Protein AF-A0A6M0A107-F1 (afdb_monomer)

pLDDT: mean 83.87, std 18.24, range [25.64, 98.31]

Radius of gyration: 31.52 Å; Cα contacts (8 Å, |Δi|>4): 508; chains: 1; bounding box: 64×59×106 Å

Solvent-accessible surface area (backbone atoms only — not comparable to full-atom values): 27075 Å² total; per-residue (Å²): 130,86,59,62,69,56,45,54,51,28,52,53,29,44,27,69,74,58,58,40,43,72,37,52,53,46,48,35,58,44,61,68,33,84,89,54,41,70,69,50,54,49,53,60,46,37,74,76,38,48,62,55,34,65,77,67,68,50,79,48,66,50,48,39,31,42,46,45,50,45,21,39,78,36,21,81,42,30,49,54,50,39,44,60,42,62,74,40,97,56,30,70,62,48,47,50,48,34,42,55,48,32,46,42,50,47,62,34,56,40,98,51,66,77,86,36,60,57,52,48,49,27,43,53,44,16,52,40,44,39,60,48,44,29,50,82,43,63,84,34,49,69,54,50,39,52,47,49,57,51,85,26,60,60,7,48,47,36,74,75,46,50,53,60,49,50,54,51,51,46,34,49,51,23,54,31,56,77,70,71,45,76,60,60,64,58,35,72,74,41,60,76,47,38,68,49,49,68,71,52,54,64,71,76,45,84,78,88,68,52,41,60,58,36,40,48,52,17,59,38,26,52,73,58,62,43,62,69,60,15,43,55,28,22,25,45,15,66,56,30,17,55,45,86,64,38,46,77,80,46,78,90,57,60,60,49,76,55,49,80,32,82,37,34,44,39,82,51,72,65,56,54,50,50,51,49,48,50,52,50,47,52,56,37,65,34,74,41,73,60,96,88,47,80,41,37,38,45,58,55,49,52,51,50,49,49,53,53,55,54,64,66,55,78,69,83,76,91,81,84,88,86,90,82,86,90,79,91,81,85,88,80,91,77,90,80,89,79,90,81,83,90,74,89,78,74,79,53,45,45,73,70,55,48,52,44,46,50,37,26,52,54,21,48,52,53,44,29,65,71,44,41,68,59,52,53,49,34,57,76,69,63,43,44,64,81,58,67,49,65,60,84,36,56,73,87,52,75,35,57,60,58,48,46,52,52,34,51,23,58,76,44,74,42,78,89,65,63,71,94,50,32,71,55,22,54,70,47,36,44,59,55,22,52,32,41,22,52,44,31,48,74,74,66,46,93,76,58,79,26,60,36,45,62,92,35,69,59,38,52,52,48,46,52,44,34,48,64,70,43,73,44,80,83,76,81,78,78,77,80,131

Structure (mmCIF, N/CA/C/O backbone):
data_AF-A0A6M0A107-F1
#
_entry.id   AF-A0A6M0A107-F1
#
loop_
_atom_site.group_PDB
_atom_site.id
_atom_site.type_symbol
_atom_site.label_atom_id
_atom_site.label_alt_id
_atom_site.label_comp_id
_atom_site.label_asym_id
_atom_site.label_entity_id
_atom_site.label_seq_id
_atom_site.pdbx_PDB_ins_code
_atom_site.Cartn_x
_atom_site.Cartn_y
_atom_site.Cartn_z
_atom_site.occupancy
_atom_site.B_iso_or_equiv
_atom_site.auth_seq_id
_atom_site.auth_comp_id
_atom_site.auth_asym_id
_atom_site.auth_atom_id
_atom_site.pdbx_PDB_model_num
ATOM 1 N N . MET A 1 1 ? -9.693 17.472 35.971 1.00 43.03 1 MET A N 1
ATOM 2 C CA . MET A 1 1 ? -10.917 16.686 35.686 1.00 43.03 1 MET A CA 1
ATOM 3 C C . MET A 1 1 ? -10.485 15.304 35.232 1.00 43.03 1 MET A C 1
ATOM 5 O O . MET A 1 1 ? -9.554 15.225 34.445 1.00 43.03 1 MET A O 1
ATOM 9 N N . ASN A 1 2 ? -11.081 14.235 35.758 1.00 57.88 2 ASN A N 1
ATOM 10 C CA . ASN A 1 2 ? -10.723 12.871 35.366 1.00 57.88 2 ASN A CA 1
ATOM 11 C C . ASN A 1 2 ? -11.265 12.615 33.945 1.00 57.88 2 ASN A C 1
ATOM 13 O O . ASN A 1 2 ? -12.473 12.486 33.776 1.00 57.88 2 ASN A O 1
ATOM 17 N N . VAL A 1 3 ? -10.401 12.664 32.924 1.00 76.25 3 VAL A N 1
ATOM 18 C CA . VAL A 1 3 ? -10.789 12.635 31.493 1.00 76.25 3 VAL A CA 1
ATOM 19 C C . VAL A 1 3 ? -11.130 11.207 31.021 1.00 76.25 3 VAL A C 1
ATOM 21 O O . VAL A 1 3 ? -11.874 11.013 30.061 1.00 76.25 3 VAL A O 1
ATOM 24 N N . GLU A 1 4 ? -10.655 10.189 31.746 1.00 78.81 4 GLU A N 1
ATOM 25 C CA . GLU A 1 4 ? -10.754 8.766 31.387 1.00 78.81 4 GLU A CA 1
ATOM 26 C C . GLU A 1 4 ? -12.196 8.239 31.173 1.00 78.81 4 GLU A C 1
ATOM 28 O O . GLU A 1 4 ? -12.416 7.529 30.186 1.00 78.81 4 GLU A O 1
ATOM 33 N N . PRO A 1 5 ? -13.216 8.589 31.993 1.00 86.50 5 PRO A N 1
ATOM 34 C CA . PRO A 1 5 ? -14.593 8.140 31.761 1.00 86.50 5 PRO A CA 1
ATOM 35 C C . PRO A 1 5 ? -15.183 8.646 30.436 1.00 86.50 5 PRO A C 1
ATOM 37 O O . PRO A 1 5 ? -15.930 7.918 29.773 1.00 86.50 5 PRO A O 1
ATOM 40 N N . GLY A 1 6 ? -14.826 9.869 30.027 1.00 92.81 6 GLY A N 1
ATOM 41 C CA . GLY A 1 6 ? -15.251 10.457 28.755 1.00 92.81 6 GLY A CA 1
ATOM 42 C C . GLY A 1 6 ? -14.630 9.730 27.564 1.00 92.81 6 GLY A C 1
ATOM 43 O O . GLY A 1 6 ? -15.348 9.308 26.658 1.00 92.81 6 GLY A O 1
ATOM 44 N N . ILE A 1 7 ? -13.317 9.479 27.619 1.00 95.12 7 ILE A N 1
ATOM 45 C CA . ILE A 1 7 ? -12.577 8.757 26.570 1.00 95.12 7 ILE A CA 1
ATOM 46 C C . ILE A 1 7 ? -13.147 7.349 26.381 1.00 95.12 7 ILE A C 1
ATOM 48 O O . ILE A 1 7 ? -13.457 6.946 25.260 1.00 95.12 7 ILE A O 1
ATOM 52 N N . LYS A 1 8 ? -13.365 6.610 27.475 1.00 95.75 8 LYS A N 1
ATOM 53 C CA . LYS A 1 8 ? -13.949 5.262 27.413 1.00 95.75 8 LYS A CA 1
ATOM 54 C C . LYS A 1 8 ? -15.346 5.267 26.789 1.00 95.75 8 LYS A C 1
ATOM 56 O O . LYS A 1 8 ? -15.690 4.368 26.021 1.00 95.75 8 LYS A O 1
ATOM 61 N N . THR A 1 9 ? -16.151 6.278 27.108 1.00 96.25 9 THR A N 1
ATOM 62 C CA . THR A 1 9 ? -17.493 6.443 26.537 1.00 96.25 9 THR A CA 1
ATOM 63 C C . THR A 1 9 ? -17.422 6.707 25.034 1.00 96.25 9 THR A C 1
ATOM 65 O O . THR A 1 9 ? -18.129 6.044 24.273 1.00 96.25 9 THR A O 1
ATOM 68 N N . ALA A 1 10 ? -16.521 7.590 24.595 1.00 96.81 10 ALA A N 1
ATOM 69 C CA . ALA A 1 10 ? -16.294 7.870 23.180 1.00 96.81 10 ALA A CA 1
ATOM 70 C C . ALA A 1 10 ? -15.826 6.617 22.417 1.00 96.81 10 ALA A C 1
ATOM 72 O O . ALA A 1 10 ? -16.429 6.267 21.403 1.00 96.81 10 ALA A O 1
ATOM 73 N N . ILE A 1 11 ? -14.840 5.877 22.943 1.00 97.56 11 ILE A N 1
ATOM 74 C CA . ILE A 1 11 ? -14.362 4.612 22.352 1.00 97.56 11 ILE A CA 1
ATOM 75 C C . ILE A 1 11 ? -15.529 3.635 22.165 1.00 97.56 11 ILE A C 1
ATOM 77 O O . ILE A 1 11 ? -15.758 3.138 21.062 1.00 97.56 11 ILE A O 1
ATOM 81 N N . LYS A 1 12 ? -16.329 3.400 23.212 1.00 97.00 12 LYS A N 1
ATOM 82 C CA . LYS A 1 12 ? -17.480 2.488 23.136 1.00 97.00 12 LYS A CA 1
ATOM 83 C C . LYS A 1 12 ? -18.545 2.955 22.150 1.00 97.00 12 LYS A C 1
ATOM 85 O O . LYS A 1 12 ? -19.165 2.116 21.495 1.00 97.00 12 LYS A O 1
ATOM 90 N N . ALA A 1 13 ? -18.784 4.259 22.039 1.00 96.81 13 ALA A N 1
ATOM 91 C CA . ALA A 1 13 ? -19.716 4.798 21.058 1.00 96.81 13 ALA A CA 1
ATOM 92 C C . ALA A 1 13 ? -19.228 4.524 19.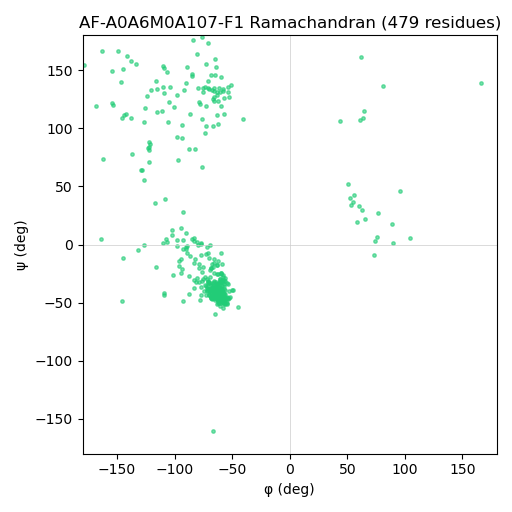626 1.00 96.81 13 ALA A C 1
ATOM 94 O O . ALA A 1 13 ? -19.992 3.999 18.813 1.00 96.81 13 ALA A O 1
ATOM 95 N N . VAL A 1 14 ? -17.945 4.773 19.347 1.00 95.94 14 VAL A N 1
ATOM 96 C CA . VAL A 1 14 ? -17.309 4.512 18.043 1.00 95.94 14 VAL A CA 1
ATOM 97 C C . VAL A 1 14 ? -17.337 3.016 17.698 1.00 95.94 14 VAL A C 1
ATOM 99 O O . VAL A 1 14 ? -17.796 2.639 16.619 1.00 95.94 14 VAL A O 1
ATOM 102 N N . MET A 1 15 ? -16.968 2.139 18.638 1.00 94.81 15 MET A N 1
ATOM 103 C CA . MET A 1 15 ? -17.028 0.676 18.464 1.00 94.81 15 MET A CA 1
ATOM 104 C C . MET A 1 15 ? -18.432 0.164 18.111 1.00 94.81 15 MET A C 1
ATOM 106 O O . MET A 1 15 ? -18.581 -0.816 17.378 1.00 94.81 15 MET A O 1
ATOM 110 N N . ASN A 1 16 ? -19.468 0.818 18.639 1.00 94.56 16 ASN A N 1
ATOM 111 C CA . ASN A 1 16 ? -20.868 0.453 18.431 1.00 94.56 16 ASN A CA 1
ATOM 112 C C . ASN A 1 16 ? -21.531 1.225 17.279 1.00 94.56 16 ASN A C 1
ATOM 114 O O . ASN A 1 16 ? -22.755 1.193 17.164 1.00 94.56 16 ASN A O 1
ATOM 118 N N . ASN A 1 17 ? -20.748 1.902 16.430 1.00 93.38 17 ASN A N 1
ATOM 119 C CA . ASN A 1 17 ? -21.236 2.671 15.283 1.00 93.38 17 ASN A CA 1
ATOM 120 C C . ASN A 1 17 ? -22.199 3.817 15.652 1.00 93.38 17 ASN A C 1
ATOM 122 O O . ASN A 1 17 ? -23.129 4.122 14.912 1.00 93.38 17 ASN A O 1
ATOM 126 N N . ARG A 1 18 ? -22.001 4.439 16.817 1.00 95.25 18 ARG A N 1
ATOM 127 C CA . ARG A 1 18 ? -22.789 5.582 17.312 1.00 95.25 18 ARG A CA 1
ATOM 128 C C . ARG A 1 18 ? -21.965 6.867 17.270 1.00 95.25 18 ARG A C 1
ATOM 130 O O . ARG A 1 18 ? -21.994 7.646 18.214 1.00 95.25 18 ARG A O 1
ATOM 137 N N . VAL A 1 19 ? -21.164 7.035 16.219 1.00 94.62 19 VAL A N 1
ATOM 138 C CA . VAL A 1 19 ? -20.224 8.154 16.093 1.00 94.62 19 VAL A CA 1
ATOM 139 C C . VAL A 1 19 ? -20.994 9.475 16.042 1.00 94.62 19 VAL A C 1
ATOM 141 O O . VAL A 1 19 ? -21.928 9.631 15.261 1.00 94.62 19 VAL A O 1
ATOM 144 N N . LYS A 1 20 ? -20.594 10.422 16.890 1.00 94.06 20 LYS A N 1
ATOM 145 C CA . LYS A 1 20 ? -21.127 11.785 16.973 1.00 94.06 20 LYS A CA 1
ATOM 146 C C . LYS A 1 20 ? -19.973 12.755 17.154 1.00 94.06 20 LYS A C 1
ATOM 148 O O . LYS A 1 20 ? -18.923 12.359 17.662 1.00 94.06 20 LYS A O 1
ATOM 153 N N . ARG A 1 21 ? -20.196 14.024 16.807 1.00 92.00 21 ARG A N 1
ATOM 154 C CA . ARG A 1 21 ? -19.184 15.082 16.920 1.00 92.00 21 ARG A CA 1
ATOM 155 C C . ARG A 1 21 ? -18.577 15.163 18.325 1.00 92.00 21 ARG A C 1
ATOM 157 O O . ARG A 1 21 ? -17.363 15.102 18.450 1.00 92.00 21 ARG A O 1
ATOM 164 N N . GLU A 1 22 ? -19.411 15.136 19.365 1.00 93.00 22 GLU A N 1
ATOM 165 C CA . GLU A 1 22 ? -18.984 15.159 20.777 1.00 93.00 22 GLU A CA 1
ATOM 166 C C . GLU A 1 22 ? -18.004 14.021 21.144 1.00 93.00 22 GLU A C 1
ATOM 168 O O . GLU A 1 22 ? -17.121 14.184 21.987 1.00 93.00 22 GLU A O 1
ATOM 173 N N . HIS A 1 23 ? -18.125 12.853 20.499 1.00 94.56 23 HIS A N 1
ATOM 174 C CA . HIS A 1 23 ? -17.212 11.729 20.711 1.00 94.56 23 HIS A CA 1
ATOM 175 C C . HIS A 1 23 ? -15.863 11.982 20.038 1.00 94.56 23 HIS A C 1
ATOM 177 O O . HIS A 1 23 ? -14.831 11.673 20.627 1.00 94.56 23 HIS A O 1
ATOM 183 N N . ILE A 1 24 ? -15.867 12.565 18.837 1.00 93.56 24 ILE A N 1
ATOM 184 C CA . ILE A 1 24 ? -14.639 12.921 18.117 1.00 93.56 24 ILE A CA 1
ATOM 185 C C . ILE A 1 24 ? -13.909 14.056 18.840 1.00 93.56 24 ILE A C 1
ATOM 187 O O . ILE A 1 24 ? -12.719 13.929 19.092 1.00 93.56 24 ILE A O 1
ATOM 191 N N . GLU A 1 25 ? -14.622 15.090 19.291 1.00 92.88 25 GLU A N 1
ATOM 192 C CA . GLU A 1 25 ? -14.066 16.185 20.102 1.00 92.88 25 GLU A CA 1
ATOM 193 C C . GLU A 1 25 ? -13.452 15.674 21.412 1.00 92.88 25 GLU A C 1
ATOM 195 O O . GLU A 1 25 ? -12.387 16.124 21.829 1.00 92.88 25 GLU A O 1
ATOM 200 N N . THR A 1 26 ? -14.084 14.691 22.059 1.00 94.69 26 THR A N 1
ATOM 201 C CA . THR A 1 26 ? -13.521 14.063 23.264 1.00 94.69 26 THR A CA 1
ATOM 202 C C . THR A 1 26 ? -12.195 13.357 22.968 1.00 94.69 26 THR A C 1
ATOM 204 O O . THR A 1 26 ? -11.252 13.477 23.751 1.00 94.69 26 THR A O 1
ATOM 207 N N . LEU A 1 27 ? -12.111 12.620 21.856 1.00 95.00 27 LEU A N 1
ATOM 208 C CA . LEU A 1 27 ? -10.884 11.929 21.449 1.00 95.00 27 LEU A CA 1
ATOM 209 C C . LEU A 1 27 ? -9.795 12.917 21.015 1.00 95.00 27 LEU A C 1
ATOM 211 O O . LEU A 1 27 ? -8.646 12.745 21.404 1.00 95.00 27 LEU A O 1
ATOM 215 N N . GLU A 1 28 ? -10.156 13.971 20.289 1.00 93.62 28 GLU A N 1
ATOM 216 C CA . GLU A 1 28 ? -9.249 15.044 19.873 1.00 93.62 28 GLU A CA 1
ATOM 217 C C . GLU A 1 28 ? -8.619 15.755 21.073 1.00 93.62 28 GLU A C 1
ATOM 219 O O . GLU A 1 28 ? -7.397 15.850 21.182 1.00 93.62 28 GLU A O 1
ATOM 224 N N . ASN A 1 29 ? -9.441 16.175 22.036 1.00 92.56 29 ASN A N 1
ATOM 225 C CA . ASN A 1 29 ? -8.961 16.811 23.262 1.00 92.56 29 ASN A CA 1
ATOM 226 C C . ASN A 1 29 ? -8.051 15.881 24.079 1.00 92.56 29 ASN A C 1
ATOM 228 O O . ASN A 1 29 ? -7.130 16.338 24.756 1.00 92.56 29 ASN A O 1
ATOM 232 N N . ALA A 1 30 ? -8.302 14.571 24.030 1.00 94.31 30 ALA A N 1
ATOM 233 C CA . ALA A 1 30 ? -7.439 13.587 24.666 1.00 94.31 30 ALA A CA 1
ATOM 234 C C . ALA A 1 30 ? -6.105 13.417 23.920 1.00 94.31 30 ALA A C 1
ATOM 236 O O . ALA A 1 30 ? -5.072 13.305 24.575 1.00 94.31 30 ALA A O 1
ATOM 237 N N . LEU A 1 31 ? -6.102 13.440 22.583 1.00 94.00 31 LEU A N 1
ATOM 238 C CA . LEU A 1 31 ? -4.877 13.411 21.772 1.00 94.00 31 LEU A CA 1
ATOM 239 C C . LEU A 1 31 ? -4.010 14.660 21.987 1.00 94.00 31 LEU A C 1
ATOM 241 O O . LEU A 1 31 ? -2.785 14.557 21.975 1.00 94.00 31 LEU A O 1
ATOM 245 N N . ALA A 1 32 ? -4.631 15.812 22.249 1.00 92.38 32 ALA A N 1
ATOM 246 C CA . ALA A 1 32 ? -3.938 17.054 22.585 1.00 92.38 32 ALA A CA 1
ATOM 247 C C . ALA A 1 32 ? -3.218 17.012 23.948 1.00 92.38 32 ALA A C 1
ATOM 249 O O . ALA A 1 32 ? -2.376 17.867 24.233 1.00 92.38 32 ALA A O 1
ATOM 250 N N . ASN A 1 33 ? -3.549 16.052 24.819 1.00 91.88 33 ASN A N 1
ATOM 251 C CA . ASN A 1 33 ? -2.981 15.962 26.159 1.00 91.88 33 ASN A CA 1
ATOM 252 C C . ASN A 1 33 ? -1.655 15.172 26.152 1.00 91.88 33 ASN A C 1
ATOM 254 O O . ASN A 1 33 ? -1.679 13.947 26.020 1.00 91.88 33 ASN A O 1
ATOM 258 N N . PRO A 1 34 ? -0.500 15.814 26.415 1.00 86.62 34 PRO A N 1
ATOM 259 C CA . PRO A 1 34 ? 0.807 15.154 26.361 1.00 86.62 34 PRO A CA 1
ATOM 260 C C . PRO A 1 34 ? 1.006 14.064 27.428 1.00 86.62 34 PRO A C 1
ATOM 262 O O . PRO A 1 34 ? 1.921 13.251 27.308 1.00 86.62 34 PRO A O 1
ATOM 265 N N . GLN A 1 35 ? 0.172 14.018 28.474 1.00 88.62 35 GLN A N 1
ATOM 266 C CA . GLN A 1 35 ? 0.216 12.945 29.475 1.00 88.62 35 GLN A CA 1
ATOM 267 C C . GLN A 1 35 ? -0.393 11.630 28.960 1.00 88.62 35 GLN A C 1
ATOM 269 O O . GLN A 1 35 ? -0.109 10.567 29.514 1.00 88.62 35 GLN A O 1
ATOM 274 N N . LEU A 1 36 ? -1.217 11.683 27.908 1.00 91.44 36 LEU A N 1
ATOM 275 C CA . LEU A 1 36 ? -1.896 10.530 27.313 1.00 91.44 36 LEU A CA 1
ATOM 276 C C . LEU A 1 36 ? -1.109 10.028 26.094 1.00 91.44 36 LEU A C 1
ATOM 278 O O . LEU A 1 36 ? -1.493 10.227 24.943 1.00 91.44 36 LEU A O 1
ATOM 282 N N . ASN A 1 37 ? 0.032 9.395 26.363 1.00 88.94 37 ASN A N 1
ATOM 283 C CA . ASN A 1 37 ? 0.927 8.863 25.333 1.00 88.94 37 ASN A CA 1
ATOM 284 C C . ASN A 1 37 ? 0.412 7.554 24.694 1.00 88.94 37 ASN A C 1
ATOM 286 O O . ASN A 1 37 ? -0.621 7.005 25.080 1.00 88.94 37 ASN A O 1
ATOM 290 N N . ASP A 1 38 ? 1.160 7.017 23.728 1.00 88.06 38 ASP A N 1
ATOM 291 C CA . ASP A 1 38 ? 0.777 5.796 23.005 1.00 88.06 38 ASP A CA 1
ATOM 292 C C . ASP A 1 38 ? 0.589 4.579 23.944 1.00 88.06 38 ASP A C 1
ATOM 294 O O . ASP A 1 38 ? -0.294 3.756 23.706 1.00 88.06 38 ASP A O 1
ATOM 298 N N . ASN A 1 39 ? 1.314 4.501 25.073 1.00 92.12 39 ASN A N 1
ATOM 299 C CA . ASN A 1 39 ? 1.113 3.444 26.078 1.00 92.12 39 ASN A CA 1
ATOM 300 C C . ASN A 1 39 ? -0.250 3.560 26.775 1.00 92.12 39 ASN A C 1
ATOM 302 O O . ASN A 1 39 ? -0.892 2.544 27.049 1.00 92.12 39 ASN A O 1
ATOM 306 N N . TYR A 1 40 ? -0.709 4.783 27.056 1.00 94.88 40 TYR A N 1
ATOM 307 C CA . TYR A 1 40 ? -2.052 5.009 27.589 1.00 94.88 40 TYR A CA 1
ATOM 308 C C . TYR A 1 40 ? -3.121 4.547 26.593 1.00 94.88 40 TYR A C 1
ATOM 310 O O . TYR A 1 40 ? -4.024 3.793 26.967 1.00 94.88 40 TYR A O 1
ATOM 318 N N . TRP A 1 41 ? -2.995 4.950 25.324 1.00 95.50 41 TRP A N 1
ATOM 319 C CA . TRP A 1 41 ? -3.931 4.556 24.267 1.00 95.50 41 TRP A CA 1
ATOM 320 C C . TRP A 1 41 ? -3.967 3.044 24.065 1.00 95.50 41 TRP A C 1
ATOM 322 O O . TRP A 1 41 ? -5.048 2.459 23.983 1.00 95.50 41 TRP A O 1
ATOM 332 N N . GLN A 1 42 ? -2.802 2.398 24.064 1.00 95.50 42 GLN A N 1
ATOM 333 C CA . GLN A 1 42 ? -2.701 0.946 23.996 1.00 95.50 42 GLN A CA 1
ATOM 334 C C . GLN A 1 42 ? -3.468 0.303 25.157 1.00 95.50 42 GLN A C 1
ATOM 336 O O . GLN A 1 42 ? -4.333 -0.542 24.936 1.00 95.50 42 GLN A O 1
ATOM 341 N N . LEU A 1 43 ? -3.215 0.748 26.390 1.00 95.75 43 LEU A N 1
ATOM 342 C CA . LEU A 1 43 ? -3.822 0.182 27.592 1.00 95.75 43 LEU A CA 1
ATOM 343 C C . LEU A 1 43 ? -5.349 0.343 27.610 1.00 95.75 43 LEU A C 1
ATOM 345 O O . LEU A 1 43 ? -6.060 -0.605 27.952 1.00 95.75 43 LEU A O 1
ATOM 349 N N . ILE A 1 44 ? -5.881 1.517 27.253 1.00 96.50 44 ILE A N 1
ATOM 350 C CA . ILE A 1 44 ? -7.334 1.751 27.281 1.00 96.50 44 ILE A CA 1
ATOM 351 C C . ILE A 1 44 ? -8.074 0.989 26.174 1.00 96.50 44 ILE A C 1
ATOM 353 O O . ILE A 1 44 ? -9.169 0.483 26.419 1.00 96.50 44 ILE A O 1
ATOM 357 N N . LEU A 1 45 ? -7.480 0.849 24.987 1.00 96.94 45 LEU A N 1
ATOM 358 C CA . LEU A 1 45 ? -8.062 0.076 23.884 1.00 96.94 45 LEU A CA 1
ATOM 359 C C . LEU A 1 45 ? -7.966 -1.433 24.142 1.00 96.94 45 LEU A C 1
ATOM 361 O O . LEU A 1 45 ? -8.889 -2.182 23.816 1.00 96.94 45 LEU A O 1
ATOM 365 N N . ASP A 1 46 ? -6.894 -1.884 24.790 1.00 96.31 46 ASP A N 1
ATOM 366 C CA . ASP A 1 46 ? -6.716 -3.284 25.171 1.00 96.31 46 ASP A CA 1
ATOM 367 C C . ASP A 1 46 ? -7.697 -3.705 26.274 1.00 96.31 46 ASP A C 1
ATOM 369 O O . ASP A 1 46 ? -8.219 -4.819 26.222 1.00 96.31 46 ASP A O 1
ATOM 373 N N . LYS A 1 47 ? -8.062 -2.798 27.193 1.00 95.75 47 LYS A N 1
ATOM 374 C CA . LYS A 1 47 ? -9.177 -3.006 28.143 1.00 95.75 47 LYS A CA 1
ATOM 375 C C . LYS A 1 47 ? -10.530 -3.230 27.450 1.00 95.75 47 LYS A C 1
ATOM 377 O O . LYS A 1 47 ? -11.416 -3.836 28.048 1.00 95.75 47 LYS A O 1
ATOM 382 N N . GLU A 1 48 ? -10.708 -2.748 26.219 1.00 95.81 48 GLU A N 1
ATOM 383 C CA . GLU A 1 48 ? -11.903 -3.000 25.394 1.00 95.81 48 GLU A CA 1
ATOM 384 C C . GLU A 1 48 ? -11.740 -4.222 24.462 1.00 95.81 48 GLU A C 1
ATOM 386 O O . GLU A 1 48 ? -12.650 -4.541 23.691 1.00 95.81 48 GLU A O 1
ATOM 391 N N . GLY A 1 49 ? -10.613 -4.937 24.563 1.00 95.12 49 GLY A N 1
ATOM 392 C CA . GLY A 1 49 ? -10.359 -6.221 23.906 1.00 95.12 49 GLY A CA 1
ATOM 393 C C . GLY A 1 49 ? -9.432 -6.172 22.691 1.00 95.12 49 GLY A C 1
ATOM 394 O O . GLY A 1 49 ? -9.259 -7.204 22.051 1.00 95.12 49 GLY A O 1
ATOM 395 N N . ALA A 1 50 ? -8.819 -5.030 22.351 1.00 96.56 50 ALA A N 1
ATOM 396 C CA . ALA A 1 50 ? -8.060 -4.885 21.100 1.00 96.56 50 ALA A CA 1
ATOM 397 C C . ALA A 1 50 ? -6.935 -5.928 20.934 1.00 96.56 50 ALA A C 1
ATOM 399 O O . ALA A 1 50 ? -6.895 -6.624 19.922 1.00 96.56 50 ALA A O 1
ATOM 400 N N . SER A 1 51 ? -6.060 -6.098 21.930 1.00 95.25 51 SER A N 1
ATOM 401 C CA . SER A 1 51 ? -4.993 -7.114 21.880 1.00 95.25 51 SER A CA 1
ATOM 402 C C . SER A 1 51 ? -5.510 -8.557 21.814 1.00 95.25 51 SER A C 1
ATOM 404 O O . SER A 1 51 ? -4.913 -9.393 21.139 1.00 95.25 51 SER A O 1
ATOM 406 N N . GLN A 1 52 ? -6.633 -8.861 22.473 1.00 95.00 52 GLN A N 1
ATOM 407 C CA . GLN A 1 52 ? -7.240 -10.193 22.402 1.00 95.00 52 GLN A CA 1
ATOM 408 C C . GLN A 1 52 ? -7.749 -10.492 20.987 1.00 95.00 52 GLN A C 1
ATOM 410 O O . GLN A 1 52 ? -7.473 -11.558 20.449 1.00 95.00 52 GLN A O 1
ATOM 415 N N . VAL A 1 53 ? -8.440 -9.529 20.374 1.00 95.50 53 VAL A N 1
ATOM 416 C CA . VAL A 1 53 ? -9.000 -9.640 19.019 1.00 95.50 53 VAL A CA 1
ATOM 417 C C . VAL A 1 53 ? -7.922 -9.927 17.982 1.00 95.50 53 VAL A C 1
ATOM 419 O O . VAL A 1 53 ? -8.141 -10.763 17.107 1.00 95.50 53 VAL A O 1
ATOM 422 N N . VAL A 1 54 ? -6.780 -9.239 18.075 1.00 95.31 54 VAL A N 1
ATOM 423 C CA . VAL A 1 54 ? -5.648 -9.458 17.165 1.00 95.31 54 VAL A CA 1
ATOM 424 C C . VAL A 1 54 ? -5.083 -10.864 17.356 1.00 95.31 54 VAL A C 1
ATOM 426 O O . VAL A 1 54 ? -4.916 -11.586 16.384 1.00 95.31 54 VAL A O 1
ATOM 429 N N . ARG A 1 55 ? -4.848 -11.287 18.604 1.00 94.75 55 ARG A N 1
ATOM 430 C CA . ARG A 1 55 ? -4.282 -12.611 18.916 1.00 94.75 55 ARG A CA 1
ATOM 431 C C . ARG A 1 55 ? -5.190 -13.769 18.493 1.00 94.75 55 ARG A C 1
ATOM 433 O O . ARG A 1 55 ? -4.696 -14.817 18.098 1.00 94.75 55 ARG A O 1
ATOM 440 N N . GLU A 1 56 ? -6.500 -13.600 18.633 1.00 93.88 56 GLU A N 1
ATOM 441 C CA . GLU A 1 56 ? -7.501 -14.645 18.382 1.00 93.88 56 GLU A CA 1
ATOM 442 C C . GLU A 1 56 ? -8.148 -14.532 16.990 1.00 93.88 56 GLU A C 1
ATOM 444 O O . GLU A 1 56 ? -9.049 -15.307 16.683 1.00 93.88 56 GLU A O 1
ATOM 449 N N . ASN A 1 57 ? -7.702 -13.589 16.145 1.00 93.06 57 ASN A N 1
ATOM 450 C CA . ASN A 1 57 ? -8.222 -13.355 14.792 1.00 93.06 57 ASN A CA 1
ATOM 451 C C . ASN A 1 57 ? -9.759 -13.229 14.737 1.00 93.06 57 ASN A C 1
ATOM 453 O O . ASN A 1 57 ? -10.450 -13.903 13.972 1.00 93.06 57 ASN A O 1
ATOM 457 N N . ILE A 1 58 ? -10.314 -12.346 15.575 1.00 93.25 58 ILE A N 1
ATOM 458 C CA . ILE A 1 58 ? -11.770 -12.172 15.717 1.00 93.25 58 ILE A CA 1
ATOM 459 C C . ILE A 1 58 ? -12.288 -11.047 14.809 1.00 93.25 58 ILE A C 1
ATOM 461 O O . ILE A 1 58 ? -12.220 -9.867 15.149 1.00 93.25 58 ILE A O 1
ATOM 465 N N . TYR A 1 59 ? -12.921 -11.395 13.690 1.00 93.25 59 TYR A N 1
ATOM 466 C CA . TYR A 1 59 ? -13.338 -10.423 12.665 1.00 93.25 59 TYR A CA 1
ATOM 467 C C . TYR A 1 59 ? -14.773 -9.869 12.798 1.00 93.25 59 TYR A C 1
ATOM 469 O O . TYR A 1 59 ? -15.406 -9.461 11.823 1.00 93.25 59 TYR A O 1
ATOM 477 N N . ILE A 1 60 ? -15.321 -9.810 14.013 1.00 93.56 60 ILE A N 1
ATOM 478 C CA . ILE A 1 60 ? -16.676 -9.278 14.239 1.00 93.56 60 ILE A CA 1
ATOM 479 C C . ILE A 1 60 ? -16.684 -7.754 14.042 1.00 93.56 60 ILE A C 1
ATOM 481 O O . ILE A 1 60 ? -15.787 -7.052 14.508 1.00 93.56 60 ILE A O 1
ATOM 485 N N . ALA A 1 61 ? -17.745 -7.212 13.430 1.00 95.31 61 ALA A N 1
ATOM 486 C CA . ALA A 1 61 ? -17.843 -5.797 13.051 1.00 95.31 61 ALA A CA 1
ATOM 487 C C . ALA A 1 61 ? -17.504 -4.799 14.179 1.00 95.31 61 ALA A C 1
ATOM 489 O O . ALA A 1 61 ? -16.841 -3.791 13.945 1.00 95.31 61 ALA A O 1
ATOM 490 N N . ARG A 1 62 ? -17.922 -5.078 15.422 1.00 96.69 62 ARG A N 1
ATOM 491 C CA . ARG A 1 62 ? -17.580 -4.256 16.601 1.00 96.69 62 ARG A CA 1
ATOM 492 C C . ARG A 1 62 ? -16.066 -4.155 16.821 1.00 96.69 62 ARG A C 1
ATOM 494 O O . ARG A 1 62 ? -15.565 -3.083 17.149 1.00 96.69 62 ARG A O 1
ATOM 501 N N . TYR A 1 63 ? -15.349 -5.258 16.640 1.00 97.12 63 TYR A N 1
ATOM 502 C CA . TYR A 1 63 ? -13.909 -5.329 16.849 1.00 97.12 63 TYR A CA 1
ATOM 503 C C . TYR A 1 63 ? -13.114 -4.809 15.657 1.00 97.12 63 TYR A C 1
ATOM 505 O O . TYR A 1 63 ? -12.110 -4.135 15.859 1.00 97.12 63 TYR A O 1
ATOM 513 N N . VAL A 1 64 ? -13.621 -4.973 14.434 1.00 97.31 64 VAL A N 1
ATOM 514 C CA . VAL A 1 64 ? -13.063 -4.274 13.267 1.00 97.31 64 VAL A CA 1
ATOM 515 C C . VAL A 1 64 ? -13.105 -2.756 13.477 1.00 97.31 64 VAL A C 1
ATOM 517 O O . VAL A 1 64 ? -12.118 -2.069 13.215 1.00 97.31 64 VAL A O 1
ATOM 520 N N . ARG A 1 65 ? -14.208 -2.219 14.022 1.00 97.94 65 ARG A N 1
ATOM 521 C CA . ARG A 1 65 ? -14.307 -0.793 14.382 1.00 97.94 65 ARG A CA 1
ATOM 522 C C . ARG A 1 65 ? -13.333 -0.398 15.492 1.00 97.94 65 ARG A C 1
ATOM 524 O O . ARG A 1 65 ? -12.710 0.654 15.388 1.00 97.94 65 ARG A O 1
ATOM 531 N N . LEU A 1 66 ? -13.168 -1.236 16.521 1.00 98.25 66 LEU A N 1
ATOM 532 C CA . LEU A 1 66 ? -12.179 -1.011 17.584 1.00 98.25 66 LEU A CA 1
ATOM 533 C C . LEU A 1 66 ? -10.756 -0.928 17.023 1.00 98.25 66 LEU A C 1
ATOM 535 O O . LEU A 1 66 ? -10.035 0.013 17.339 1.00 98.25 66 LEU A O 1
ATOM 539 N N . LEU A 1 67 ? -10.359 -1.886 16.185 1.00 98.31 67 LEU A N 1
ATOM 540 C CA . LEU A 1 67 ? -9.016 -1.914 15.609 1.00 98.31 67 LEU A CA 1
ATOM 541 C C . LEU A 1 67 ? -8.804 -0.804 14.577 1.00 98.31 67 LEU A C 1
ATOM 543 O O . LEU A 1 67 ? -7.720 -0.235 14.524 1.00 98.31 67 LEU A O 1
ATOM 547 N N . THR A 1 68 ? -9.849 -0.419 13.839 1.00 97.88 68 THR A N 1
ATOM 548 C CA . THR A 1 68 ? -9.809 0.775 12.981 1.00 97.88 68 THR A CA 1
ATOM 549 C C . THR A 1 68 ? -9.550 2.028 13.817 1.00 97.88 68 THR A C 1
ATOM 551 O O . THR A 1 68 ? -8.671 2.813 13.480 1.00 97.88 68 THR A O 1
ATOM 554 N N . LEU A 1 69 ? -10.258 2.203 14.940 1.00 97.88 69 LEU A N 1
ATOM 555 C CA . LEU A 1 69 ? -10.015 3.324 15.851 1.00 97.88 69 LEU A CA 1
ATOM 556 C C . LEU A 1 69 ? -8.603 3.268 16.451 1.00 97.88 69 LEU A C 1
ATOM 558 O O . LEU A 1 69 ? -7.932 4.294 16.515 1.00 97.88 69 LEU A O 1
ATOM 562 N N . LYS A 1 70 ? -8.126 2.080 16.842 1.00 97.81 70 LYS A N 1
ATOM 563 C CA . LYS A 1 70 ? -6.755 1.883 17.332 1.00 97.81 70 LYS A CA 1
ATOM 564 C C . LYS A 1 70 ? -5.719 2.313 16.299 1.00 97.81 70 LYS A C 1
ATOM 566 O O . LYS A 1 70 ? -4.800 3.034 16.657 1.00 97.81 70 LYS A O 1
ATOM 571 N N . ALA A 1 71 ? -5.904 1.944 15.035 1.00 97.75 71 ALA A N 1
ATOM 572 C CA . ALA A 1 71 ? -5.018 2.332 13.940 1.00 97.75 71 ALA A CA 1
ATOM 573 C C . ALA A 1 71 ? -5.025 3.845 13.658 1.00 97.75 71 ALA A C 1
ATOM 575 O O . ALA A 1 71 ? -4.048 4.374 13.134 1.00 97.75 71 ALA A O 1
ATOM 576 N N . ILE A 1 72 ? -6.105 4.550 14.011 1.00 96.12 72 ILE A N 1
ATOM 577 C CA . ILE A 1 72 ? -6.142 6.013 13.951 1.00 96.12 72 ILE A CA 1
ATOM 578 C C . ILE A 1 72 ? -5.409 6.627 15.148 1.00 96.12 72 ILE A C 1
ATOM 580 O O . ILE A 1 72 ? -4.591 7.516 14.961 1.00 96.12 72 ILE A O 1
ATOM 584 N N . LEU A 1 73 ? -5.680 6.169 16.373 1.00 96.19 73 LEU A N 1
ATOM 585 C CA . LEU A 1 73 ? -5.125 6.771 17.596 1.00 96.19 73 LEU A CA 1
ATOM 586 C C . LEU A 1 73 ? -3.643 6.420 17.822 1.00 96.19 73 LEU A C 1
ATOM 588 O O . LEU A 1 73 ? -2.897 7.219 18.391 1.00 96.19 73 LEU A O 1
ATOM 592 N N . ILE A 1 74 ? -3.219 5.243 17.356 1.00 96.94 74 ILE A N 1
ATOM 593 C CA . ILE A 1 74 ? -1.859 4.700 17.454 1.00 96.94 74 ILE A CA 1
ATOM 594 C C . ILE A 1 74 ? -1.369 4.410 16.026 1.00 96.94 74 ILE A C 1
ATOM 596 O O . ILE A 1 74 ? -1.569 3.306 15.513 1.00 96.94 74 ILE A O 1
ATOM 600 N N . PRO A 1 75 ? -0.749 5.388 15.345 1.00 95.88 75 PRO A N 1
ATOM 601 C CA . PRO A 1 75 ? -0.462 5.304 13.914 1.00 95.88 75 PRO A CA 1
ATOM 602 C C . PRO A 1 75 ? 0.448 4.135 13.529 1.00 95.88 75 PRO A C 1
ATOM 604 O O . PRO A 1 75 ? 0.302 3.568 12.447 1.00 95.88 75 PRO A O 1
ATOM 607 N N . GLN A 1 76 ? 1.355 3.739 14.428 1.00 95.38 76 GLN A N 1
ATOM 608 C CA . GLN A 1 76 ? 2.272 2.618 14.215 1.00 95.38 76 GLN A CA 1
ATOM 609 C C . GLN A 1 76 ? 1.544 1.268 14.151 1.00 95.38 76 GLN A C 1
ATOM 611 O O . GLN A 1 76 ? 2.093 0.321 13.605 1.00 95.38 76 GLN A O 1
ATOM 616 N N . PHE A 1 77 ? 0.310 1.181 14.658 1.00 97.12 77 PHE A N 1
ATOM 617 C CA . PHE A 1 77 ? -0.519 -0.022 14.575 1.00 97.12 77 PHE A CA 1
ATOM 618 C C . PHE A 1 77 ? -1.251 -0.152 13.228 1.00 97.12 77 PHE A C 1
ATOM 620 O O . PHE A 1 77 ? -1.801 -1.209 12.928 1.00 97.12 77 PHE A O 1
ATOM 627 N N . LEU A 1 78 ? -1.296 0.891 12.388 1.00 97.62 78 LEU A N 1
ATOM 628 C CA . LEU A 1 78 ? -2.013 0.814 11.112 1.00 97.62 78 LEU A CA 1
ATOM 629 C C . LEU A 1 78 ? -1.475 -0.294 10.180 1.00 97.62 78 LEU A C 1
ATOM 631 O O . LEU A 1 78 ? -2.299 -1.053 9.671 1.00 97.62 78 LEU A O 1
ATOM 635 N N . PRO A 1 79 ? -0.153 -0.461 9.973 1.00 96.75 79 PRO A N 1
ATOM 636 C CA . PRO A 1 79 ? 0.377 -1.597 9.216 1.00 96.75 79 PRO A CA 1
ATOM 637 C C . PRO A 1 79 ? -0.047 -2.957 9.790 1.00 96.75 79 PRO A C 1
ATOM 639 O O . PRO A 1 79 ? -0.471 -3.824 9.027 1.00 96.75 79 PRO A O 1
ATOM 642 N N . ASP A 1 80 ? -0.025 -3.118 11.117 1.00 96.12 80 ASP A N 1
ATOM 643 C CA . ASP A 1 80 ? -0.449 -4.352 11.793 1.00 96.12 80 ASP A CA 1
ATOM 644 C C . ASP A 1 80 ? -1.942 -4.623 11.603 1.00 96.12 80 ASP A C 1
ATOM 646 O O . ASP A 1 80 ? -2.344 -5.759 11.375 1.00 96.12 80 ASP A O 1
ATOM 650 N N . PHE A 1 81 ? -2.778 -3.584 11.638 1.00 97.19 81 PHE A N 1
ATOM 651 C CA . PHE A 1 81 ? -4.198 -3.699 11.318 1.00 97.19 81 PHE A CA 1
ATOM 652 C C . PHE A 1 81 ? -4.420 -4.160 9.872 1.00 97.19 81 PHE A C 1
ATOM 654 O O . PHE A 1 81 ? -5.271 -5.018 9.626 1.00 97.19 81 PHE A O 1
ATOM 661 N N . LEU A 1 82 ? -3.659 -3.617 8.913 1.00 96.50 82 LEU A N 1
ATOM 662 C CA . LEU A 1 82 ? -3.737 -4.050 7.517 1.00 96.50 82 LEU A CA 1
ATOM 663 C C . LEU A 1 82 ? -3.248 -5.493 7.352 1.00 96.50 82 LEU A C 1
ATOM 665 O O . LEU A 1 82 ? -3.855 -6.245 6.596 1.00 96.50 82 LEU A O 1
ATOM 669 N N . ALA A 1 83 ? -2.203 -5.909 8.066 1.00 94.75 83 ALA A N 1
ATOM 670 C CA . ALA A 1 83 ? -1.761 -7.302 8.079 1.00 94.75 83 ALA A CA 1
ATOM 671 C C . ALA A 1 83 ? -2.841 -8.216 8.674 1.00 94.75 83 ALA A C 1
ATOM 673 O O . ALA A 1 83 ? -3.284 -9.150 8.017 1.00 94.75 83 ALA A O 1
ATOM 674 N N . TRP A 1 84 ? -3.360 -7.872 9.851 1.00 95.62 84 TRP A N 1
ATOM 675 C CA . TRP A 1 84 ? -4.408 -8.627 10.535 1.00 95.62 84 TRP A CA 1
ATOM 676 C C . TRP A 1 84 ? -5.668 -8.801 9.683 1.00 95.62 84 TRP A C 1
ATOM 678 O O . TRP A 1 84 ? -6.238 -9.891 9.636 1.00 95.62 84 TRP A O 1
ATOM 688 N N . ILE A 1 85 ? -6.113 -7.749 8.982 1.00 93.56 85 ILE A N 1
ATOM 689 C CA . ILE A 1 85 ? -7.291 -7.860 8.116 1.00 93.56 85 ILE A CA 1
ATOM 690 C C . ILE A 1 85 ? -6.996 -8.688 6.863 1.00 93.56 85 ILE A C 1
ATOM 692 O O . ILE A 1 85 ? -7.908 -9.341 6.371 1.00 93.56 85 ILE A O 1
ATOM 696 N N . THR A 1 86 ? -5.748 -8.698 6.375 1.00 90.56 86 THR A N 1
ATOM 697 C CA . THR A 1 86 ? -5.313 -9.525 5.232 1.00 90.56 86 THR A CA 1
ATOM 698 C C . THR A 1 86 ? -5.494 -11.013 5.509 1.00 90.56 86 THR A C 1
ATOM 700 O O . THR A 1 86 ? -5.855 -11.749 4.595 1.00 90.56 86 THR A O 1
ATOM 703 N N . ASP A 1 87 ? -5.314 -11.435 6.761 1.00 89.81 87 ASP A N 1
ATOM 704 C CA . ASP A 1 87 ? -5.434 -12.838 7.169 1.00 89.81 87 ASP A CA 1
ATOM 705 C C . ASP A 1 87 ? -6.892 -13.343 7.199 1.00 89.81 87 ASP A C 1
ATOM 707 O O . ASP A 1 87 ? -7.135 -14.545 7.330 1.00 89.81 87 ASP A O 1
ATOM 711 N N . SER A 1 88 ? -7.889 -12.462 7.036 1.00 89.38 88 SER A N 1
ATOM 712 C CA . SER A 1 88 ? -9.281 -12.899 6.898 1.00 89.38 88 SER A CA 1
ATOM 713 C C . SER A 1 88 ? -9.598 -13.396 5.487 1.00 89.38 88 SER A C 1
ATOM 715 O O . SER A 1 88 ? -9.371 -12.707 4.491 1.00 89.38 88 SER A O 1
ATOM 717 N N . LYS A 1 89 ? -10.285 -14.544 5.409 1.00 84.88 89 LYS A N 1
ATOM 718 C CA . LYS A 1 89 ? -10.870 -15.068 4.161 1.00 84.88 89 LYS A CA 1
ATOM 719 C C . LYS A 1 89 ? -11.901 -14.119 3.532 1.00 84.88 89 LYS A C 1
ATOM 721 O O . LYS A 1 89 ? -12.103 -14.161 2.325 1.00 84.88 89 LYS A O 1
ATOM 726 N N . GLU A 1 90 ? -12.516 -13.246 4.331 1.00 89.69 90 GLU A N 1
ATOM 727 C CA . GLU A 1 90 ? -13.511 -12.251 3.907 1.00 89.69 90 GLU A CA 1
ATOM 728 C C . GLU A 1 90 ? -13.010 -10.817 4.147 1.00 89.69 90 GLU A C 1
ATOM 730 O O . GLU A 1 90 ? -13.773 -9.916 4.518 1.00 89.69 90 GLU A O 1
ATOM 735 N N . TRP A 1 91 ? -11.704 -10.584 3.966 1.00 89.50 91 TRP A N 1
ATOM 736 C CA . TRP A 1 91 ? -11.087 -9.293 4.270 1.00 89.50 91 TRP A CA 1
ATOM 737 C C . TRP A 1 91 ? -11.788 -8.115 3.578 1.00 89.50 91 TRP A C 1
ATOM 739 O O . TRP A 1 91 ? -11.880 -7.057 4.194 1.00 89.50 91 TRP A O 1
ATOM 749 N N . GLU A 1 92 ? -12.328 -8.270 2.358 1.00 88.56 92 GLU A N 1
ATOM 750 C CA . GLU A 1 92 ? -13.089 -7.204 1.691 1.00 88.56 92 GLU A CA 1
ATOM 751 C C . GLU A 1 92 ? -14.301 -6.755 2.533 1.00 88.56 92 GLU A C 1
ATOM 753 O O . GLU A 1 92 ? -14.530 -5.555 2.694 1.00 88.56 92 GLU A O 1
ATOM 758 N N . ILE A 1 93 ? -15.050 -7.694 3.121 1.00 87.81 93 ILE A N 1
ATOM 759 C CA . ILE A 1 93 ? -16.250 -7.415 3.930 1.00 87.81 93 ILE A CA 1
ATOM 760 C C . ILE A 1 93 ? -15.862 -6.713 5.234 1.00 87.81 93 ILE A C 1
ATOM 762 O O . ILE A 1 93 ? -16.471 -5.714 5.639 1.00 87.81 93 ILE A O 1
ATOM 766 N N . HIS A 1 94 ? -14.815 -7.195 5.901 1.00 90.62 94 HIS A N 1
ATOM 767 C CA . HIS A 1 94 ? -14.324 -6.541 7.113 1.00 90.62 94 HIS A CA 1
ATOM 768 C C . HIS A 1 94 ? -13.738 -5.165 6.796 1.00 90.62 94 HIS A C 1
ATOM 770 O O . HIS A 1 94 ? -13.964 -4.205 7.533 1.00 90.62 94 HIS A O 1
ATOM 776 N N . TYR A 1 95 ? -13.053 -5.023 5.665 1.00 91.62 95 TYR A N 1
ATOM 777 C CA . TYR A 1 95 ? -12.511 -3.746 5.231 1.00 91.62 95 TYR A CA 1
ATOM 778 C C . TYR A 1 95 ? -13.626 -2.728 4.971 1.00 91.62 95 TYR A C 1
ATOM 780 O O . TYR A 1 95 ? -13.516 -1.583 5.410 1.00 91.62 95 TYR A O 1
ATOM 788 N N . VAL A 1 96 ? -14.751 -3.146 4.377 1.00 91.56 96 VAL A N 1
ATOM 789 C CA . VAL A 1 96 ? -15.952 -2.302 4.251 1.00 91.56 96 VAL A CA 1
ATOM 790 C C . VAL A 1 96 ? -16.436 -1.814 5.619 1.00 91.56 96 VAL A C 1
ATOM 792 O O . VAL A 1 96 ? -16.789 -0.645 5.753 1.00 91.56 96 VAL A O 1
ATOM 795 N N . THR A 1 97 ? -16.382 -2.638 6.669 1.00 93.56 97 THR A N 1
ATOM 796 C CA . THR A 1 97 ? -16.739 -2.192 8.031 1.00 93.56 97 THR A CA 1
ATOM 797 C C . THR A 1 97 ? -15.802 -1.095 8.549 1.00 93.56 97 THR A C 1
ATOM 799 O O . THR A 1 97 ? -16.269 -0.122 9.146 1.00 93.56 97 THR A O 1
ATOM 802 N N . SER A 1 98 ? -14.492 -1.226 8.314 1.00 95.25 98 SER A N 1
ATOM 803 C CA . SER A 1 98 ? -13.510 -0.181 8.639 1.00 95.25 98 SER A CA 1
ATOM 804 C C . SER A 1 98 ? -13.795 1.108 7.870 1.00 95.25 98 SER A C 1
ATOM 806 O O . SER A 1 98 ? -13.843 2.194 8.446 1.00 95.25 98 SER A O 1
ATOM 808 N N . PHE A 1 99 ? -14.055 0.984 6.573 1.00 93.69 99 PHE A N 1
ATOM 809 C CA . PHE A 1 99 ? -14.388 2.096 5.695 1.00 93.69 99 PHE A CA 1
ATOM 810 C C . PHE A 1 99 ? -15.673 2.826 6.128 1.00 93.69 99 PHE A C 1
ATOM 812 O O . PHE A 1 99 ? -15.663 4.049 6.253 1.00 93.69 99 PHE A O 1
ATOM 819 N N . MET A 1 100 ? -16.749 2.105 6.461 1.00 94.00 100 MET A N 1
ATOM 820 C CA . MET A 1 100 ? -17.993 2.710 6.965 1.00 94.00 100 MET A CA 1
ATOM 821 C C . MET A 1 100 ? -17.779 3.493 8.267 1.00 94.00 100 MET A C 1
ATOM 823 O O . MET A 1 100 ? -18.439 4.511 8.497 1.00 94.00 100 MET A O 1
ATOM 827 N N . LEU A 1 101 ? -16.852 3.044 9.121 1.00 95.62 101 LEU A N 1
ATOM 828 C CA . LEU A 1 101 ? -16.488 3.800 10.314 1.00 95.62 101 LEU A CA 1
ATOM 829 C C . LEU A 1 101 ? -15.778 5.106 9.949 1.00 95.62 101 LEU A C 1
ATOM 831 O O . LEU A 1 101 ? -16.102 6.144 10.520 1.00 95.62 101 LEU A O 1
ATOM 835 N N . GLN A 1 102 ? -14.840 5.062 9.000 1.00 93.81 102 GLN A N 1
ATOM 836 C CA . GLN A 1 102 ? -14.138 6.257 8.526 1.00 93.81 102 GLN A CA 1
ATOM 837 C C . GLN A 1 102 ? -15.124 7.293 7.964 1.00 93.81 102 GLN A C 1
ATOM 839 O O . GLN A 1 102 ? -15.036 8.465 8.323 1.00 93.81 102 GLN A O 1
ATOM 844 N N . GLU A 1 103 ? -16.103 6.864 7.164 1.00 91.50 103 GLU A N 1
ATOM 845 C CA . GLU A 1 103 ? -17.190 7.724 6.665 1.00 91.50 103 GLU A CA 1
ATOM 846 C C . GLU A 1 103 ? -18.038 8.307 7.807 1.00 91.50 103 GLU A C 1
ATOM 848 O O . GLU A 1 103 ? -18.350 9.496 7.807 1.00 91.50 103 GLU A O 1
ATOM 853 N N . SER A 1 104 ? -18.359 7.508 8.829 1.00 93.31 104 SER A N 1
ATOM 854 C CA . SER A 1 104 ? -19.107 7.996 10.000 1.00 93.31 104 SER A CA 1
ATOM 855 C C . SER A 1 104 ? -18.326 9.057 10.786 1.00 93.31 104 SER A C 1
ATOM 857 O O . SER A 1 104 ? -18.913 10.023 11.271 1.00 93.31 104 SER A O 1
ATOM 859 N N . ILE A 1 105 ? -17.002 8.904 10.899 1.00 92.44 105 ILE A N 1
ATOM 860 C CA . ILE A 1 105 ? -16.127 9.900 11.534 1.00 92.44 105 ILE A CA 1
ATOM 861 C C . ILE A 1 105 ? -16.074 11.177 10.689 1.00 92.44 105 ILE A C 1
ATOM 863 O O . ILE A 1 105 ? -16.249 12.259 11.243 1.00 92.44 105 ILE A O 1
ATOM 867 N N . LEU A 1 106 ? -15.911 11.065 9.366 1.00 88.88 106 LEU A N 1
ATOM 868 C CA . LEU A 1 106 ? -15.944 12.206 8.440 1.00 88.88 106 LEU A CA 1
ATOM 869 C C . LEU A 1 106 ? -17.253 12.996 8.544 1.00 88.88 106 LEU A C 1
ATOM 871 O O . LEU A 1 106 ? -17.242 14.221 8.631 1.00 88.88 106 LEU A O 1
ATOM 875 N N . GLN A 1 107 ? -18.390 12.301 8.568 1.00 89.31 107 GLN A N 1
ATOM 876 C CA . GLN A 1 107 ? -19.700 12.936 8.710 1.00 89.31 107 GLN A CA 1
ATOM 877 C C . GLN A 1 107 ? -19.839 13.654 10.058 1.00 89.31 107 GLN A C 1
ATOM 879 O O . GLN A 1 107 ? -20.328 14.783 10.108 1.00 89.31 107 GLN A O 1
ATOM 884 N N . ALA A 1 108 ? -19.378 13.027 11.144 1.00 88.88 108 ALA A N 1
ATOM 885 C CA . ALA A 1 108 ? -19.426 13.606 12.484 1.00 88.88 108 ALA A CA 1
ATOM 886 C C . ALA A 1 108 ? -18.488 14.811 12.658 1.00 88.88 108 ALA A C 1
ATOM 888 O O . ALA A 1 108 ? -18.839 15.761 13.358 1.00 88.88 108 ALA A O 1
ATOM 889 N N . ALA A 1 109 ? -17.324 14.797 12.009 1.00 80.25 109 ALA A N 1
ATOM 890 C CA . ALA A 1 109 ? -16.346 15.878 12.047 1.00 80.25 109 ALA A CA 1
ATOM 891 C C . ALA A 1 109 ? -16.801 17.141 11.288 1.00 80.25 109 ALA A C 1
ATOM 893 O O . ALA A 1 109 ? -16.171 18.184 11.415 1.00 80.25 109 ALA A O 1
ATOM 894 N N . SER A 1 110 ? -17.926 17.095 10.559 1.00 65.56 110 SER A N 1
ATOM 895 C CA . SER A 1 110 ? -18.298 18.058 9.511 1.00 65.56 110 SER A CA 1
ATOM 896 C C . SER A 1 110 ? -17.284 18.067 8.353 1.00 65.56 110 SER A C 1
ATOM 898 O O . SER A 1 110 ? -16.178 17.555 8.473 1.00 65.56 110 SER A O 1
ATOM 900 N N . LYS A 1 111 ? -17.663 18.584 7.176 1.00 57.72 111 LYS A N 1
ATOM 901 C CA . LYS A 1 111 ? -16.878 18.433 5.928 1.00 57.72 111 LYS A CA 1
ATOM 902 C C . LYS A 1 111 ? -15.446 19.001 5.971 1.00 57.72 111 LYS A C 1
ATOM 904 O O . LYS A 1 111 ? -14.714 18.792 5.008 1.00 57.72 111 LYS A O 1
ATOM 909 N N . SER A 1 112 ? -15.056 19.711 7.028 1.00 55.91 112 SER A N 1
ATOM 910 C CA . SER A 1 112 ? -13.672 20.110 7.256 1.00 55.91 112 SER A CA 1
ATOM 911 C C . SER A 1 112 ? -13.102 19.343 8.452 1.00 55.91 112 SER A C 1
ATOM 913 O O . SER A 1 112 ? -13.515 19.520 9.593 1.00 55.91 112 SER A O 1
ATOM 915 N N . THR A 1 113 ? -12.114 18.497 8.174 1.00 59.38 113 THR A N 1
ATOM 916 C CA . THR A 1 113 ? -11.241 17.872 9.178 1.00 59.38 113 THR A CA 1
ATOM 917 C C . THR A 1 113 ? -10.287 18.871 9.842 1.00 59.38 113 THR A C 1
ATOM 919 O O . THR A 1 113 ? -9.509 18.465 10.702 1.00 59.38 113 THR A O 1
ATOM 922 N N . ASP A 1 114 ? -10.319 20.153 9.459 1.00 66.06 114 ASP A N 1
ATOM 923 C CA . ASP A 1 114 ? -9.418 21.185 9.992 1.00 66.06 114 ASP A CA 1
ATOM 924 C C . ASP A 1 114 ? -9.712 21.500 11.468 1.00 66.06 114 ASP A C 1
ATOM 926 O O . ASP A 1 114 ? -8.828 21.966 12.184 1.00 66.06 114 ASP A O 1
ATOM 930 N N . ASP A 1 115 ? -10.913 21.160 11.947 1.00 77.31 115 ASP A N 1
ATOM 931 C CA . ASP A 1 115 ? -11.307 21.260 13.358 1.00 77.31 115 ASP A CA 1
ATOM 932 C C . ASP A 1 115 ? -10.595 20.229 14.265 1.00 77.31 115 ASP A C 1
ATOM 934 O O . ASP A 1 115 ? -10.669 20.340 15.489 1.00 77.31 115 ASP A O 1
ATOM 938 N N . PHE A 1 116 ? -9.911 19.227 13.689 1.00 87.94 116 PHE A N 1
ATOM 939 C CA . PHE A 1 116 ? -9.295 18.104 14.416 1.00 87.94 116 PHE A CA 1
ATOM 940 C C . PHE A 1 116 ? -7.810 17.906 14.041 1.00 87.94 116 PHE A C 1
ATOM 942 O O . PHE A 1 116 ? -7.446 16.886 13.437 1.00 87.94 116 PHE A O 1
ATOM 949 N N . PRO A 1 117 ? -6.930 18.883 14.338 1.00 90.62 117 PRO A N 1
ATOM 950 C CA . PRO A 1 117 ? -5.521 18.848 13.945 1.00 90.62 117 PRO A CA 1
ATOM 951 C C . PRO A 1 117 ? -4.731 17.655 14.505 1.00 90.62 117 PRO A C 1
ATOM 953 O O . PRO A 1 117 ? -3.899 17.101 13.782 1.00 90.62 117 PRO A O 1
ATOM 956 N N . TYR A 1 118 ? -4.979 17.223 15.745 1.00 92.38 118 TYR A N 1
ATOM 957 C CA . TYR A 1 118 ? -4.257 16.098 16.351 1.00 92.38 118 TYR A CA 1
ATOM 958 C C . TYR A 1 118 ? -4.686 14.770 15.724 1.00 92.38 118 TYR A C 1
ATOM 960 O O . TYR A 1 118 ? -3.849 13.917 15.414 1.00 92.38 118 TYR A O 1
ATOM 968 N N . PHE A 1 119 ? -5.981 14.605 15.456 1.00 90.31 119 PHE A N 1
ATOM 969 C CA . PHE A 1 119 ? -6.498 13.475 14.691 1.00 90.31 119 PHE A CA 1
ATOM 970 C C . PHE A 1 119 ? -5.889 13.424 13.283 1.00 90.31 119 PHE A C 1
ATOM 972 O O . PHE A 1 119 ? -5.445 12.366 12.830 1.00 90.31 119 PHE A O 1
ATOM 979 N N . LEU A 1 120 ? -5.816 14.572 12.601 1.00 90.69 120 LEU A N 1
ATOM 980 C CA . LEU A 1 120 ? -5.221 14.698 11.271 1.00 90.69 120 LEU A CA 1
ATOM 981 C C . LEU A 1 120 ? -3.742 14.299 11.272 1.00 90.69 120 LEU A C 1
ATOM 983 O O . LEU A 1 120 ? -3.302 13.562 10.388 1.00 90.69 120 LEU A O 1
ATOM 987 N N . GLU A 1 121 ? -2.978 14.758 12.262 1.00 93.06 121 GLU A N 1
ATOM 988 C CA . GLU A 1 121 ? -1.571 14.396 12.434 1.00 93.06 121 GLU A CA 1
ATOM 989 C C . GLU A 1 121 ? -1.404 12.881 12.586 1.00 93.06 121 GLU A C 1
ATOM 991 O O . GLU A 1 121 ? -0.604 12.268 11.874 1.00 93.06 121 GLU A O 1
ATOM 996 N N . LYS A 1 122 ? -2.213 12.247 13.439 1.00 95.12 122 LYS A N 1
ATOM 997 C CA . LYS A 1 122 ? -2.175 10.796 13.642 1.00 95.12 122 LYS A CA 1
ATOM 998 C C . LYS A 1 122 ? -2.511 10.020 12.361 1.00 95.12 122 LYS A C 1
ATOM 1000 O O . LYS A 1 122 ? -1.805 9.072 12.011 1.00 95.12 122 LYS A O 1
ATOM 1005 N N . LEU A 1 123 ? -3.508 10.464 11.594 1.00 94.75 123 LEU A N 1
ATOM 1006 C CA . LEU A 1 123 ? -3.823 9.882 10.284 1.00 94.75 123 LEU A CA 1
ATOM 1007 C C . LEU A 1 123 ? -2.654 10.020 9.291 1.00 94.75 123 LEU A C 1
ATOM 1009 O O . LEU A 1 123 ? -2.339 9.051 8.593 1.00 94.75 123 LEU A O 1
ATOM 1013 N N . LYS A 1 124 ? -1.993 11.190 9.236 1.00 95.56 124 LYS A N 1
ATOM 1014 C CA . LYS A 1 124 ? -0.813 11.418 8.377 1.00 95.56 124 LYS A CA 1
ATOM 1015 C C . LYS A 1 124 ? 0.315 10.459 8.736 1.00 95.56 124 LYS A C 1
ATOM 1017 O O . LYS A 1 124 ? 0.860 9.803 7.848 1.00 95.56 124 LYS A O 1
ATOM 1022 N N . LEU A 1 125 ? 0.630 10.350 10.027 1.00 96.38 125 LEU A N 1
ATOM 1023 C CA . LEU A 1 125 ? 1.653 9.437 10.535 1.00 96.38 125 LEU A CA 1
ATOM 1024 C C . LEU A 1 125 ? 1.345 7.988 10.149 1.00 96.38 125 LEU A C 1
ATOM 1026 O O . LEU A 1 125 ? 2.245 7.279 9.708 1.00 96.38 125 LEU A O 1
ATOM 1030 N N . GLY A 1 126 ? 0.077 7.572 10.216 1.00 97.50 126 GLY A N 1
ATOM 1031 C CA . GLY A 1 126 ? -0.326 6.212 9.860 1.00 97.50 126 GLY A CA 1
ATOM 1032 C C . GLY A 1 126 ? -0.026 5.897 8.396 1.00 97.50 126 GLY A C 1
ATOM 1033 O O . GLY A 1 126 ? 0.551 4.855 8.090 1.00 97.50 126 GLY A O 1
ATOM 1034 N N . ILE A 1 127 ? -0.341 6.821 7.481 1.00 97.81 127 ILE A N 1
ATOM 1035 C CA . ILE A 1 127 ? -0.028 6.651 6.052 1.00 97.81 127 ILE A CA 1
ATOM 1036 C C . ILE A 1 127 ? 1.489 6.586 5.829 1.00 97.81 127 ILE A C 1
ATOM 1038 O O . ILE A 1 127 ? 1.949 5.769 5.031 1.00 97.81 127 ILE A O 1
ATOM 1042 N N . CYS A 1 128 ? 2.268 7.405 6.543 1.00 97.62 128 CYS A N 1
ATOM 1043 C CA . CYS A 1 128 ? 3.732 7.363 6.473 1.00 97.62 128 CYS A CA 1
ATOM 1044 C C . CYS A 1 128 ? 4.271 5.995 6.921 1.00 97.62 128 CYS A C 1
ATOM 1046 O O . CYS A 1 128 ? 5.111 5.424 6.228 1.00 97.62 128 CYS A O 1
ATOM 1048 N N . CYS A 1 129 ? 3.742 5.436 8.017 1.00 96.50 129 CYS A N 1
ATOM 1049 C CA . CYS A 1 129 ? 4.080 4.089 8.483 1.00 96.50 129 CYS A CA 1
ATOM 1050 C C . CYS A 1 129 ? 3.732 3.021 7.440 1.00 96.50 129 CYS A C 1
ATOM 1052 O O . CYS A 1 129 ? 4.563 2.171 7.150 1.00 96.50 129 CYS A O 1
ATOM 1054 N N . VAL A 1 130 ? 2.545 3.079 6.826 1.00 97.12 130 VAL A N 1
ATOM 1055 C CA . VAL A 1 130 ? 2.140 2.118 5.782 1.00 97.12 130 VAL A CA 1
ATOM 1056 C C . VAL A 1 130 ? 3.074 2.173 4.573 1.00 97.12 130 VAL A C 1
ATOM 1058 O O . VAL A 1 130 ? 3.511 1.130 4.090 1.00 97.12 130 VAL A O 1
ATOM 1061 N N . ILE A 1 131 ? 3.411 3.374 4.094 1.00 96.81 131 ILE A N 1
ATOM 1062 C CA . ILE A 1 131 ? 4.350 3.542 2.977 1.00 96.81 131 ILE A CA 1
ATOM 1063 C C . ILE A 1 131 ? 5.730 2.991 3.355 1.00 96.81 131 ILE A C 1
ATOM 1065 O O . ILE A 1 131 ? 6.329 2.270 2.566 1.00 96.81 131 ILE A O 1
ATOM 1069 N N . ASP A 1 132 ? 6.236 3.278 4.552 1.00 94.50 132 ASP A N 1
ATOM 1070 C CA . ASP A 1 132 ? 7.539 2.761 4.971 1.00 94.50 132 ASP A CA 1
ATOM 1071 C C . ASP A 1 132 ? 7.552 1.229 5.121 1.00 94.50 132 ASP A C 1
ATOM 1073 O O . ASP A 1 132 ? 8.487 0.575 4.654 1.00 94.50 132 ASP A O 1
ATOM 1077 N N . CYS A 1 133 ? 6.499 0.652 5.710 1.00 94.19 133 CYS A N 1
ATOM 1078 C CA . CYS A 1 133 ? 6.361 -0.790 5.912 1.00 94.19 133 CYS A CA 1
ATOM 1079 C C . CYS A 1 133 ? 6.244 -1.566 4.600 1.00 94.19 133 CYS A C 1
ATOM 1081 O O . CYS A 1 133 ? 6.724 -2.688 4.531 1.00 94.19 133 CYS A O 1
ATOM 1083 N N . LEU A 1 134 ? 5.663 -0.997 3.539 1.00 94.25 134 LEU A N 1
ATOM 1084 C CA . LEU A 1 134 ? 5.513 -1.690 2.250 1.00 94.25 134 LEU A CA 1
ATOM 1085 C C . LEU A 1 134 ? 6.838 -2.048 1.564 1.00 94.25 134 LEU A C 1
ATOM 1087 O O . LEU A 1 134 ? 6.840 -2.885 0.657 1.00 94.25 134 LEU A O 1
ATOM 1091 N N . ILE A 1 135 ? 7.947 -1.418 1.960 1.00 91.00 135 ILE A N 1
ATOM 1092 C CA . ILE A 1 135 ? 9.285 -1.796 1.488 1.00 91.00 135 ILE A CA 1
ATOM 1093 C C . ILE A 1 135 ? 9.665 -3.181 2.032 1.00 91.00 135 ILE A C 1
ATOM 1095 O O . ILE A 1 135 ? 10.225 -3.990 1.297 1.00 91.00 135 ILE A O 1
ATOM 1099 N N . ASP A 1 136 ? 9.314 -3.458 3.287 1.00 85.94 136 ASP A N 1
ATOM 1100 C CA . ASP A 1 136 ? 9.742 -4.653 4.019 1.00 85.94 136 ASP A CA 1
ATOM 1101 C C . ASP A 1 136 ? 8.638 -5.736 4.083 1.00 85.94 136 ASP A C 1
ATOM 1103 O O . ASP A 1 136 ? 8.929 -6.926 4.142 1.00 85.94 136 ASP A O 1
ATOM 1107 N N . GLU A 1 137 ? 7.362 -5.342 4.006 1.00 82.50 137 GLU A N 1
ATOM 1108 C CA . GLU A 1 137 ? 6.179 -6.194 4.187 1.00 82.50 137 GLU A CA 1
ATOM 1109 C C . GLU A 1 137 ? 5.255 -6.150 2.950 1.00 82.50 137 GLU A C 1
ATOM 1111 O O . GLU A 1 137 ? 4.258 -5.421 2.922 1.00 82.50 137 GLU A O 1
ATOM 1116 N N . PRO A 1 138 ? 5.529 -6.945 1.896 1.00 84.44 138 PRO A N 1
ATOM 1117 C CA . PRO A 1 138 ? 4.743 -6.935 0.655 1.00 84.44 138 PRO A CA 1
ATOM 1118 C C . PRO A 1 138 ? 3.279 -7.355 0.840 1.00 84.44 138 PRO A C 1
ATOM 1120 O O . PRO A 1 138 ? 2.417 -6.974 0.044 1.00 84.44 138 PRO A O 1
ATOM 1123 N N . LYS A 1 139 ? 2.984 -8.146 1.880 1.00 89.69 139 LYS A N 1
ATOM 1124 C CA . LYS A 1 139 ? 1.671 -8.773 2.097 1.00 89.69 139 LYS A CA 1
ATOM 1125 C C . LYS A 1 139 ? 0.528 -7.766 2.259 1.00 89.69 139 LYS A C 1
ATOM 1127 O O . LYS A 1 139 ? -0.582 -8.050 1.830 1.00 89.69 139 LYS A O 1
ATOM 1132 N N . ILE A 1 140 ? 0.803 -6.568 2.785 1.00 94.06 140 ILE A N 1
ATOM 1133 C CA . ILE A 1 140 ? -0.222 -5.538 3.021 1.00 94.06 140 ILE A CA 1
ATOM 1134 C C . ILE A 1 140 ? -0.516 -4.661 1.790 1.00 94.06 140 ILE A C 1
ATOM 1136 O O . ILE A 1 140 ? -1.275 -3.694 1.897 1.00 94.06 140 ILE A O 1
ATOM 1140 N N . LEU A 1 141 ? 0.071 -4.939 0.616 1.00 94.50 141 LEU A N 1
ATOM 1141 C CA . LEU A 1 141 ? -0.067 -4.097 -0.581 1.00 94.50 141 LEU A CA 1
ATOM 1142 C C . LEU A 1 141 ? -1.525 -3.908 -1.015 1.00 94.50 141 LEU A C 1
ATOM 1144 O O . LEU A 1 141 ? -1.940 -2.774 -1.258 1.00 94.50 141 LEU A O 1
ATOM 1148 N N . LYS A 1 142 ? -2.314 -4.986 -1.100 1.00 93.06 142 LYS A N 1
ATOM 1149 C CA . LYS A 1 142 ? -3.706 -4.923 -1.588 1.00 93.06 142 LYS A CA 1
ATOM 1150 C C . LYS A 1 142 ? -4.572 -4.060 -0.660 1.00 93.06 142 LYS A C 1
ATOM 1152 O O . LYS A 1 142 ? -5.316 -3.198 -1.120 1.00 93.06 142 LYS A O 1
ATOM 1157 N N . GLN A 1 143 ? -4.415 -4.236 0.647 1.00 94.06 143 GLN A N 1
ATOM 1158 C CA . GLN A 1 143 ? -5.125 -3.501 1.692 1.00 94.06 143 GLN A CA 1
ATOM 1159 C C . GLN A 1 143 ? -4.667 -2.039 1.741 1.00 94.06 143 GLN A C 1
ATOM 1161 O O . GLN A 1 143 ? -5.499 -1.142 1.866 1.00 94.06 143 GLN A O 1
ATOM 1166 N N . SER A 1 144 ? -3.372 -1.779 1.555 1.00 96.12 144 SER A N 1
ATOM 1167 C CA . SER A 1 144 ? -2.830 -0.417 1.441 1.00 96.12 144 SER A CA 1
ATOM 1168 C C . SER A 1 144 ? -3.350 0.305 0.196 1.00 96.12 144 SER A C 1
ATOM 1170 O O . SER A 1 144 ? -3.668 1.493 0.249 1.00 96.12 144 SER A O 1
ATOM 1172 N N . GLN A 1 145 ? -3.509 -0.403 -0.926 1.00 95.50 145 GLN A N 1
ATOM 1173 C CA . GLN A 1 145 ? -4.154 0.151 -2.116 1.00 95.50 145 GLN A CA 1
ATOM 1174 C C . GLN A 1 145 ? -5.616 0.513 -1.830 1.00 95.50 145 GLN A C 1
ATOM 1176 O O . GLN A 1 145 ? -6.024 1.627 -2.157 1.00 95.50 145 GLN A O 1
ATOM 1181 N N . SER A 1 146 ? -6.393 -0.359 -1.181 1.00 93.25 146 SER A N 1
ATOM 1182 C CA . SER A 1 146 ? -7.769 -0.038 -0.761 1.00 93.25 146 SER A CA 1
ATOM 1183 C C . SER A 1 146 ? -7.824 1.177 0.173 1.00 93.25 146 SER A C 1
ATOM 1185 O O . SER A 1 146 ? -8.642 2.074 -0.039 1.00 93.25 146 SER A O 1
ATOM 1187 N N . LEU A 1 147 ? -6.891 1.257 1.131 1.00 95.44 147 LEU A N 1
ATOM 1188 C CA . LEU A 1 147 ? -6.730 2.375 2.069 1.00 95.44 147 LEU A CA 1
ATOM 1189 C C . LEU A 1 147 ? -6.594 3.720 1.374 1.00 95.44 147 LEU A C 1
ATOM 1191 O O . LEU A 1 147 ? -7.245 4.685 1.772 1.00 95.44 147 LEU A O 1
ATOM 1195 N N . LEU A 1 148 ? -5.761 3.785 0.340 1.00 95.69 148 LEU A N 1
ATOM 1196 C CA . LEU A 1 148 ? -5.423 5.049 -0.303 1.00 95.69 148 LEU A CA 1
ATOM 1197 C C . LEU A 1 148 ? -6.262 5.345 -1.553 1.00 95.69 148 LEU A C 1
ATOM 1199 O O . LEU A 1 148 ? -6.297 6.497 -1.988 1.00 95.69 148 LEU A O 1
ATOM 1203 N N . THR A 1 149 ? -6.988 4.370 -2.109 1.00 91.06 149 THR A N 1
ATOM 1204 C CA . THR A 1 149 ? -7.849 4.581 -3.292 1.00 91.06 149 THR A CA 1
ATOM 1205 C C . THR A 1 149 ? -9.310 4.895 -2.984 1.00 91.06 149 THR A C 1
ATOM 1207 O O . THR A 1 149 ? -9.935 5.552 -3.819 1.00 91.06 149 THR A O 1
ATOM 1210 N N . GLY A 1 150 ? -9.841 4.495 -1.822 1.00 82.56 150 GLY A N 1
ATOM 1211 C CA . GLY A 1 150 ? -11.249 4.699 -1.445 1.00 82.56 150 GLY A CA 1
ATOM 1212 C C . GLY A 1 150 ? -11.677 6.164 -1.229 1.00 82.56 150 GLY A C 1
ATOM 1213 O O . GLY A 1 150 ? -11.029 7.103 -1.691 1.00 82.56 150 GLY A O 1
ATOM 1214 N N . SER A 1 151 ? -12.788 6.379 -0.517 1.00 84.56 151 SER A N 1
ATOM 1215 C CA . SER A 1 151 ? -13.236 7.718 -0.070 1.00 84.56 151 SER A CA 1
ATOM 1216 C C . SER A 1 151 ? -13.055 7.966 1.430 1.00 84.56 151 SER A C 1
ATOM 1218 O O . SER A 1 151 ? -13.440 9.022 1.917 1.00 84.56 151 SER A O 1
ATOM 1220 N N . GLY A 1 152 ? -12.439 7.025 2.155 1.00 88.12 152 GLY A N 1
ATOM 1221 C CA . GLY A 1 152 ? -12.265 7.115 3.603 1.00 88.12 152 GLY A CA 1
ATOM 1222 C C . GLY A 1 152 ? -11.243 8.175 4.026 1.00 88.12 152 GLY A C 1
ATOM 1223 O O . GLY A 1 152 ? -10.530 8.745 3.194 1.00 88.12 152 GLY A O 1
ATOM 1224 N N . LEU A 1 153 ? -11.145 8.395 5.341 1.00 91.56 153 LEU A N 1
ATOM 1225 C CA . LEU A 1 153 ? -10.284 9.395 5.990 1.00 91.56 153 LEU A CA 1
ATOM 1226 C C . LEU A 1 153 ? -8.860 9.418 5.419 1.00 91.56 153 LEU A C 1
ATOM 1228 O O . LEU A 1 153 ? -8.378 10.459 4.973 1.00 91.56 153 LEU A O 1
ATOM 1232 N N . TRP A 1 154 ? -8.196 8.260 5.395 1.00 95.25 154 TRP A N 1
ATOM 1233 C CA . TRP A 1 154 ? -6.814 8.161 4.927 1.00 95.25 154 TRP A CA 1
ATOM 1234 C C . TRP A 1 154 ? -6.671 8.445 3.429 1.00 95.25 154 TRP A C 1
ATOM 1236 O O . TRP A 1 154 ? -5.712 9.101 3.022 1.00 95.25 154 TRP A O 1
ATOM 1246 N N . SER A 1 155 ? -7.626 8.005 2.603 1.00 94.12 155 SER A N 1
ATOM 1247 C CA . SER A 1 155 ? -7.578 8.270 1.163 1.00 94.12 155 SER A CA 1
ATOM 1248 C C . SER A 1 155 ? -7.757 9.754 0.854 1.00 94.12 155 SER A C 1
ATOM 1250 O O . SER A 1 155 ? -6.979 10.306 0.073 1.00 94.12 155 SER A O 1
ATOM 1252 N N . GLN A 1 156 ? -8.735 10.416 1.485 1.00 91.56 156 GLN A N 1
ATOM 1253 C CA . GLN A 1 156 ? -8.946 11.856 1.303 1.00 91.56 156 GLN A CA 1
ATOM 1254 C C . GLN A 1 156 ? -7.710 12.644 1.736 1.00 91.56 156 GLN A C 1
ATOM 1256 O O . GLN A 1 156 ? -7.214 13.480 0.984 1.00 91.56 156 GLN A O 1
ATOM 1261 N N . LEU A 1 157 ? -7.152 12.320 2.903 1.00 92.69 157 LEU A N 1
ATOM 1262 C CA . LEU A 1 157 ? -5.947 12.961 3.419 1.00 92.69 157 LEU A CA 1
ATOM 1263 C C . LEU A 1 157 ? -4.742 12.801 2.482 1.00 92.69 157 LEU A C 1
ATOM 1265 O O . LEU A 1 157 ? -4.026 13.772 2.208 1.00 92.69 157 LEU A O 1
ATOM 1269 N N . TYR A 1 158 ? -4.537 11.588 1.961 1.00 96.12 158 TYR A N 1
ATOM 1270 C CA . TYR A 1 158 ? -3.461 11.300 1.021 1.00 96.12 158 TYR A CA 1
ATOM 1271 C C . TYR A 1 158 ? -3.598 12.100 -0.278 1.00 96.12 158 TYR A C 1
ATOM 1273 O O . TYR A 1 158 ? -2.643 12.757 -0.710 1.00 96.12 158 TYR A O 1
ATOM 1281 N N . LYS A 1 159 ? -4.790 12.070 -0.884 1.00 93.69 159 LYS A N 1
ATOM 1282 C CA . LYS A 1 159 ? -5.086 12.747 -2.154 1.00 93.69 159 LYS A CA 1
ATOM 1283 C C . LYS A 1 159 ? -5.014 14.269 -2.020 1.00 93.69 159 LYS A C 1
ATOM 1285 O O . LYS A 1 159 ? -4.454 14.920 -2.894 1.00 93.69 159 LYS A O 1
ATOM 1290 N N . ASN A 1 160 ? -5.530 14.822 -0.923 1.00 90.44 160 ASN A N 1
ATOM 1291 C CA . ASN A 1 160 ? -5.662 16.269 -0.755 1.00 90.44 160 ASN A CA 1
ATOM 1292 C C . ASN A 1 160 ? -4.364 16.957 -0.320 1.00 90.44 160 ASN A C 1
ATOM 1294 O O . ASN A 1 160 ? -4.187 18.132 -0.621 1.00 90.44 160 ASN A O 1
ATOM 1298 N N . SER A 1 161 ? -3.471 16.272 0.408 1.00 91.25 161 SER A N 1
ATOM 1299 C CA . SER A 1 161 ? -2.276 16.935 0.958 1.00 91.25 161 SER A CA 1
ATOM 1300 C C . SER A 1 161 ? -1.020 16.068 1.018 1.00 91.25 161 SER A C 1
ATOM 1302 O O . SER A 1 161 ? 0.042 16.501 0.572 1.00 91.25 161 SER A O 1
ATOM 1304 N N . LEU A 1 162 ? -1.104 14.842 1.544 1.00 95.69 162 LEU 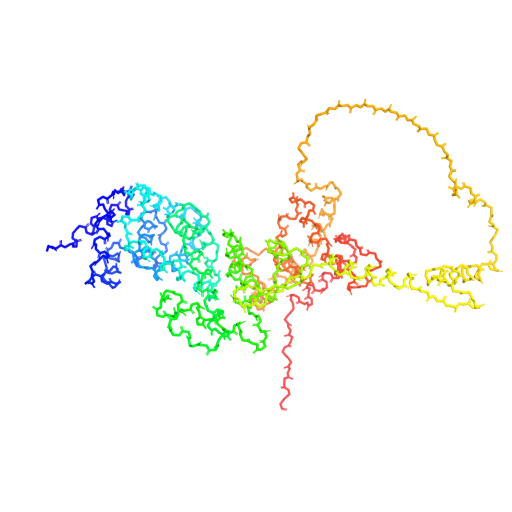A N 1
ATOM 1305 C CA . LEU A 1 162 ? 0.106 14.101 1.920 1.00 95.69 162 LEU A CA 1
ATOM 1306 C C . LEU A 1 162 ? 0.921 13.619 0.709 1.00 95.69 162 LEU A C 1
ATOM 1308 O O . LEU A 1 162 ? 2.145 13.559 0.775 1.00 95.69 162 LEU A O 1
ATOM 1312 N N . SER A 1 163 ? 0.268 13.318 -0.416 1.00 96.81 163 SER A N 1
ATOM 1313 C CA . SER A 1 163 ? 0.961 12.977 -1.667 1.00 96.81 163 SER A CA 1
ATOM 1314 C C . SER A 1 163 ? 1.835 14.128 -2.178 1.00 96.81 163 SER A C 1
ATOM 1316 O O . SER A 1 163 ? 2.995 13.913 -2.522 1.00 96.81 163 SER A O 1
ATOM 1318 N N . GLN A 1 164 ? 1.310 15.355 -2.163 1.00 96.94 164 GLN A N 1
ATOM 1319 C CA . GLN A 1 164 ? 2.042 16.562 -2.556 1.00 96.94 164 GLN A CA 1
ATOM 1320 C C . GLN A 1 164 ? 3.172 16.884 -1.574 1.00 96.94 164 GLN A C 1
ATOM 1322 O O . GLN A 1 164 ? 4.251 17.310 -1.988 1.00 96.94 164 GLN A O 1
ATOM 1327 N N . GLU A 1 165 ? 2.950 16.652 -0.277 1.00 97.38 165 GLU A N 1
ATOM 1328 C CA . GLU A 1 165 ? 3.999 16.764 0.736 1.00 97.38 165 GLU A CA 1
ATOM 1329 C C . GLU A 1 165 ? 5.152 15.798 0.441 1.00 97.38 165 GLU A C 1
ATOM 1331 O O . GLU A 1 165 ? 6.303 16.230 0.411 1.00 97.38 165 GLU A O 1
ATOM 1336 N N . LEU A 1 166 ? 4.860 14.527 0.143 1.00 98.00 166 LEU A N 1
ATOM 1337 C CA . LEU A 1 166 ? 5.887 13.548 -0.212 1.00 98.00 166 LEU A CA 1
ATOM 1338 C C . LEU A 1 166 ? 6.643 13.955 -1.486 1.00 98.00 166 LEU A C 1
ATOM 1340 O O . LEU A 1 166 ? 7.871 13.906 -1.496 1.00 98.00 166 LEU A O 1
ATOM 1344 N N . GLU A 1 167 ? 5.955 14.422 -2.534 1.00 98.06 167 GLU A N 1
ATOM 1345 C CA . GLU A 1 167 ? 6.620 14.955 -3.737 1.00 98.06 167 GLU A CA 1
ATOM 1346 C C . GLU A 1 167 ? 7.584 16.101 -3.395 1.00 98.06 167 GLU A C 1
ATOM 1348 O O . GLU A 1 167 ? 8.728 16.112 -3.854 1.00 98.06 167 GLU A O 1
ATOM 1353 N N . LYS A 1 168 ? 7.148 17.048 -2.557 1.00 97.81 168 LYS A N 1
ATOM 1354 C CA . LYS A 1 168 ? 7.979 18.169 -2.101 1.00 97.81 168 LYS A CA 1
ATOM 1355 C C . LYS A 1 168 ? 9.192 17.683 -1.309 1.00 97.81 168 LYS A C 1
ATOM 1357 O O . LYS A 1 168 ? 10.295 18.181 -1.517 1.00 97.81 168 LYS A O 1
ATOM 1362 N N . VAL A 1 169 ? 9.006 16.722 -0.408 1.00 97.50 169 VAL A N 1
ATOM 1363 C CA . VAL A 1 169 ? 10.087 16.153 0.406 1.00 97.50 169 VAL A CA 1
ATOM 1364 C C . VAL A 1 169 ? 11.124 15.449 -0.474 1.00 97.50 169 VAL A C 1
ATOM 1366 O O . VAL A 1 169 ? 12.323 15.633 -0.255 1.00 97.50 169 VAL A O 1
ATOM 1369 N N . LEU A 1 170 ? 10.695 14.699 -1.494 1.00 97.44 170 LEU A N 1
ATOM 1370 C CA . LEU A 1 170 ? 11.603 14.061 -2.453 1.00 97.44 170 LEU A CA 1
ATOM 1371 C C . LEU A 1 170 ? 12.354 15.087 -3.310 1.00 97.44 170 LEU A C 1
ATOM 1373 O O . LEU A 1 170 ? 13.555 14.924 -3.529 1.00 97.44 170 LEU A O 1
ATOM 1377 N N . ASP A 1 171 ? 11.690 16.159 -3.748 1.00 96.88 171 ASP A N 1
ATOM 1378 C CA . ASP A 1 171 ? 12.355 17.247 -4.475 1.00 96.88 171 ASP A CA 1
ATOM 1379 C C . ASP A 1 171 ? 13.426 17.928 -3.614 1.00 96.88 171 ASP A C 1
ATOM 1381 O O . ASP A 1 171 ? 14.572 18.094 -4.040 1.00 96.88 171 ASP A O 1
ATOM 1385 N N . LEU A 1 172 ? 13.087 18.257 -2.362 1.00 96.75 172 LEU A N 1
ATOM 1386 C CA . LEU A 1 172 ? 14.038 18.809 -1.403 1.00 96.75 172 LEU A CA 1
ATOM 1387 C C . LEU A 1 172 ? 15.208 17.851 -1.180 1.00 96.75 172 LEU A C 1
ATOM 1389 O O . LEU A 1 172 ? 16.352 18.285 -1.286 1.00 96.75 172 LEU A O 1
ATOM 1393 N N . MET A 1 173 ? 14.958 16.561 -0.939 1.00 95.81 173 MET A N 1
ATOM 1394 C CA . MET A 1 173 ? 16.020 15.559 -0.788 1.00 95.81 173 MET A CA 1
ATOM 1395 C C . MET A 1 173 ? 16.975 15.579 -1.986 1.00 95.81 173 MET A C 1
ATOM 1397 O O . MET A 1 173 ? 18.189 15.651 -1.792 1.00 95.81 173 MET A O 1
ATOM 1401 N N . GLY A 1 174 ? 16.435 15.592 -3.206 1.00 94.38 174 GLY A N 1
ATOM 1402 C CA . GLY A 1 174 ? 17.224 15.723 -4.426 1.00 94.38 174 GLY A CA 1
ATOM 1403 C C . GLY A 1 174 ? 18.101 16.978 -4.436 1.00 94.38 174 GLY A C 1
ATOM 1404 O O . GLY A 1 174 ? 19.299 16.886 -4.697 1.00 94.38 174 GLY A O 1
ATOM 1405 N N . ASN A 1 175 ? 17.536 18.136 -4.076 1.00 94.44 175 ASN A N 1
ATOM 1406 C CA . ASN A 1 175 ? 18.264 19.408 -3.986 1.00 94.44 175 ASN A CA 1
ATOM 1407 C C . ASN A 1 175 ? 19.396 19.375 -2.942 1.00 94.44 175 ASN A C 1
ATOM 1409 O O . ASN A 1 175 ? 20.491 19.879 -3.201 1.00 94.44 175 ASN A O 1
ATOM 1413 N N . TYR A 1 176 ? 19.147 18.802 -1.760 1.00 93.38 176 TYR A N 1
ATOM 1414 C CA . TYR A 1 176 ? 20.162 18.662 -0.711 1.00 93.38 176 TYR A CA 1
ATOM 1415 C C . TYR A 1 176 ? 21.313 17.763 -1.181 1.00 93.38 176 TYR A C 1
ATOM 1417 O O . TYR A 1 176 ? 22.478 18.121 -0.999 1.00 93.38 176 TYR A O 1
ATOM 1425 N N . ILE A 1 177 ? 21.005 16.631 -1.823 1.00 91.06 177 ILE A N 1
ATOM 1426 C CA . ILE A 1 177 ? 22.014 15.683 -2.316 1.00 91.06 177 ILE A CA 1
ATOM 1427 C C . ILE A 1 177 ? 22.849 16.298 -3.445 1.00 91.06 177 ILE A C 1
ATOM 1429 O O . ILE A 1 177 ? 24.078 16.232 -3.391 1.00 91.06 177 ILE A O 1
ATOM 1433 N N . GLU A 1 178 ? 22.213 16.958 -4.417 1.00 90.12 178 GLU A N 1
ATOM 1434 C CA . GLU A 1 178 ? 22.888 17.661 -5.519 1.00 90.12 178 GLU A CA 1
ATOM 1435 C C . GLU A 1 178 ? 23.883 18.712 -4.994 1.00 90.12 178 GLU A C 1
ATOM 1437 O O . GLU A 1 178 ? 25.025 18.787 -5.451 1.00 90.12 178 GLU A O 1
ATOM 1442 N N . LYS A 1 179 ? 23.488 19.467 -3.959 1.00 91.88 179 LYS A N 1
ATOM 1443 C CA . LYS A 1 179 ? 24.331 20.480 -3.299 1.00 91.88 179 LYS A CA 1
ATOM 1444 C C . LYS A 1 179 ? 25.320 19.906 -2.279 1.00 91.88 179 LYS A C 1
ATOM 1446 O O . LYS A 1 179 ? 26.027 20.680 -1.635 1.00 91.88 179 LYS A O 1
ATOM 1451 N N . ARG A 1 180 ? 25.371 18.579 -2.101 1.00 87.75 180 ARG A N 1
ATOM 1452 C CA . ARG A 1 180 ? 26.179 17.883 -1.078 1.00 87.75 180 ARG A CA 1
ATOM 1453 C C . ARG A 1 180 ? 25.934 18.400 0.345 1.00 87.75 180 ARG A C 1
ATOM 1455 O O . ARG A 1 180 ? 26.842 18.448 1.172 1.00 87.75 180 ARG A O 1
ATOM 1462 N N . GLN A 1 181 ? 24.703 18.807 0.624 1.00 90.25 181 GLN A N 1
ATOM 1463 C CA . GLN A 1 181 ? 24.281 19.294 1.928 1.00 90.25 181 GLN A CA 1
ATOM 1464 C C . GLN A 1 181 ? 23.788 18.142 2.805 1.00 90.25 181 GLN A C 1
ATOM 1466 O O . GLN A 1 181 ? 23.287 17.123 2.332 1.00 90.25 181 GLN A O 1
ATOM 1471 N N . SER A 1 182 ? 23.908 18.327 4.117 1.00 89.25 182 SER A N 1
ATOM 1472 C CA . SER A 1 182 ? 23.392 17.375 5.094 1.00 89.25 182 SER A CA 1
ATOM 1473 C C . SER A 1 182 ? 21.864 17.301 5.041 1.00 89.25 182 SER A C 1
ATOM 1475 O O . SER A 1 182 ? 21.186 18.324 5.122 1.00 89.25 182 SER A O 1
ATOM 1477 N N . LEU A 1 183 ? 21.315 16.083 4.998 1.00 91.81 183 LEU A N 1
ATOM 1478 C CA . LEU A 1 183 ? 19.868 15.845 5.068 1.00 91.81 183 LEU A CA 1
ATOM 1479 C C . LEU A 1 183 ? 19.273 16.100 6.464 1.00 91.81 183 LEU A C 1
ATOM 1481 O O . LEU A 1 183 ? 18.068 15.950 6.635 1.00 91.81 183 LEU A O 1
ATOM 1485 N N . GLN A 1 184 ? 20.077 16.463 7.471 1.00 92.31 184 GLN A N 1
ATOM 1486 C CA . GLN A 1 184 ? 19.593 16.639 8.847 1.00 92.31 184 GLN A CA 1
ATOM 1487 C C . GLN A 1 184 ? 18.498 17.706 8.951 1.00 92.31 184 GLN A C 1
ATOM 1489 O O . GLN A 1 184 ? 17.467 17.444 9.558 1.00 92.31 184 GLN A O 1
ATOM 1494 N N . SER A 1 185 ? 18.649 18.857 8.286 1.00 92.00 185 SER A N 1
ATOM 1495 C CA . SER A 1 185 ? 17.615 19.903 8.291 1.00 92.00 185 SER A CA 1
ATOM 1496 C C . SER A 1 185 ? 16.294 19.425 7.679 1.00 92.00 185 SER A C 1
ATOM 1498 O O . SER A 1 185 ? 15.232 19.705 8.228 1.00 92.00 185 SER A O 1
ATOM 1500 N N . LEU A 1 186 ? 16.357 18.651 6.586 1.00 93.69 186 LEU A N 1
ATOM 1501 C CA . LEU A 1 186 ? 15.173 18.057 5.961 1.00 93.69 186 LEU A CA 1
ATOM 1502 C C . LEU A 1 186 ? 14.489 17.062 6.908 1.00 93.69 186 LEU A C 1
ATOM 1504 O O . LEU A 1 186 ? 13.27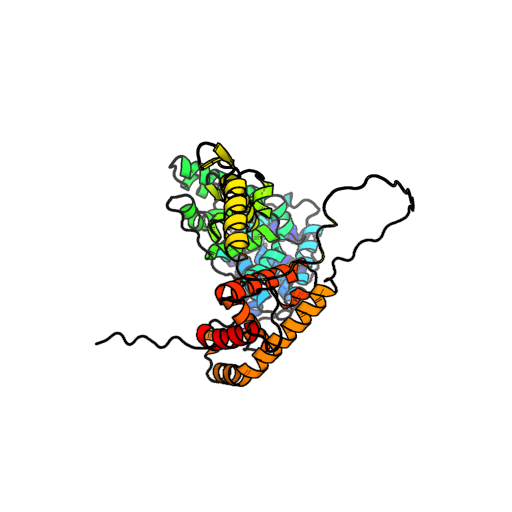4 17.099 7.070 1.00 93.69 186 LEU A O 1
ATOM 1508 N N . LYS A 1 187 ? 15.278 16.204 7.564 1.00 93.12 187 LYS A N 1
ATOM 1509 C CA . LYS A 1 187 ? 14.791 15.221 8.541 1.00 93.12 187 LYS A CA 1
ATOM 1510 C C . LYS A 1 187 ? 14.142 15.891 9.751 1.00 93.12 187 LYS A C 1
ATOM 1512 O O . LYS A 1 187 ? 13.106 15.425 10.203 1.00 93.12 187 LYS A O 1
ATOM 1517 N N . SER A 1 188 ? 14.702 16.995 10.243 1.00 94.00 188 SER A N 1
ATOM 1518 C CA . SER A 1 188 ? 14.101 17.778 11.328 1.00 94.00 188 SER A CA 1
ATOM 1519 C C . SER A 1 188 ? 12.793 18.455 10.915 1.00 94.00 188 SER A C 1
ATOM 1521 O O . SER A 1 188 ? 11.891 18.567 11.736 1.00 94.00 188 SER A O 1
ATOM 1523 N N . GLN A 1 189 ? 12.676 18.900 9.660 1.00 94.75 189 GLN A N 1
ATOM 1524 C CA . GLN A 1 189 ? 11.457 19.532 9.148 1.00 94.75 189 GLN A CA 1
ATOM 1525 C C . GLN A 1 189 ? 10.338 18.518 8.857 1.00 94.75 189 GLN A C 1
ATOM 1527 O O . GLN A 1 189 ? 9.163 18.852 8.987 1.00 94.75 189 GLN A O 1
ATOM 1532 N N . TYR A 1 190 ? 10.704 17.296 8.465 1.00 95.44 190 TYR A N 1
ATOM 1533 C CA . TYR A 1 190 ? 9.780 16.234 8.065 1.00 95.44 190 TYR A CA 1
ATOM 1534 C C . TYR A 1 190 ? 10.080 14.918 8.805 1.00 95.44 190 TYR A C 1
ATOM 1536 O O . TYR A 1 190 ? 10.469 13.925 8.175 1.00 95.44 190 TYR A O 1
ATOM 1544 N N . PRO A 1 191 ? 9.923 14.888 10.143 1.00 94.75 191 PRO A N 1
ATOM 1545 C CA . PRO A 1 191 ? 10.303 13.743 10.966 1.00 94.75 191 PRO A CA 1
ATOM 1546 C C . PRO A 1 191 ? 9.569 12.447 10.591 1.00 94.75 191 PRO A C 1
ATOM 1548 O O . PRO A 1 191 ? 10.156 11.366 10.637 1.00 94.75 191 PRO A O 1
ATOM 1551 N N . GLN A 1 192 ? 8.321 12.551 10.135 1.00 94.38 192 GLN A N 1
ATOM 1552 C CA . GLN A 1 192 ? 7.494 11.426 9.693 1.00 94.38 192 GLN A CA 1
ATOM 1553 C C . GLN A 1 192 ? 8.071 10.669 8.489 1.00 94.38 192 GLN A C 1
ATOM 1555 O O . GLN A 1 192 ? 7.804 9.482 8.320 1.00 94.38 192 GLN A O 1
ATOM 1560 N N . TRP A 1 193 ? 8.895 11.328 7.668 1.00 96.38 193 TRP A N 1
ATOM 1561 C CA . TRP A 1 193 ? 9.489 10.735 6.469 1.00 96.38 193 TRP A CA 1
ATOM 1562 C C . TRP A 1 193 ? 10.917 10.223 6.691 1.00 96.38 193 TRP A C 1
ATOM 1564 O O . TRP A 1 193 ? 11.507 9.663 5.768 1.00 96.38 193 TRP A O 1
ATOM 1574 N N . ILE A 1 194 ? 11.490 10.367 7.895 1.00 94.69 194 ILE A N 1
ATOM 1575 C CA . ILE A 1 194 ? 12.895 10.017 8.175 1.00 94.69 194 ILE A CA 1
ATOM 1576 C C . ILE A 1 194 ? 13.222 8.574 7.779 1.00 94.69 194 ILE A C 1
ATOM 1578 O O . ILE A 1 194 ? 14.258 8.351 7.148 1.00 94.69 194 ILE A O 1
ATOM 1582 N N . SER A 1 195 ? 12.365 7.612 8.142 1.00 93.62 195 SER A N 1
ATOM 1583 C CA . SER A 1 195 ? 12.600 6.188 7.856 1.00 93.62 195 SER A CA 1
ATOM 1584 C C . SER A 1 195 ? 12.697 5.940 6.350 1.00 93.62 195 SER A C 1
ATOM 1586 O O . SER A 1 195 ? 13.732 5.484 5.857 1.00 93.62 195 SER A O 1
ATOM 1588 N N . LEU A 1 196 ? 11.685 6.392 5.602 1.00 95.25 196 LEU A N 1
ATOM 1589 C CA . LEU A 1 196 ? 11.653 6.288 4.147 1.00 95.25 196 LEU A CA 1
ATOM 1590 C C . LEU A 1 196 ? 12.871 6.969 3.506 1.00 95.25 196 LEU A C 1
ATOM 1592 O O . LEU A 1 196 ? 13.556 6.359 2.687 1.00 95.25 196 LEU A O 1
ATOM 1596 N N . LEU A 1 197 ? 13.186 8.206 3.908 1.00 94.75 197 LEU A N 1
ATOM 1597 C CA . LEU A 1 197 ? 14.313 8.978 3.371 1.00 94.75 197 LEU A CA 1
ATOM 1598 C C . LEU A 1 197 ? 15.662 8.298 3.614 1.00 94.75 197 LEU A C 1
ATOM 1600 O O . LEU A 1 197 ? 16.533 8.330 2.744 1.00 94.75 197 LEU A O 1
ATOM 1604 N N . ASN A 1 198 ? 15.848 7.668 4.775 1.00 92.50 198 ASN A N 1
ATOM 1605 C CA . ASN A 1 198 ? 17.051 6.889 5.063 1.00 92.50 198 ASN A CA 1
ATOM 1606 C C . ASN A 1 198 ? 17.177 5.678 4.133 1.00 92.50 198 ASN A C 1
ATOM 1608 O O . ASN A 1 198 ? 18.282 5.385 3.681 1.00 92.50 198 ASN A O 1
ATOM 1612 N N . LYS A 1 199 ? 16.060 5.009 3.823 1.00 92.31 199 LYS A N 1
ATOM 1613 C CA . LYS A 1 199 ? 16.037 3.844 2.931 1.00 92.31 199 LYS A CA 1
ATOM 1614 C C . LYS A 1 199 ? 16.317 4.229 1.473 1.00 92.31 199 LYS A C 1
ATOM 1616 O O . LYS A 1 199 ? 17.034 3.501 0.790 1.00 92.31 199 LYS A O 1
ATOM 1621 N N . ILE A 1 200 ? 15.766 5.344 0.982 1.00 93.00 200 ILE A N 1
ATOM 1622 C CA . ILE A 1 200 ? 15.798 5.678 -0.458 1.00 93.00 200 ILE A CA 1
ATOM 1623 C C . ILE A 1 200 ? 16.935 6.615 -0.888 1.00 93.00 200 ILE A C 1
ATOM 1625 O O . ILE A 1 200 ? 17.245 6.665 -2.077 1.00 93.00 200 ILE A O 1
ATOM 1629 N N . ASN A 1 201 ? 17.576 7.359 0.021 1.00 91.81 201 ASN A N 1
ATOM 1630 C CA . ASN A 1 201 ? 18.591 8.350 -0.379 1.00 91.81 201 ASN A CA 1
ATOM 1631 C C . ASN A 1 201 ? 19.755 7.742 -1.188 1.00 91.81 201 ASN A C 1
ATOM 1633 O O . ASN A 1 201 ? 20.312 8.409 -2.059 1.00 91.81 201 ASN A O 1
ATOM 1637 N N . LYS A 1 202 ? 20.063 6.456 -0.968 1.00 90.62 202 LYS A N 1
ATOM 1638 C CA . LYS A 1 202 ? 21.113 5.707 -1.665 1.00 90.62 202 LYS A CA 1
ATOM 1639 C C . LYS A 1 202 ? 20.932 5.725 -3.186 1.00 90.62 202 LYS A C 1
ATOM 1641 O O . LYS A 1 202 ? 21.921 5.717 -3.908 1.00 90.62 202 LYS A O 1
ATOM 1646 N N . PHE A 1 203 ? 19.695 5.828 -3.678 1.00 92.06 203 PHE A N 1
ATOM 1647 C CA . PHE A 1 203 ? 19.386 5.817 -5.112 1.00 92.06 203 PHE A CA 1
ATOM 1648 C C . PHE A 1 203 ? 19.679 7.134 -5.832 1.00 92.06 203 PHE A C 1
ATOM 1650 O O . PHE A 1 203 ? 19.602 7.176 -7.060 1.00 92.06 203 PHE A O 1
ATOM 1657 N N . TRP A 1 204 ? 20.006 8.200 -5.100 1.00 90.38 204 TRP A N 1
ATOM 1658 C CA . TRP A 1 204 ? 20.425 9.479 -5.675 1.00 90.38 204 TRP A CA 1
ATOM 1659 C C . TRP A 1 204 ? 21.941 9.563 -5.906 1.00 90.38 204 TRP A C 1
ATOM 1661 O O . TRP A 1 204 ? 22.397 10.505 -6.552 1.00 90.38 204 TRP A O 1
ATOM 1671 N N . TYR A 1 205 ? 22.719 8.578 -5.439 1.00 83.38 205 TYR A N 1
ATOM 1672 C CA . TYR A 1 205 ? 24.165 8.501 -5.654 1.00 83.38 205 TYR A CA 1
ATOM 1673 C C . TYR A 1 205 ? 24.516 7.445 -6.725 1.00 83.38 205 TYR A C 1
ATOM 1675 O O . TYR A 1 205 ? 23.966 6.344 -6.696 1.00 83.38 205 TYR A O 1
ATOM 1683 N N . PRO A 1 206 ? 25.428 7.732 -7.674 1.00 71.62 206 PRO A N 1
ATOM 1684 C CA . PRO A 1 206 ? 25.927 6.736 -8.630 1.00 71.62 206 PRO A CA 1
ATOM 1685 C C . PRO A 1 206 ? 26.880 5.713 -7.964 1.00 71.62 206 PRO A C 1
ATOM 1687 O O . PRO A 1 206 ? 27.538 6.068 -6.983 1.00 71.62 206 PRO A O 1
ATOM 1690 N N . PRO A 1 207 ? 27.039 4.479 -8.502 1.00 60.16 207 PRO A N 1
ATOM 1691 C CA . PRO A 1 207 ? 26.424 3.924 -9.713 1.00 60.16 207 PRO A CA 1
ATOM 1692 C C . PRO A 1 207 ? 25.030 3.327 -9.462 1.00 60.16 207 PRO A C 1
ATOM 1694 O O . PRO A 1 207 ? 24.757 2.748 -8.413 1.00 60.16 207 PRO A O 1
ATOM 1697 N N . GLU A 1 208 ? 24.145 3.459 -10.450 1.00 65.31 208 GLU A N 1
ATOM 1698 C CA . GLU A 1 208 ? 22.718 3.152 -10.320 1.00 65.31 208 GLU A CA 1
ATOM 1699 C C . GLU A 1 208 ? 22.456 1.652 -10.096 1.00 65.31 208 GLU A C 1
ATOM 1701 O O . GLU A 1 208 ? 22.465 0.858 -11.035 1.00 65.31 208 GLU A O 1
ATOM 1706 N N . LYS A 1 209 ? 22.175 1.254 -8.852 1.00 73.81 209 LYS A N 1
ATOM 1707 C CA . LYS A 1 209 ? 21.587 -0.054 -8.543 1.00 73.81 209 LYS A CA 1
ATOM 1708 C C . LYS A 1 209 ? 20.126 0.162 -8.181 1.00 73.8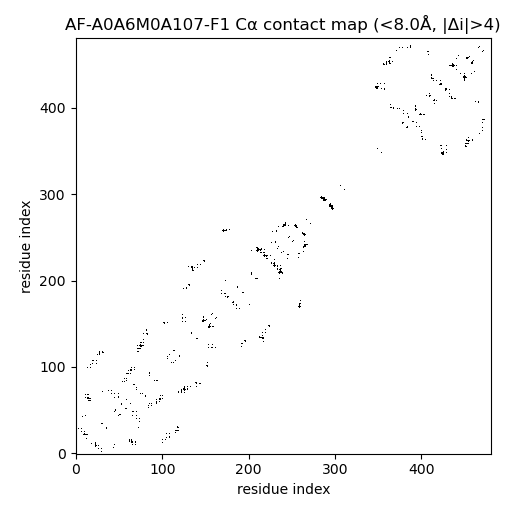1 209 LYS A C 1
ATOM 1710 O O . LYS A 1 209 ? 19.830 0.695 -7.118 1.00 73.81 209 LYS A O 1
ATOM 1715 N N . HIS A 1 210 ? 19.232 -0.190 -9.099 1.00 87.44 210 HIS A N 1
ATOM 1716 C CA . HIS A 1 210 ? 17.818 -0.358 -8.782 1.00 87.44 210 HIS A CA 1
ATOM 1717 C C . HIS A 1 210 ? 17.649 -1.534 -7.808 1.00 87.44 210 HIS A C 1
ATOM 1719 O O . HIS A 1 210 ? 18.536 -2.383 -7.689 1.00 87.44 210 HIS A O 1
ATOM 1725 N N . ASP A 1 211 ? 16.528 -1.575 -7.100 1.00 90.06 211 ASP A N 1
ATOM 1726 C CA . ASP A 1 211 ? 16.283 -2.538 -6.033 1.00 90.06 211 ASP A CA 1
ATOM 1727 C C . ASP A 1 211 ? 14.808 -2.961 -6.017 1.00 90.06 211 ASP A C 1
ATOM 1729 O O . ASP A 1 211 ? 13.916 -2.176 -5.690 1.00 90.06 211 ASP A O 1
ATOM 1733 N N . TYR A 1 212 ? 14.544 -4.218 -6.374 1.00 88.19 212 TYR A N 1
ATOM 1734 C CA . TYR A 1 212 ? 13.185 -4.724 -6.573 1.00 88.19 212 TYR A CA 1
ATOM 1735 C C . TYR A 1 212 ? 12.326 -4.709 -5.299 1.00 88.19 212 TYR A C 1
ATOM 1737 O O . TYR A 1 212 ? 11.098 -4.730 -5.416 1.00 88.19 212 TYR A O 1
ATOM 1745 N N . TYR A 1 213 ? 12.923 -4.604 -4.103 1.00 88.31 213 TYR A N 1
ATOM 1746 C CA . TYR A 1 213 ? 12.180 -4.462 -2.841 1.00 88.31 213 TYR A CA 1
ATOM 1747 C C . TYR A 1 213 ? 11.262 -3.224 -2.834 1.00 88.31 213 TYR A C 1
ATOM 1749 O O . TYR A 1 213 ? 10.196 -3.228 -2.225 1.00 88.31 213 TYR A O 1
ATOM 1757 N N . TYR A 1 214 ? 11.590 -2.189 -3.613 1.00 91.94 214 TYR A N 1
ATOM 1758 C CA . TYR A 1 214 ? 10.768 -0.979 -3.750 1.00 91.94 214 TYR A CA 1
ATOM 1759 C C . TYR A 1 214 ? 9.629 -1.130 -4.781 1.00 91.94 214 TYR A C 1
ATOM 1761 O O . TYR A 1 214 ? 8.861 -0.192 -5.027 1.00 91.94 214 TYR A O 1
ATOM 1769 N N . GLY A 1 215 ? 9.472 -2.316 -5.380 1.00 90.50 215 GLY A N 1
ATOM 1770 C CA . GLY A 1 215 ? 8.412 -2.623 -6.341 1.00 90.50 215 GLY A CA 1
ATOM 1771 C C . GLY A 1 215 ? 6.998 -2.479 -5.765 1.00 90.50 215 GLY A C 1
ATOM 1772 O O . GLY A 1 215 ? 6.082 -2.079 -6.485 1.00 90.50 215 GLY A O 1
ATOM 1773 N N . ASN A 1 216 ? 6.805 -2.706 -4.463 1.00 92.38 216 ASN A N 1
ATOM 1774 C CA . ASN A 1 216 ? 5.496 -2.524 -3.822 1.00 92.38 216 ASN A CA 1
ATOM 1775 C C . ASN A 1 216 ? 5.058 -1.058 -3.814 1.00 92.38 216 ASN A C 1
ATOM 1777 O O . ASN A 1 216 ? 3.899 -0.763 -4.096 1.00 92.38 216 ASN A O 1
ATOM 1781 N N . LEU A 1 217 ? 5.989 -0.132 -3.568 1.00 95.94 217 LEU A N 1
ATOM 1782 C CA . LEU A 1 217 ? 5.710 1.305 -3.622 1.00 95.94 217 LEU A CA 1
ATOM 1783 C C . LEU A 1 217 ? 5.350 1.760 -5.029 1.00 95.94 217 LEU A C 1
ATOM 1785 O O . LEU A 1 217 ? 4.444 2.569 -5.211 1.00 95.94 217 LEU A O 1
ATOM 1789 N N . THR A 1 218 ? 5.997 1.168 -6.027 1.00 93.12 218 THR A N 1
ATOM 1790 C CA . THR A 1 218 ? 5.653 1.384 -7.432 1.00 93.12 218 THR A CA 1
ATOM 1791 C C . THR A 1 218 ? 4.193 1.009 -7.703 1.00 93.12 218 THR A C 1
ATOM 1793 O O . THR A 1 218 ? 3.403 1.839 -8.155 1.00 93.12 218 THR A O 1
ATOM 1796 N N . ARG A 1 219 ? 3.813 -0.226 -7.346 1.00 93.69 219 ARG A N 1
ATOM 1797 C CA . ARG A 1 219 ? 2.450 -0.755 -7.513 1.00 93.69 219 ARG A CA 1
ATOM 1798 C C . ARG A 1 219 ? 1.421 0.024 -6.687 1.00 93.69 219 ARG A C 1
ATOM 1800 O O . ARG A 1 219 ? 0.277 0.172 -7.116 1.00 93.69 219 ARG A O 1
ATOM 1807 N N . LEU A 1 220 ? 1.797 0.527 -5.510 1.00 96.88 220 LEU A N 1
ATOM 1808 C CA . LEU A 1 220 ? 0.943 1.383 -4.688 1.00 96.88 220 LEU A CA 1
ATOM 1809 C C . LEU A 1 220 ? 0.668 2.715 -5.393 1.00 96.88 220 LEU A C 1
ATOM 1811 O O . LEU A 1 220 ? -0.488 3.038 -5.655 1.00 96.88 220 LEU A O 1
ATOM 1815 N N . PHE A 1 221 ? 1.709 3.486 -5.710 1.00 97.19 221 PHE A N 1
ATOM 1816 C CA . PHE A 1 221 ? 1.551 4.841 -6.246 1.00 97.19 221 PHE A CA 1
ATOM 1817 C C . PHE A 1 221 ? 0.917 4.857 -7.636 1.00 97.19 221 PHE A C 1
ATOM 1819 O O . PHE A 1 221 ? 0.128 5.752 -7.940 1.00 97.19 221 PHE A O 1
ATOM 1826 N N . GLU A 1 222 ? 1.177 3.839 -8.457 1.00 94.62 222 GLU A N 1
ATOM 1827 C CA . GLU A 1 222 ? 0.475 3.671 -9.728 1.00 94.62 222 GLU A CA 1
ATOM 1828 C C . GLU A 1 222 ? -1.027 3.449 -9.517 1.00 94.62 222 GLU A C 1
ATOM 1830 O O . GLU A 1 222 ? -1.843 4.130 -10.140 1.00 94.62 222 GLU A O 1
ATOM 1835 N N . LYS A 1 223 ? -1.403 2.558 -8.590 1.00 94.69 223 LYS A N 1
ATOM 1836 C CA . LYS A 1 223 ? -2.809 2.263 -8.284 1.00 94.69 223 LYS A CA 1
ATOM 1837 C C . LYS A 1 223 ? -3.546 3.463 -7.690 1.00 94.69 223 LYS A C 1
ATOM 1839 O O . LYS A 1 223 ? -4.725 3.648 -7.985 1.00 94.69 223 LYS A O 1
ATOM 1844 N N . VAL A 1 224 ? -2.870 4.264 -6.865 1.00 94.12 224 VAL A N 1
ATOM 1845 C CA . VAL A 1 224 ? -3.449 5.473 -6.254 1.00 94.12 224 VAL A CA 1
ATOM 1846 C C . VAL A 1 224 ? -3.476 6.661 -7.226 1.00 94.12 224 VAL A C 1
ATOM 1848 O O . VAL A 1 224 ? -4.245 7.599 -7.029 1.00 94.12 224 VAL A O 1
ATOM 1851 N N . GLY A 1 225 ? -2.707 6.605 -8.315 1.00 93.50 225 GLY A N 1
ATOM 1852 C CA . GLY A 1 225 ? -2.719 7.615 -9.373 1.00 93.50 225 GLY A CA 1
ATOM 1853 C C . GLY A 1 225 ? -1.754 8.782 -9.149 1.00 93.50 225 GLY A C 1
ATOM 1854 O O . GLY A 1 225 ? -1.885 9.814 -9.807 1.00 93.50 225 GLY A O 1
ATOM 1855 N N . THR A 1 226 ? -0.760 8.644 -8.269 1.00 96.06 226 THR A N 1
ATOM 1856 C CA . THR A 1 226 ? 0.268 9.672 -8.037 1.00 96.06 226 THR A CA 1
ATOM 1857 C C . THR A 1 226 ? 1.428 9.502 -9.011 1.00 96.06 226 THR A C 1
ATOM 1859 O O . THR A 1 226 ? 2.459 8.907 -8.708 1.00 96.06 226 THR A O 1
ATOM 1862 N N . ALA A 1 227 ? 1.250 10.028 -10.226 1.00 96.38 227 ALA A N 1
ATOM 1863 C CA . ALA A 1 227 ? 2.119 9.735 -11.365 1.00 96.38 227 ALA A CA 1
ATOM 1864 C C . ALA A 1 227 ? 3.617 9.990 -11.105 1.00 96.38 227 ALA A C 1
ATOM 1866 O O . ALA A 1 227 ? 4.437 9.151 -11.474 1.00 96.38 227 ALA A O 1
ATOM 1867 N N . LYS A 1 228 ? 3.997 11.119 -10.484 1.00 97.56 228 LYS A N 1
ATOM 1868 C CA . LYS A 1 228 ? 5.418 11.425 -10.225 1.00 97.56 228 LYS A CA 1
ATOM 1869 C C . LYS A 1 228 ? 6.024 10.464 -9.204 1.00 97.56 228 LYS A C 1
ATOM 1871 O O . LYS A 1 228 ? 7.136 9.985 -9.405 1.00 97.56 228 LYS A O 1
ATOM 1876 N N . LEU A 1 229 ? 5.282 10.162 -8.136 1.00 98.12 229 LEU A N 1
ATOM 1877 C CA . LEU A 1 229 ? 5.692 9.183 -7.130 1.00 98.12 229 LEU A CA 1
ATOM 1878 C C . LEU A 1 229 ? 5.827 7.790 -7.759 1.00 98.12 229 LEU A C 1
ATOM 1880 O O . LEU A 1 229 ? 6.853 7.138 -7.597 1.00 98.12 229 LEU A O 1
ATOM 1884 N N . ALA A 1 230 ? 4.858 7.365 -8.567 1.00 97.56 230 ALA A N 1
ATOM 1885 C CA . ALA A 1 230 ? 4.950 6.108 -9.300 1.00 97.56 230 ALA A CA 1
ATOM 1886 C C . ALA A 1 230 ? 6.199 6.069 -10.197 1.00 97.56 230 ALA A C 1
ATOM 1888 O O . ALA A 1 230 ? 6.944 5.096 -10.162 1.00 97.56 230 ALA A O 1
ATOM 1889 N N . ALA A 1 231 ? 6.476 7.137 -10.951 1.00 96.94 231 ALA A N 1
ATOM 1890 C CA . ALA A 1 231 ? 7.606 7.191 -11.874 1.00 96.94 231 ALA A CA 1
ATOM 1891 C C . ALA A 1 231 ? 8.964 7.102 -11.162 1.00 96.94 231 ALA A C 1
ATOM 1893 O O . ALA A 1 231 ? 9.820 6.320 -11.577 1.00 96.94 231 ALA A O 1
ATOM 1894 N N . ILE A 1 232 ? 9.165 7.845 -10.066 1.00 96.88 232 ILE A N 1
ATOM 1895 C CA . ILE A 1 232 ? 10.429 7.764 -9.322 1.00 96.88 232 ILE A CA 1
ATOM 1896 C C . ILE A 1 232 ? 10.611 6.389 -8.671 1.00 96.88 232 ILE A C 1
ATOM 1898 O O . ILE A 1 232 ? 11.711 5.840 -8.710 1.00 96.88 232 ILE A O 1
ATOM 1902 N N . PHE A 1 233 ? 9.544 5.781 -8.145 1.00 96.44 233 PHE A N 1
ATOM 1903 C CA . PHE A 1 233 ? 9.635 4.444 -7.560 1.00 96.44 233 PHE A CA 1
ATOM 1904 C C . PHE A 1 233 ? 9.771 3.337 -8.614 1.00 96.44 233 PHE A C 1
ATOM 1906 O O . PHE A 1 233 ? 10.469 2.366 -8.344 1.00 96.44 233 PHE A O 1
ATOM 1913 N N . TYR A 1 234 ? 9.261 3.516 -9.839 1.00 95.56 234 TYR A N 1
ATOM 1914 C CA . TYR A 1 234 ? 9.606 2.660 -10.981 1.00 95.56 234 TYR A CA 1
ATOM 1915 C C . TYR A 1 234 ? 11.105 2.728 -11.302 1.00 95.56 234 TYR A C 1
ATOM 1917 O O . TYR A 1 234 ? 11.734 1.688 -11.501 1.00 95.56 234 TYR A O 1
ATOM 1925 N N . GLN A 1 235 ? 11.701 3.927 -11.310 1.00 94.88 235 GLN A N 1
ATOM 1926 C CA . GLN A 1 235 ? 13.144 4.079 -11.519 1.00 94.88 235 GLN A CA 1
ATOM 1927 C C . GLN A 1 235 ? 13.949 3.390 -10.408 1.00 94.88 235 GLN A C 1
ATOM 1929 O O . GLN A 1 235 ? 14.903 2.671 -10.696 1.00 94.88 235 GLN A O 1
ATOM 1934 N N . ILE A 1 236 ? 13.561 3.588 -9.145 1.00 94.44 236 ILE A N 1
ATOM 1935 C CA . ILE A 1 236 ? 14.223 2.977 -7.983 1.00 94.44 236 ILE A CA 1
ATOM 1936 C C . ILE A 1 236 ? 14.054 1.453 -7.988 1.00 94.44 236 ILE A C 1
ATOM 1938 O O . ILE A 1 236 ? 15.017 0.731 -7.752 1.00 94.44 236 ILE A O 1
ATOM 1942 N N . GLY A 1 237 ? 12.846 0.964 -8.259 1.00 92.50 237 GLY A N 1
ATOM 1943 C CA . GLY A 1 237 ? 12.482 -0.443 -8.122 1.00 92.50 237 GLY A CA 1
ATOM 1944 C C . GLY A 1 237 ? 12.861 -1.313 -9.315 1.00 92.50 237 GLY A C 1
ATOM 1945 O O . GLY A 1 237 ? 13.253 -2.464 -9.153 1.00 92.50 237 GLY A O 1
ATOM 1946 N N . GLN A 1 238 ? 12.733 -0.771 -10.525 1.00 91.00 238 GLN A N 1
ATOM 1947 C CA . GLN A 1 238 ? 12.829 -1.527 -11.780 1.00 91.00 238 GLN A CA 1
ATOM 1948 C C . GLN A 1 238 ? 13.856 -0.936 -12.759 1.00 91.00 238 GLN A C 1
ATOM 1950 O O . GLN A 1 238 ? 14.012 -1.442 -13.867 1.00 91.00 238 GLN A O 1
ATOM 1955 N N . GLY A 1 239 ? 14.528 0.163 -12.398 1.00 90.81 239 GLY A N 1
ATOM 1956 C CA . GLY A 1 239 ? 15.556 0.815 -13.221 1.00 90.81 239 GLY A CA 1
ATOM 1957 C C . GLY A 1 239 ? 15.030 1.587 -14.436 1.00 90.81 239 GLY A C 1
ATOM 1958 O O . GLY A 1 239 ? 15.798 2.301 -15.081 1.00 90.81 239 GLY A O 1
ATOM 1959 N N . SER A 1 240 ? 13.740 1.463 -14.754 1.00 92.00 240 SER A N 1
ATOM 1960 C CA . SER A 1 240 ? 13.092 2.147 -15.872 1.00 92.00 240 SER A CA 1
ATOM 1961 C C . SER A 1 240 ? 11.595 2.326 -15.634 1.00 92.00 240 SER A C 1
ATOM 1963 O O . SER A 1 240 ? 10.932 1.491 -15.008 1.00 92.00 240 SER A O 1
ATOM 1965 N N . VAL A 1 241 ? 11.054 3.407 -16.187 1.00 94.12 241 VAL A N 1
ATOM 1966 C CA . VAL A 1 241 ? 9.654 3.813 -16.054 1.00 94.12 241 VAL A CA 1
ATOM 1967 C C . VAL A 1 241 ? 8.853 3.355 -17.272 1.00 94.12 241 VAL A C 1
ATOM 1969 O O . VAL A 1 241 ? 9.258 3.665 -18.393 1.00 94.12 241 VAL A O 1
ATOM 1972 N N . PRO A 1 242 ? 7.713 2.657 -17.108 1.00 92.62 242 PRO A N 1
ATOM 1973 C CA . PRO A 1 242 ? 6.858 2.270 -18.227 1.00 92.62 242 PRO A CA 1
ATOM 1974 C C . PRO A 1 242 ? 6.519 3.463 -19.121 1.00 92.62 242 PRO A C 1
ATOM 1976 O O . PRO A 1 242 ? 6.180 4.535 -18.620 1.00 92.62 242 PRO A O 1
ATOM 1979 N N . LYS A 1 243 ? 6.573 3.270 -20.443 1.00 89.50 243 LYS A N 1
ATOM 1980 C CA . LYS A 1 243 ? 6.315 4.324 -21.437 1.00 89.50 243 LYS A CA 1
ATOM 1981 C C . LYS A 1 243 ? 4.988 5.049 -21.199 1.00 89.50 243 LYS A C 1
ATOM 1983 O O . LYS A 1 243 ? 4.967 6.269 -21.145 1.00 89.50 243 LYS A O 1
ATOM 1988 N N . SER A 1 244 ? 3.911 4.310 -20.933 1.00 90.75 244 SER A N 1
ATOM 1989 C CA . SER A 1 244 ? 2.584 4.871 -20.635 1.00 90.75 244 SER A CA 1
ATOM 1990 C C . SER A 1 244 ? 2.566 5.838 -19.443 1.00 90.75 244 SER A C 1
ATOM 1992 O O . SER A 1 244 ? 1.753 6.764 -19.402 1.00 90.75 244 SER A O 1
ATOM 1994 N N . LEU A 1 245 ? 3.449 5.633 -18.464 1.00 93.19 245 LEU A N 1
ATOM 1995 C CA . LEU A 1 245 ? 3.616 6.517 -17.318 1.00 93.19 245 LEU A CA 1
ATOM 1996 C C . LEU A 1 245 ? 4.612 7.645 -17.617 1.00 93.19 245 LEU A C 1
ATOM 1998 O O . LEU A 1 245 ? 4.339 8.790 -17.269 1.00 93.19 245 LEU A O 1
ATOM 2002 N N . PHE A 1 246 ? 5.733 7.339 -18.271 1.00 94.88 246 PHE A N 1
ATOM 2003 C CA . PHE A 1 246 ? 6.767 8.312 -18.635 1.00 94.88 246 PHE A CA 1
ATOM 2004 C C . PHE A 1 246 ? 6.234 9.394 -19.590 1.00 94.88 246 PHE A C 1
ATOM 2006 O O . PHE A 1 246 ? 6.480 10.584 -19.384 1.00 94.88 246 PHE A O 1
ATOM 2013 N N . ASP A 1 247 ? 5.418 9.002 -20.570 1.00 92.56 247 ASP A N 1
ATOM 2014 C CA . ASP A 1 247 ? 4.846 9.886 -21.594 1.00 92.56 247 ASP A CA 1
ATOM 2015 C C . ASP A 1 247 ? 3.861 10.920 -21.014 1.00 92.56 247 ASP A C 1
ATOM 2017 O O . ASP A 1 247 ? 3.508 11.890 -21.691 1.00 92.56 247 ASP A O 1
ATOM 2021 N N . LYS A 1 248 ? 3.442 10.764 -19.746 1.00 93.38 248 LYS A N 1
ATOM 2022 C CA . LYS A 1 248 ? 2.699 11.800 -19.002 1.00 93.38 248 LYS A CA 1
ATOM 2023 C C . LYS A 1 248 ? 3.562 13.023 -18.676 1.00 93.38 248 LYS A C 1
ATOM 2025 O O . LYS A 1 248 ? 3.011 14.082 -18.392 1.00 93.38 248 LYS A O 1
ATOM 2030 N N . PHE A 1 249 ? 4.886 12.877 -18.704 1.00 92.62 249 PHE A N 1
ATOM 2031 C CA . PHE A 1 249 ? 5.852 13.940 -18.422 1.00 92.62 249 PHE A CA 1
ATOM 2032 C C . PHE A 1 249 ? 6.587 14.397 -19.683 1.00 92.62 249 PHE A C 1
ATOM 2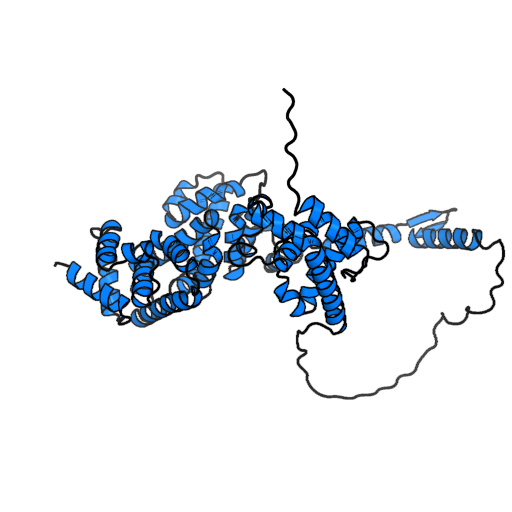034 O O . PHE A 1 249 ? 6.793 15.594 -19.862 1.00 92.62 249 PHE A O 1
ATOM 2041 N N . SER A 1 250 ? 6.988 13.461 -20.550 1.00 89.31 250 SER A N 1
ATOM 2042 C CA . SER A 1 250 ? 7.722 13.764 -21.784 1.00 89.31 250 SER A CA 1
ATOM 2043 C C . SER A 1 250 ? 7.506 12.673 -22.832 1.00 89.31 250 SER A C 1
ATOM 2045 O O . SER A 1 250 ? 7.814 11.516 -22.578 1.00 89.31 250 SER A O 1
ATOM 2047 N N . ARG A 1 251 ? 6.984 13.032 -24.014 1.00 81.69 251 ARG A N 1
ATOM 2048 C CA . ARG A 1 251 ? 6.643 12.071 -25.088 1.00 81.69 251 ARG A CA 1
ATOM 2049 C C . ARG A 1 251 ? 7.800 11.745 -26.036 1.00 81.69 251 ARG A C 1
ATOM 2051 O O . ARG A 1 251 ? 7.818 10.679 -26.636 1.00 81.69 251 ARG A O 1
ATOM 2058 N N . ASN A 1 252 ? 8.748 12.670 -26.188 1.00 81.56 252 ASN A N 1
ATOM 2059 C CA . ASN A 1 252 ? 9.788 12.594 -27.225 1.00 81.56 252 ASN A CA 1
ATOM 2060 C C . ASN A 1 252 ? 11.186 12.324 -26.655 1.00 81.56 252 ASN A C 1
ATOM 2062 O O . ASN A 1 252 ? 12.160 12.301 -27.401 1.00 81.56 252 ASN A O 1
ATOM 2066 N N . GLN A 1 253 ? 11.305 12.162 -25.337 1.00 86.00 253 GLN A N 1
ATOM 2067 C CA . GLN A 1 253 ? 12.579 11.903 -24.673 1.00 86.00 253 GLN A CA 1
ATOM 2068 C C . GLN A 1 253 ? 12.631 10.461 -24.164 1.00 86.00 253 GLN A C 1
ATOM 2070 O O . GLN A 1 253 ? 11.611 9.842 -23.861 1.00 86.00 253 GLN A O 1
ATOM 2075 N N . SER A 1 254 ? 13.839 9.912 -24.084 1.00 85.88 254 SER A N 1
ATOM 2076 C CA . SER A 1 254 ? 14.116 8.622 -23.442 1.00 85.88 254 SER A CA 1
ATOM 2077 C C . SER A 1 254 ? 14.541 8.775 -21.980 1.00 85.88 254 SER A C 1
ATOM 2079 O O . SER A 1 254 ? 14.539 7.797 -21.241 1.00 85.88 254 SER A O 1
ATOM 2081 N N . GLU A 1 255 ? 14.862 9.992 -21.543 1.00 92.31 255 GLU A N 1
ATOM 2082 C CA . GLU A 1 255 ? 15.273 10.310 -20.179 1.00 92.31 255 GLU A CA 1
ATOM 2083 C C . GLU A 1 255 ? 14.760 11.689 -19.756 1.00 92.31 255 GLU A C 1
ATOM 2085 O O . GLU A 1 255 ? 14.578 12.578 -20.589 1.00 92.31 255 GLU A O 1
ATOM 2090 N N . LEU A 1 256 ? 14.517 11.872 -18.459 1.00 94.12 256 LEU A N 1
ATOM 2091 C CA . LEU A 1 256 ? 14.206 13.175 -17.869 1.00 94.12 256 LEU A CA 1
ATOM 2092 C C . LEU A 1 256 ? 14.700 13.247 -16.422 1.00 94.12 256 LEU A C 1
ATOM 2094 O O . LEU A 1 256 ? 15.033 12.229 -15.815 1.00 94.12 256 LEU A O 1
ATOM 2098 N N . ILE A 1 257 ? 14.739 14.452 -15.851 1.00 93.69 257 ILE A N 1
ATOM 2099 C CA . ILE A 1 257 ? 15.096 14.662 -14.443 1.00 93.69 257 ILE A CA 1
ATOM 2100 C C . ILE A 1 257 ? 13.820 14.865 -13.624 1.00 93.69 257 ILE A C 1
ATOM 2102 O O . ILE A 1 257 ? 13.097 15.839 -13.823 1.00 93.69 257 ILE A O 1
ATOM 2106 N N . LEU A 1 258 ? 13.574 13.970 -12.669 1.00 94.50 258 LEU A N 1
ATOM 2107 C CA . LEU A 1 258 ? 12.484 14.053 -11.701 1.00 94.50 258 LEU A CA 1
ATOM 2108 C C . LEU A 1 258 ? 13.068 13.997 -10.287 1.00 94.50 258 LEU A C 1
ATOM 2110 O O . LEU A 1 258 ? 13.863 13.113 -9.987 1.00 94.50 258 LEU A O 1
ATOM 2114 N N . PHE A 1 259 ? 12.711 14.951 -9.421 1.00 95.38 259 PHE A N 1
ATOM 2115 C CA . PHE A 1 259 ? 13.265 15.065 -8.060 1.00 95.38 259 PHE A CA 1
ATOM 2116 C C . PHE A 1 259 ? 14.806 15.072 -8.027 1.00 95.38 259 PHE A C 1
ATOM 2118 O O . PHE A 1 259 ? 15.427 14.415 -7.196 1.00 95.38 259 PHE A O 1
ATOM 2125 N N . LYS A 1 260 ? 15.442 15.764 -8.984 1.00 94.12 260 LYS A N 1
ATOM 2126 C CA . LYS A 1 260 ? 16.910 15.770 -9.196 1.00 94.12 260 LYS A CA 1
ATOM 2127 C C . LYS A 1 260 ? 17.531 14.395 -9.461 1.00 94.12 260 LYS A C 1
ATOM 2129 O O . LYS A 1 260 ? 18.742 14.226 -9.354 1.00 94.12 260 LYS A O 1
ATOM 2134 N N . ARG A 1 261 ? 16.719 13.418 -9.858 1.00 90.94 261 ARG A N 1
ATOM 2135 C CA . ARG A 1 261 ? 17.158 12.092 -10.278 1.00 90.94 261 ARG A CA 1
ATOM 2136 C C . ARG A 1 261 ? 16.819 11.879 -11.746 1.00 90.94 261 ARG A C 1
ATOM 2138 O O . ARG A 1 261 ? 15.706 12.161 -12.179 1.00 90.94 261 ARG A O 1
ATOM 2145 N N . ARG A 1 262 ? 17.779 11.365 -12.516 1.00 92.56 262 ARG A N 1
ATOM 2146 C CA . ARG A 1 262 ? 17.509 10.896 -13.877 1.00 92.56 262 ARG A CA 1
ATOM 2147 C C . ARG A 1 262 ? 16.586 9.681 -13.808 1.00 92.56 262 ARG A C 1
ATOM 2149 O O . ARG A 1 262 ? 16.889 8.725 -13.095 1.00 92.56 262 ARG A O 1
ATOM 2156 N N . ILE A 1 263 ? 15.481 9.732 -14.539 1.00 93.44 263 ILE A N 1
ATOM 2157 C CA . ILE A 1 263 ? 14.607 8.588 -14.777 1.00 93.44 263 ILE A CA 1
ATOM 2158 C C . ILE A 1 263 ? 14.624 8.264 -16.269 1.00 93.44 263 ILE A C 1
ATOM 2160 O O . ILE A 1 263 ? 14.623 9.173 -17.103 1.00 93.44 263 ILE A O 1
ATOM 2164 N N . ASN A 1 264 ? 14.629 6.976 -16.593 1.00 93.31 264 ASN A N 1
ATOM 2165 C CA . ASN A 1 264 ? 14.722 6.491 -17.963 1.00 93.31 264 ASN A CA 1
ATOM 2166 C C . ASN A 1 264 ? 13.395 5.870 -18.382 1.00 93.31 264 ASN A C 1
ATOM 2168 O O . ASN A 1 264 ? 12.787 5.094 -17.637 1.00 93.31 264 ASN A O 1
ATOM 2172 N N . ARG A 1 265 ? 12.952 6.189 -19.592 1.00 92.06 265 ARG A N 1
ATOM 2173 C CA . ARG A 1 265 ? 11.807 5.546 -20.223 1.00 92.06 265 ARG A CA 1
ATOM 2174 C C . ARG A 1 265 ? 12.168 4.099 -20.534 1.00 92.06 265 ARG A C 1
ATOM 2176 O O . ARG A 1 265 ? 13.215 3.819 -21.110 1.00 92.06 265 ARG A O 1
ATOM 2183 N N . ARG A 1 266 ? 11.283 3.172 -20.185 1.00 89.12 266 ARG A N 1
ATOM 2184 C CA . ARG A 1 266 ? 11.385 1.779 -20.610 1.00 89.12 266 ARG A CA 1
ATOM 2185 C C . ARG A 1 266 ? 11.182 1.713 -22.114 1.00 89.12 266 ARG A C 1
ATOM 2187 O O . ARG A 1 266 ? 10.162 2.178 -22.632 1.00 89.12 266 ARG A O 1
ATOM 2194 N N . GLU A 1 267 ? 12.143 1.113 -22.799 1.00 74.44 267 GLU A N 1
ATOM 2195 C CA . GLU A 1 267 ? 12.004 0.823 -24.214 1.00 74.44 267 GLU A CA 1
ATOM 2196 C C . GLU A 1 267 ? 11.012 -0.332 -24.397 1.00 74.44 267 GLU A C 1
ATOM 2198 O O . GLU A 1 267 ? 11.200 -1.426 -23.871 1.00 74.44 267 GLU A O 1
ATOM 2203 N N . ASP A 1 268 ? 9.916 -0.067 -25.106 1.00 65.69 268 ASP A N 1
ATOM 2204 C CA . ASP A 1 268 ? 9.051 -1.107 -25.658 1.00 65.69 268 ASP A CA 1
ATOM 2205 C C . ASP A 1 268 ? 9.635 -1.674 -26.966 1.00 65.69 268 ASP A C 1
ATOM 2207 O O . ASP A 1 268 ? 10.498 -1.064 -27.607 1.00 65.69 268 ASP A O 1
ATOM 2211 N N . ILE A 1 269 ? 9.123 -2.837 -27.380 1.00 56.06 269 ILE A N 1
ATOM 2212 C CA . ILE A 1 269 ? 9.470 -3.501 -28.649 1.00 56.06 269 ILE A CA 1
ATOM 2213 C C . ILE A 1 269 ? 9.261 -2.551 -29.843 1.00 56.06 269 ILE A C 1
ATOM 2215 O O . ILE A 1 269 ? 10.040 -2.576 -30.792 1.00 56.06 269 ILE A O 1
ATOM 2219 N N . GLY A 1 270 ? 8.267 -1.657 -29.770 1.00 57.03 270 GLY A N 1
ATOM 2220 C CA . GLY A 1 270 ? 8.010 -0.636 -30.786 1.00 57.03 270 GLY A CA 1
ATOM 2221 C C . GLY A 1 270 ? 9.193 0.311 -31.020 1.00 57.03 270 GLY A C 1
ATOM 2222 O O . GLY A 1 270 ? 9.502 0.614 -32.169 1.00 57.03 270 GLY A O 1
ATOM 2223 N N . ASN A 1 271 ? 9.919 0.726 -29.974 1.00 59.69 271 ASN A N 1
ATOM 2224 C CA . ASN A 1 271 ? 11.134 1.536 -30.161 1.00 59.69 271 ASN A CA 1
ATOM 2225 C C . ASN A 1 271 ? 12.245 0.739 -30.853 1.00 59.69 271 ASN A C 1
ATOM 2227 O O . ASN A 1 271 ? 12.975 1.302 -31.663 1.00 59.69 271 ASN A O 1
ATOM 2231 N N . TYR A 1 272 ? 12.356 -0.561 -30.566 1.00 54.47 272 TYR A N 1
ATOM 2232 C CA . TYR A 1 272 ? 13.347 -1.429 -31.201 1.00 54.47 272 TYR A CA 1
ATOM 2233 C C . TYR A 1 272 ? 13.028 -1.649 -32.685 1.00 54.47 272 TYR A C 1
ATOM 2235 O O . TYR A 1 272 ? 13.924 -1.591 -33.521 1.00 54.47 272 TYR A O 1
ATOM 2243 N N . ILE A 1 273 ? 11.746 -1.826 -33.027 1.00 56.62 273 ILE A N 1
ATOM 2244 C CA . ILE A 1 273 ? 11.276 -1.922 -34.417 1.00 56.62 273 ILE A CA 1
ATOM 2245 C C . ILE A 1 273 ? 11.495 -0.604 -35.159 1.00 56.62 273 ILE A C 1
ATOM 2247 O O . ILE A 1 273 ? 11.958 -0.638 -36.291 1.00 56.62 273 ILE A O 1
ATOM 2251 N N . ASN A 1 274 ? 11.222 0.547 -34.541 1.00 58.50 274 ASN A N 1
ATOM 2252 C CA . ASN A 1 274 ? 11.468 1.844 -35.175 1.00 58.50 274 ASN A CA 1
ATOM 2253 C C . ASN A 1 274 ? 12.963 2.085 -35.404 1.00 58.50 274 ASN A C 1
ATOM 2255 O O . ASN A 1 274 ? 13.348 2.520 -36.483 1.00 58.50 274 ASN A O 1
ATOM 2259 N N . LYS A 1 275 ? 13.811 1.731 -34.432 1.00 61.28 275 LYS A N 1
ATOM 2260 C CA . LYS A 1 275 ? 15.268 1.833 -34.562 1.00 61.28 275 LYS A CA 1
ATOM 2261 C C . LYS A 1 275 ? 15.814 0.893 -35.640 1.00 61.28 275 LYS A C 1
ATOM 2263 O O . LYS A 1 275 ? 16.600 1.319 -36.476 1.00 61.28 275 LYS A O 1
ATOM 2268 N N . LEU A 1 276 ? 15.342 -0.355 -35.677 1.00 57.41 276 LEU A N 1
ATOM 2269 C CA . LEU A 1 276 ? 15.652 -1.293 -36.760 1.00 57.41 276 LEU A CA 1
ATOM 2270 C C . LEU A 1 276 ? 15.114 -0.799 -38.103 1.00 57.41 276 LEU A C 1
ATOM 2272 O O . LEU A 1 276 ? 15.794 -0.940 -39.106 1.00 57.41 276 LEU A O 1
ATOM 2276 N N . GLY A 1 277 ? 13.919 -0.215 -38.139 1.00 61.72 277 GLY A N 1
ATOM 2277 C CA . GLY A 1 277 ? 13.317 0.364 -39.335 1.00 61.72 277 GLY A CA 1
ATOM 2278 C C . GLY A 1 277 ? 14.141 1.525 -39.881 1.00 61.72 277 GLY A C 1
ATOM 2279 O O . GLY A 1 277 ? 14.386 1.569 -41.081 1.00 61.72 277 GLY A O 1
ATOM 2280 N N . GLU A 1 278 ? 14.638 2.409 -39.013 1.00 62.31 278 GLU A N 1
ATOM 2281 C CA . GLU A 1 278 ? 15.564 3.482 -39.383 1.00 62.31 278 GLU A CA 1
ATOM 2282 C C . GLU A 1 278 ? 16.916 2.938 -39.856 1.00 62.31 278 GLU A C 1
ATOM 2284 O O . GLU A 1 278 ? 17.412 3.382 -40.888 1.00 62.31 278 GLU A O 1
ATOM 2289 N N . GLU A 1 279 ? 17.496 1.946 -39.176 1.00 62.16 279 GLU A N 1
ATOM 2290 C CA . GLU A 1 279 ? 18.760 1.316 -39.585 1.00 62.16 279 GLU A CA 1
ATOM 2291 C C . GLU A 1 279 ? 18.629 0.565 -40.921 1.00 62.16 279 GLU A C 1
ATOM 2293 O O . GLU A 1 279 ? 19.493 0.678 -41.792 1.00 62.16 279 GLU A O 1
ATOM 2298 N N . VAL A 1 280 ? 17.526 -0.159 -41.121 1.00 62.50 280 VAL A N 1
ATOM 2299 C CA . VAL A 1 280 ? 17.187 -0.871 -42.361 1.00 62.50 280 VAL A CA 1
ATOM 2300 C C . VAL A 1 280 ? 16.925 0.121 -43.490 1.00 62.50 280 VAL A C 1
ATOM 2302 O O . VAL A 1 280 ? 17.473 -0.033 -44.582 1.00 62.50 280 VAL A O 1
ATOM 2305 N N . TYR A 1 281 ? 16.147 1.172 -43.232 1.00 67.75 281 TYR A N 1
ATOM 2306 C CA . TYR A 1 281 ? 15.918 2.256 -44.182 1.00 67.75 281 TYR A CA 1
ATOM 2307 C C . TYR A 1 281 ? 17.239 2.919 -44.577 1.00 67.75 281 TYR A C 1
ATOM 2309 O O . TYR A 1 281 ? 17.526 3.062 -45.763 1.00 67.75 281 TYR A O 1
ATOM 2317 N N . PHE A 1 282 ? 18.098 3.248 -43.612 1.00 64.75 282 PHE A N 1
ATOM 2318 C CA . PHE A 1 282 ? 19.404 3.849 -43.873 1.00 64.75 282 PHE A CA 1
ATOM 2319 C C . PHE A 1 282 ? 20.324 2.906 -44.661 1.00 64.75 282 PHE A C 1
ATOM 2321 O O . PHE A 1 282 ? 21.025 3.333 -45.581 1.00 64.75 282 PHE A O 1
ATOM 2328 N N . PHE A 1 283 ? 20.291 1.607 -44.359 1.00 70.19 283 PHE A N 1
ATOM 2329 C CA . PHE A 1 283 ? 21.042 0.595 -45.095 1.00 70.19 283 PHE A CA 1
ATOM 2330 C C . PHE A 1 283 ? 20.589 0.487 -46.556 1.00 70.19 283 PHE A C 1
ATOM 2332 O O . PHE A 1 283 ? 21.440 0.427 -47.443 1.00 70.19 283 PHE A O 1
ATOM 2339 N N . PHE A 1 284 ? 19.282 0.496 -46.822 1.00 68.00 284 PHE A N 1
ATOM 2340 C CA . PHE A 1 284 ? 18.727 0.362 -48.172 1.00 68.00 284 PHE A CA 1
ATOM 2341 C C . PHE A 1 284 ? 18.788 1.655 -48.997 1.00 68.00 284 PHE A C 1
ATOM 2343 O O . PHE A 1 284 ? 19.001 1.589 -50.213 1.00 68.00 284 PHE A O 1
ATOM 2350 N N . CYS A 1 285 ? 18.667 2.813 -48.347 1.00 67.50 285 CYS A N 1
ATOM 2351 C CA . CYS A 1 285 ? 18.749 4.136 -48.970 1.00 67.50 285 CYS A CA 1
ATOM 2352 C C . CYS A 1 285 ? 20.190 4.629 -49.161 1.00 67.50 285 CYS A C 1
ATOM 2354 O O . CYS A 1 285 ? 20.421 5.542 -49.953 1.00 67.50 285 CYS A O 1
ATOM 2356 N N . GLY A 1 286 ? 21.172 4.026 -48.483 1.00 70.12 286 GLY A N 1
ATOM 2357 C CA . GLY A 1 286 ? 22.585 4.312 -48.720 1.00 70.12 286 GLY A CA 1
ATOM 2358 C C . GLY A 1 286 ? 22.988 4.009 -50.166 1.00 70.12 286 GLY A C 1
ATOM 2359 O O . GLY A 1 286 ? 22.506 3.052 -50.771 1.00 70.12 286 GLY A O 1
ATOM 2360 N N . THR A 1 287 ? 23.890 4.807 -50.735 1.00 75.44 287 THR A N 1
ATOM 2361 C CA . THR A 1 287 ? 24.388 4.603 -52.101 1.00 75.44 287 THR A CA 1
ATOM 2362 C C . THR A 1 287 ? 25.538 3.598 -52.133 1.00 75.44 287 THR A C 1
ATOM 2364 O O . THR A 1 287 ? 26.345 3.507 -51.204 1.00 75.44 287 THR A O 1
ATOM 2367 N N . THR A 1 288 ? 25.628 2.837 -53.215 1.00 77.06 288 THR A N 1
ATOM 2368 C CA . THR A 1 288 ? 26.766 1.983 -53.556 1.00 77.06 288 THR A CA 1
ATOM 2369 C C . THR A 1 288 ? 27.128 2.186 -55.022 1.00 77.06 288 THR A C 1
ATOM 2371 O O . THR A 1 288 ? 26.292 2.609 -55.821 1.00 77.06 288 THR A O 1
ATOM 2374 N N . ASN A 1 289 ? 28.382 1.919 -55.371 1.00 75.56 289 ASN A N 1
ATOM 2375 C CA . ASN A 1 289 ? 28.903 2.141 -56.712 1.00 75.56 289 ASN A CA 1
ATOM 2376 C C . ASN A 1 289 ? 29.280 0.788 -57.319 1.00 75.56 289 ASN A C 1
ATOM 2378 O O . ASN A 1 289 ? 30.176 0.111 -56.814 1.00 75.56 289 ASN A O 1
ATOM 2382 N N . ILE A 1 290 ? 28.572 0.374 -58.368 1.00 66.19 290 ILE A N 1
ATOM 2383 C CA . ILE A 1 290 ? 28.799 -0.902 -59.057 1.00 66.19 290 ILE A CA 1
ATOM 2384 C C . ILE A 1 290 ? 28.999 -0.586 -60.537 1.00 66.19 290 ILE A C 1
ATOM 2386 O O . ILE A 1 290 ? 28.115 -0.027 -61.180 1.00 66.19 290 ILE A O 1
ATOM 2390 N N . GLY A 1 291 ? 30.186 -0.891 -61.071 1.00 66.31 291 GLY A N 1
ATOM 2391 C CA . GLY A 1 291 ? 30.508 -0.657 -62.486 1.00 66.31 291 GLY A CA 1
ATOM 2392 C C . GLY A 1 291 ? 30.556 0.819 -62.912 1.00 66.31 291 GLY A C 1
ATOM 2393 O O . GLY A 1 291 ? 30.402 1.104 -64.093 1.00 66.31 291 GLY A O 1
ATOM 2394 N N . GLY A 1 292 ? 30.748 1.756 -61.975 1.00 71.94 292 GLY A N 1
ATOM 2395 C CA . GLY A 1 292 ? 30.810 3.200 -62.251 1.00 71.94 292 GLY A CA 1
ATOM 2396 C C . GLY A 1 292 ? 29.464 3.932 -62.190 1.00 71.94 292 GLY A C 1
ATOM 2397 O O . GLY A 1 292 ? 29.428 5.142 -62.405 1.00 71.94 292 GLY A O 1
ATOM 2398 N N . ILE A 1 293 ? 28.370 3.231 -61.872 1.00 71.69 293 ILE A N 1
ATOM 2399 C CA . ILE A 1 293 ? 27.043 3.819 -61.661 1.00 71.69 293 ILE A CA 1
ATOM 2400 C C . ILE A 1 293 ? 26.738 3.836 -60.158 1.00 71.69 293 ILE A C 1
ATOM 2402 O O . ILE A 1 293 ? 26.726 2.793 -59.498 1.00 71.69 293 ILE A O 1
ATOM 2406 N N . SER A 1 294 ? 26.462 5.030 -59.624 1.00 77.88 294 SER A N 1
ATOM 2407 C CA . SER A 1 294 ? 25.980 5.208 -58.251 1.00 77.88 294 SER A CA 1
ATOM 2408 C C . SER A 1 294 ? 24.488 4.891 -58.185 1.00 77.88 294 SER A C 1
ATOM 2410 O O . SER A 1 294 ? 23.689 5.495 -58.900 1.00 77.88 294 SER A O 1
ATOM 2412 N N . MET A 1 295 ? 24.105 3.946 -57.334 1.00 80.44 295 MET A N 1
ATOM 2413 C CA . MET A 1 295 ? 22.716 3.524 -57.144 1.00 80.44 295 MET A CA 1
ATOM 2414 C C . MET A 1 295 ? 22.438 3.237 -55.667 1.00 80.44 295 MET A C 1
ATOM 2416 O O . MET A 1 295 ? 23.368 3.042 -54.882 1.00 80.44 295 MET A O 1
ATOM 2420 N N . SER A 1 296 ? 21.168 3.203 -55.258 1.00 80.62 296 SER A N 1
ATOM 2421 C CA . SER A 1 296 ? 20.830 2.797 -53.889 1.00 80.62 296 SER A CA 1
ATOM 2422 C C . SER A 1 296 ? 21.196 1.328 -53.663 1.00 80.62 296 SER A C 1
ATOM 2424 O O . SER A 1 296 ? 21.097 0.492 -54.567 1.00 80.62 296 SER A O 1
ATOM 2426 N N . ARG A 1 297 ? 21.614 0.988 -52.443 1.00 78.31 297 ARG A N 1
ATOM 2427 C CA . ARG A 1 297 ? 21.948 -0.387 -52.046 1.00 78.31 297 ARG A CA 1
ATOM 2428 C C . ARG A 1 297 ? 20.770 -1.337 -52.242 1.00 78.31 297 ARG A C 1
ATOM 2430 O O . ARG A 1 297 ? 20.990 -2.483 -52.615 1.00 78.31 297 ARG A O 1
ATOM 2437 N N . PHE A 1 298 ? 19.537 -0.854 -52.079 1.00 79.38 298 PHE A N 1
ATOM 2438 C CA . PHE A 1 298 ? 18.335 -1.605 -52.443 1.00 79.38 298 PHE A CA 1
ATOM 2439 C C . PHE A 1 298 ? 18.318 -1.999 -53.925 1.00 79.38 298 PHE A C 1
ATOM 2441 O O . PHE A 1 298 ? 18.160 -3.173 -54.245 1.00 79.38 298 PHE A O 1
ATOM 2448 N N . THR A 1 299 ? 18.564 -1.044 -54.826 1.00 79.00 299 THR A N 1
ATOM 2449 C CA . THR A 1 299 ? 18.603 -1.293 -56.278 1.00 79.00 299 THR A CA 1
ATOM 2450 C C . THR A 1 299 ? 19.689 -2.305 -56.637 1.00 79.00 299 THR A C 1
ATOM 2452 O O . THR A 1 299 ? 19.435 -3.257 -57.371 1.00 79.00 299 THR A O 1
ATOM 2455 N N . ALA A 1 300 ? 20.882 -2.153 -56.060 1.00 80.94 300 ALA A N 1
ATOM 2456 C CA . ALA A 1 300 ? 21.982 -3.094 -56.249 1.00 80.94 300 ALA A CA 1
ATOM 2457 C C . ALA A 1 300 ? 21.632 -4.519 -55.785 1.00 80.94 300 ALA A C 1
ATOM 2459 O O . ALA A 1 300 ? 21.979 -5.492 -56.454 1.00 80.94 300 ALA A O 1
ATOM 2460 N N . LEU A 1 301 ? 20.925 -4.650 -54.659 1.00 81.38 301 LEU A N 1
ATOM 2461 C CA . LEU A 1 301 ? 20.524 -5.939 -54.100 1.00 81.38 301 LEU A CA 1
ATOM 2462 C C . LEU A 1 301 ? 19.435 -6.612 -54.946 1.00 81.38 301 LEU A C 1
ATOM 2464 O O . LEU A 1 301 ? 19.510 -7.818 -55.172 1.00 81.38 301 LEU A O 1
ATOM 2468 N N . ILE A 1 302 ? 18.485 -5.842 -55.489 1.00 80.38 302 ILE A N 1
ATOM 2469 C CA . ILE A 1 302 ? 17.504 -6.341 -56.465 1.00 80.38 302 ILE A CA 1
ATOM 2470 C C . ILE A 1 302 ? 18.203 -6.826 -57.736 1.00 80.38 302 ILE A C 1
ATOM 2472 O O . ILE A 1 302 ? 17.919 -7.932 -58.186 1.00 80.38 302 ILE A O 1
ATOM 2476 N N . ILE A 1 303 ? 19.155 -6.063 -58.283 1.00 80.94 303 ILE A N 1
ATOM 2477 C CA . ILE A 1 303 ? 19.932 -6.494 -59.456 1.00 80.94 303 ILE A CA 1
ATOM 2478 C C . ILE A 1 303 ? 20.680 -7.795 -59.151 1.00 80.94 303 ILE A C 1
ATOM 2480 O O . ILE A 1 303 ? 20.639 -8.723 -59.953 1.00 80.94 303 ILE A O 1
ATOM 2484 N N . LEU A 1 304 ? 21.319 -7.904 -57.984 1.00 80.25 304 LEU A N 1
ATOM 2485 C CA . LEU A 1 304 ? 22.038 -9.112 -57.584 1.00 80.25 304 LEU A CA 1
ATOM 2486 C C . LEU A 1 304 ? 21.098 -10.316 -57.439 1.00 80.25 304 LEU A C 1
ATOM 2488 O O . LEU A 1 304 ? 21.419 -11.393 -57.936 1.00 80.25 304 LEU A O 1
ATOM 2492 N N . LEU A 1 305 ? 19.924 -10.140 -56.827 1.00 77.88 305 LEU A N 1
ATOM 2493 C CA . LEU A 1 305 ? 18.908 -11.191 -56.735 1.00 77.88 305 LEU A CA 1
ATOM 2494 C C . LEU A 1 305 ? 18.381 -11.593 -58.111 1.00 77.88 305 LEU A C 1
ATOM 2496 O O . LEU A 1 305 ? 18.260 -12.783 -58.370 1.00 77.88 305 LEU A O 1
ATOM 2500 N N . VAL A 1 306 ? 18.127 -10.642 -59.010 1.00 77.06 306 VAL A N 1
ATOM 2501 C CA . VAL A 1 306 ? 17.705 -10.917 -60.391 1.00 77.06 306 VAL A CA 1
ATOM 2502 C C . VAL A 1 306 ? 18.790 -11.688 -61.139 1.00 77.06 306 VAL A C 1
ATOM 2504 O O . VAL A 1 306 ? 18.489 -12.701 -61.756 1.00 77.06 306 VAL A O 1
ATOM 2507 N N . VAL A 1 307 ? 20.060 -11.294 -61.029 1.00 77.25 307 VAL A N 1
ATOM 2508 C CA . VAL A 1 307 ? 21.184 -11.999 -61.666 1.00 77.25 307 VAL A CA 1
ATOM 2509 C C . VAL A 1 307 ? 21.372 -13.405 -61.088 1.00 77.25 307 VAL A C 1
ATOM 2511 O O . VAL A 1 307 ? 21.642 -14.334 -61.842 1.00 77.25 307 VAL A O 1
ATOM 2514 N N . PHE A 1 308 ? 21.190 -13.606 -59.780 1.00 64.25 308 PHE A N 1
ATOM 2515 C CA . PHE A 1 308 ? 21.308 -14.930 -59.155 1.00 64.25 308 PHE A CA 1
ATOM 2516 C C . PHE A 1 308 ? 20.087 -15.832 -59.390 1.00 64.25 308 PHE A C 1
ATOM 2518 O O . PHE A 1 308 ? 20.255 -17.039 -59.573 1.00 64.25 308 PHE A O 1
ATOM 2525 N N . LEU A 1 309 ? 18.874 -15.275 -59.415 1.00 57.72 309 LEU A N 1
ATOM 2526 C CA . LEU A 1 309 ? 17.640 -16.008 -59.713 1.00 57.72 309 LEU A CA 1
ATOM 2527 C C . LEU A 1 309 ? 17.563 -16.362 -61.202 1.00 57.72 309 LEU A C 1
ATOM 2529 O O . LEU A 1 309 ? 17.301 -17.516 -61.526 1.00 57.72 309 LEU A O 1
ATOM 2533 N N . LEU A 1 310 ? 17.894 -15.432 -62.103 1.00 52.81 310 LEU A N 1
ATOM 2534 C CA . LEU A 1 310 ? 18.014 -15.710 -63.541 1.00 52.81 310 LEU A CA 1
ATOM 2535 C C . LEU A 1 310 ? 19.234 -16.590 -63.852 1.00 52.81 310 LEU A C 1
ATOM 2537 O O . LEU A 1 310 ? 19.172 -17.439 -64.737 1.00 52.81 310 LEU A O 1
ATOM 2541 N N . GLY A 1 311 ? 20.322 -16.460 -63.089 1.00 50.25 311 GLY A N 1
ATOM 2542 C CA . GLY A 1 311 ? 21.531 -17.275 -63.228 1.00 50.25 311 GLY A CA 1
ATOM 2543 C C . GLY A 1 311 ? 21.355 -18.739 -62.813 1.00 50.25 311 GLY A C 1
ATOM 2544 O O . GLY A 1 311 ? 22.100 -19.594 -63.287 1.00 50.25 311 GLY A O 1
ATOM 2545 N N . ARG A 1 312 ? 20.351 -19.057 -61.981 1.00 45.59 312 ARG A N 1
ATOM 2546 C CA . ARG A 1 312 ? 19.923 -20.440 -61.695 1.00 45.59 312 ARG A CA 1
ATOM 2547 C C . ARG A 1 312 ? 18.796 -20.946 -62.604 1.00 45.59 312 ARG A C 1
ATOM 2549 O O . ARG A 1 312 ? 18.460 -22.122 -62.525 1.00 45.59 312 ARG A O 1
ATOM 2556 N N . PHE A 1 313 ? 18.267 -20.105 -63.492 1.00 41.06 313 PHE A N 1
ATOM 2557 C CA . PHE A 1 313 ? 17.200 -20.441 -64.445 1.00 41.06 313 PHE A CA 1
ATOM 2558 C C . PHE A 1 313 ? 17.697 -20.691 -65.880 1.00 41.06 313 PHE A C 1
ATOM 2560 O O . PHE A 1 313 ? 16.899 -20.815 -66.804 1.00 41.06 313 PHE A O 1
ATOM 2567 N N . SER A 1 314 ? 19.008 -20.832 -66.093 1.00 42.34 314 SER A N 1
ATOM 2568 C CA . SER A 1 314 ? 19.580 -21.248 -67.385 1.00 42.34 314 SER A CA 1
ATOM 2569 C C . SER A 1 314 ? 19.587 -22.770 -67.602 1.00 42.34 314 SER A C 1
ATOM 2571 O O . SER A 1 314 ? 20.071 -23.247 -68.627 1.00 42.34 314 SER A O 1
ATOM 2573 N N . ALA A 1 315 ? 18.993 -23.545 -66.687 1.00 41.91 315 ALA A N 1
ATOM 2574 C CA . ALA A 1 315 ? 18.695 -24.959 -66.882 1.00 41.91 315 ALA A CA 1
ATOM 2575 C C . ALA A 1 315 ? 17.186 -25.212 -66.729 1.00 41.91 315 ALA A C 1
ATOM 2577 O O . ALA A 1 315 ? 16.722 -25.605 -65.667 1.00 41.91 315 ALA A O 1
ATOM 2578 N N . ARG A 1 316 ? 16.465 -25.030 -67.846 1.00 40.94 316 ARG A N 1
ATOM 2579 C CA . ARG A 1 316 ? 15.128 -25.576 -68.151 1.00 40.94 316 ARG A CA 1
ATOM 2580 C C . ARG A 1 316 ? 13.975 -25.103 -67.251 1.00 40.94 316 ARG A C 1
ATOM 2582 O O . ARG A 1 316 ? 13.830 -25.588 -66.140 1.00 40.94 316 ARG A O 1
ATOM 2589 N N . LEU A 1 317 ? 13.087 -24.275 -67.805 1.00 32.66 317 LEU A N 1
ATOM 2590 C CA . LEU A 1 317 ? 11.633 -24.320 -67.585 1.00 32.66 317 LEU A CA 1
ATOM 2591 C C . LEU A 1 317 ? 10.952 -23.406 -68.618 1.00 32.66 317 LEU A C 1
ATOM 2593 O O . LEU A 1 317 ? 11.243 -22.215 -68.692 1.00 32.66 317 LEU A O 1
ATOM 2597 N N . GLU A 1 318 ? 10.096 -24.001 -69.448 1.00 37.12 318 GLU A N 1
ATOM 2598 C CA . GLU A 1 318 ? 9.140 -23.302 -70.309 1.00 37.12 318 GLU A CA 1
ATOM 2599 C C . GLU A 1 318 ? 8.197 -22.479 -69.427 1.00 37.12 318 GLU A C 1
ATOM 2601 O O . GLU A 1 318 ? 7.679 -22.983 -68.430 1.00 37.12 318 GLU A O 1
ATOM 2606 N N . LEU A 1 319 ? 8.009 -21.207 -69.773 1.00 32.59 319 LEU A N 1
ATOM 2607 C CA . LEU A 1 319 ? 7.199 -20.269 -69.008 1.00 32.59 319 LEU A CA 1
ATOM 2608 C C . LEU A 1 319 ? 6.108 -19.726 -69.927 1.00 32.59 319 LEU A C 1
ATOM 2610 O O . LEU A 1 319 ? 6.239 -18.646 -70.496 1.00 32.59 319 LEU A O 1
ATOM 2614 N N . ASP A 1 320 ? 5.049 -20.517 -70.081 1.00 34.16 320 ASP A N 1
ATOM 2615 C CA . ASP A 1 320 ? 3.759 -20.008 -70.527 1.00 34.16 320 ASP A CA 1
ATOM 2616 C C . ASP A 1 320 ? 2.914 -19.623 -69.306 1.00 34.16 320 ASP A C 1
ATOM 2618 O O . ASP A 1 320 ? 2.741 -20.388 -68.355 1.00 34.16 320 ASP A O 1
ATOM 2622 N N . SER A 1 321 ? 2.340 -18.424 -69.409 1.00 39.81 321 SER A N 1
ATOM 2623 C CA . SER A 1 321 ? 1.402 -17.745 -68.508 1.00 39.81 321 SER A CA 1
ATOM 2624 C C . SER A 1 321 ? 1.977 -17.019 -67.276 1.00 39.81 321 SER A C 1
ATOM 2626 O O . SER A 1 321 ? 2.805 -17.522 -66.528 1.00 39.81 321 SER A O 1
ATOM 2628 N N . VAL A 1 322 ? 1.432 -15.813 -67.056 1.00 30.66 322 VAL A N 1
ATOM 2629 C CA . VAL A 1 322 ? 1.629 -14.880 -65.925 1.00 30.66 322 VAL A CA 1
ATOM 2630 C C . VAL A 1 322 ? 2.675 -13.769 -66.136 1.00 30.66 322 VAL A C 1
ATOM 2632 O O . VAL A 1 322 ? 3.444 -13.414 -65.250 1.00 30.66 322 VAL A O 1
ATOM 2635 N N . ILE A 1 323 ? 2.620 -13.113 -67.299 1.00 31.98 323 ILE A N 1
ATOM 2636 C CA . ILE A 1 323 ? 2.986 -11.691 -67.445 1.00 31.98 323 ILE A CA 1
ATOM 2637 C C . ILE A 1 323 ? 1.768 -10.964 -68.023 1.00 31.98 323 ILE A C 1
ATOM 2639 O O . ILE A 1 323 ? 1.736 -10.626 -69.199 1.00 31.98 323 ILE A O 1
ATOM 2643 N N . PHE A 1 324 ? 0.713 -10.795 -67.220 1.00 31.91 324 PHE A N 1
ATOM 2644 C CA . PHE A 1 324 ? -0.361 -9.839 -67.519 1.00 31.91 324 PHE A CA 1
ATOM 2645 C C . PHE A 1 324 ? -1.193 -9.540 -66.262 1.00 31.91 324 PHE A C 1
ATOM 2647 O O . PHE A 1 324 ? -2.301 -10.039 -66.108 1.00 31.91 324 PHE A O 1
ATOM 2654 N N . SER A 1 325 ? -0.652 -8.766 -65.315 1.00 28.81 325 SER A N 1
ATOM 2655 C CA . SER A 1 325 ? -1.483 -8.138 -64.261 1.00 28.81 325 SER A CA 1
ATOM 2656 C C . SER A 1 325 ? -0.827 -6.989 -63.484 1.00 28.81 325 SER A C 1
ATOM 2658 O O . SER A 1 325 ? -1.442 -6.454 -62.567 1.00 28.81 325 SER A O 1
ATOM 2660 N N . LEU A 1 326 ? 0.381 -6.543 -63.835 1.00 33.72 326 LEU A N 1
ATOM 2661 C CA . LEU A 1 326 ? 1.031 -5.422 -63.152 1.00 33.72 326 LEU A CA 1
ATOM 2662 C C . LEU A 1 326 ? 1.365 -4.320 -64.154 1.00 33.72 326 LEU A C 1
ATOM 2664 O O . LEU A 1 326 ? 2.469 -4.302 -64.684 1.00 33.72 326 LEU A O 1
ATOM 2668 N N . LEU A 1 327 ? 0.382 -3.456 -64.438 1.00 27.92 327 LEU A N 1
ATOM 2669 C CA . LEU A 1 327 ? 0.484 -1.996 -64.633 1.00 27.92 327 LEU A CA 1
ATOM 2670 C C . LEU A 1 327 ? -0.934 -1.414 -64.909 1.00 27.92 327 LEU A C 1
ATOM 2672 O O . LEU A 1 327 ? -1.829 -2.157 -65.308 1.00 27.92 327 LEU A O 1
ATOM 2676 N N . PRO A 1 328 ? -1.175 -0.123 -64.600 1.00 34.41 328 PRO A N 1
ATOM 2677 C CA . PRO A 1 328 ? -2.428 0.371 -64.027 1.00 34.41 328 PRO A CA 1
ATOM 2678 C C . PRO A 1 328 ? -3.459 0.805 -65.077 1.00 34.41 328 PRO A C 1
ATOM 2680 O O . PRO A 1 328 ? -3.127 1.491 -66.041 1.00 34.41 328 PRO A O 1
ATOM 2683 N N . GLY A 1 329 ? -4.726 0.457 -64.837 1.00 26.94 329 GLY A N 1
ATOM 2684 C CA . GLY A 1 329 ? -5.887 0.934 -65.589 1.00 26.94 329 GLY A CA 1
ATOM 2685 C C . GLY A 1 329 ? -6.734 1.893 -64.751 1.00 26.94 329 GLY A C 1
ATOM 2686 O O . GLY A 1 329 ? -7.050 1.610 -63.600 1.00 26.94 329 GLY A O 1
ATOM 2687 N N . GLN A 1 330 ? -7.045 3.040 -65.345 1.00 26.70 330 GLN A N 1
ATOM 2688 C CA . GLN A 1 330 ? -7.839 4.150 -64.823 1.00 26.70 330 GLN A CA 1
ATOM 2689 C C . GLN A 1 330 ? -9.338 3.834 -64.632 1.00 26.70 330 GLN A C 1
ATOM 2691 O O . GLN A 1 330 ? -9.939 3.193 -65.484 1.00 26.70 330 GLN A O 1
ATOM 2696 N N . ILE A 1 331 ? -9.893 4.459 -63.580 1.00 27.84 331 ILE A N 1
ATOM 2697 C CA . ILE A 1 331 ? -11.244 5.041 -63.400 1.00 27.84 331 ILE A CA 1
ATOM 2698 C C . ILE A 1 331 ? -12.463 4.097 -63.434 1.00 27.84 331 ILE A C 1
ATOM 2700 O O . ILE A 1 331 ? -12.891 3.656 -64.494 1.00 27.84 331 ILE A O 1
ATOM 2704 N N . SER A 1 332 ? -13.141 4.003 -62.286 1.00 25.64 332 SER A N 1
ATOM 2705 C CA . SER A 1 332 ? -14.572 4.333 -62.188 1.00 25.64 332 SER A CA 1
ATOM 2706 C C . SER A 1 332 ? -14.914 4.762 -60.759 1.00 25.64 332 SER A C 1
ATOM 2708 O O . SER A 1 332 ? -14.678 4.027 -59.800 1.00 25.64 332 SER A O 1
ATOM 2710 N N . GLU A 1 333 ? -15.407 5.995 -60.645 1.00 29.25 333 GLU A N 1
ATOM 2711 C CA . GLU A 1 333 ? -16.261 6.443 -59.549 1.00 29.25 333 GLU A CA 1
ATOM 2712 C C . GLU A 1 333 ? -17.496 5.544 -59.510 1.00 29.25 333 GLU A C 1
ATOM 2714 O O . GLU A 1 333 ? -18.092 5.311 -60.555 1.00 29.25 333 GLU A O 1
ATOM 2719 N N . ASP A 1 334 ? -17.870 5.086 -58.322 1.00 26.03 334 ASP A N 1
ATOM 2720 C CA . ASP A 1 334 ? -19.270 4.889 -57.971 1.00 26.03 334 ASP A CA 1
ATOM 2721 C C . ASP A 1 334 ? -19.422 5.301 -56.505 1.00 26.03 334 ASP A C 1
ATOM 2723 O O . ASP A 1 334 ? -18.839 4.714 -55.587 1.00 26.03 334 ASP A O 1
ATOM 2727 N N . GLU A 1 335 ? -20.147 6.402 -56.322 1.00 27.84 335 GLU A N 1
ATOM 2728 C CA . GLU A 1 335 ? -20.747 6.789 -55.058 1.00 27.84 335 GLU A CA 1
ATOM 2729 C C . GLU A 1 335 ? -21.813 5.754 -54.693 1.00 27.84 335 GLU A C 1
ATOM 2731 O O . GLU A 1 335 ? -22.793 5.588 -55.412 1.00 27.84 335 GLU A O 1
ATOM 2736 N N . GLU A 1 336 ? -21.688 5.146 -53.518 1.00 26.64 336 GLU A N 1
ATOM 2737 C CA . GLU A 1 336 ? -22.863 4.731 -52.761 1.00 26.64 336 GLU A CA 1
ATOM 2738 C C . GLU A 1 336 ? -22.745 5.320 -51.357 1.00 26.64 336 GLU A C 1
ATOM 2740 O O . GLU A 1 336 ? -21.909 4.950 -50.529 1.00 26.64 336 GLU A O 1
ATOM 2745 N N . THR A 1 337 ? -23.558 6.347 -51.148 1.00 27.11 337 THR A N 1
ATOM 2746 C CA . THR A 1 337 ? -23.856 6.937 -49.854 1.00 27.11 337 THR A CA 1
ATOM 2747 C C . THR A 1 337 ? -24.861 6.035 -49.149 1.00 27.11 337 THR A C 1
ATOM 2749 O O . THR A 1 337 ? -25.978 5.868 -49.623 1.00 27.11 337 THR A O 1
ATOM 2752 N N . GLU A 1 338 ? -24.504 5.517 -47.975 1.00 27.45 338 GLU A N 1
ATOM 2753 C CA . GLU A 1 338 ? -25.503 5.125 -46.983 1.00 27.45 338 GLU A CA 1
ATOM 2754 C C . GLU A 1 338 ? -25.047 5.571 -45.589 1.00 27.45 338 GLU A C 1
ATOM 2756 O O . GLU A 1 338 ? -24.061 5.104 -45.014 1.00 27.45 338 GLU A O 1
ATOM 2761 N N . SER A 1 339 ? -25.754 6.578 -45.089 1.00 26.22 339 SER A N 1
ATOM 2762 C CA . SER A 1 339 ? -25.761 7.025 -43.705 1.00 26.22 339 SER A CA 1
ATOM 2763 C C . SER A 1 339 ? -26.570 6.047 -42.853 1.00 26.22 339 SER A C 1
ATOM 2765 O O . SER A 1 339 ? -27.701 5.751 -43.216 1.00 26.22 339 SER A O 1
ATOM 2767 N N . ASP A 1 340 ? -26.040 5.602 -41.710 1.00 27.12 340 ASP A N 1
ATOM 2768 C CA . ASP A 1 340 ? -26.628 5.874 -40.385 1.00 27.12 340 ASP A CA 1
ATOM 2769 C C . ASP A 1 340 ? -26.063 4.989 -39.249 1.00 27.12 340 ASP A C 1
ATOM 2771 O O . ASP A 1 340 ? -25.874 3.784 -39.366 1.00 27.12 340 ASP A O 1
ATOM 2775 N N . GLN A 1 341 ? -25.854 5.664 -38.113 1.00 28.02 341 GLN A N 1
ATOM 2776 C CA . GLN A 1 341 ? -26.001 5.220 -36.717 1.00 28.02 341 GLN A CA 1
ATOM 2777 C C . GLN A 1 341 ? -25.173 4.044 -36.135 1.00 28.02 341 GLN A C 1
ATOM 2779 O O . GLN A 1 341 ? -25.457 2.862 -36.283 1.00 28.02 341 GLN A O 1
ATOM 2784 N N . GLU A 1 342 ? -24.215 4.453 -35.292 1.00 42.22 342 GLU A N 1
ATOM 2785 C CA . GLU A 1 342 ? -23.979 4.002 -33.907 1.00 42.22 342 GLU A CA 1
ATOM 2786 C C . GLU A 1 342 ? -24.066 2.493 -33.578 1.00 42.22 342 GLU A C 1
ATOM 2788 O O . GLU A 1 342 ? -25.131 1.927 -33.337 1.00 42.22 342 GLU A O 1
ATOM 2793 N N . LYS A 1 343 ? -22.900 1.864 -33.352 1.00 31.14 343 LYS A N 1
ATOM 2794 C CA . LYS A 1 343 ? -22.796 0.743 -32.404 1.00 31.14 343 LYS A CA 1
ATOM 2795 C C . LYS A 1 343 ? -21.448 0.727 -31.690 1.00 31.14 343 LYS A C 1
ATOM 2797 O O . LYS A 1 343 ? -20.410 0.408 -32.264 1.00 31.14 343 LYS A O 1
ATOM 2802 N N . SER A 1 344 ? -21.506 1.063 -30.403 1.00 36.62 344 SER A N 1
ATOM 2803 C CA . SER A 1 344 ? -20.492 0.784 -29.386 1.00 36.62 344 SER A CA 1
ATOM 2804 C C . SER A 1 344 ? -19.921 -0.627 -29.574 1.00 36.62 344 SER A C 1
ATOM 2806 O O . SER A 1 344 ? -20.608 -1.628 -29.360 1.00 36.62 344 SER A O 1
ATOM 2808 N N . LYS A 1 345 ? -18.672 -0.705 -30.044 1.00 39.69 345 LYS A N 1
ATOM 2809 C CA . LYS A 1 345 ? -17.973 -1.968 -30.275 1.00 39.69 345 LYS A CA 1
ATOM 2810 C C . LYS A 1 345 ? -17.541 -2.511 -28.917 1.00 39.69 345 LYS A C 1
ATOM 2812 O O . LYS A 1 345 ? -16.661 -1.959 -28.261 1.00 39.69 345 LYS A O 1
ATOM 2817 N N . THR A 1 346 ? -18.209 -3.569 -28.480 1.00 40.19 346 THR A N 1
ATOM 2818 C CA . THR A 1 346 ? -17.880 -4.322 -27.273 1.00 40.19 346 THR A CA 1
ATOM 2819 C C . THR A 1 346 ? -16.408 -4.736 -27.329 1.00 40.19 346 THR A C 1
ATOM 2821 O O . THR A 1 346 ? -15.962 -5.321 -28.315 1.00 40.19 346 THR A O 1
ATOM 2824 N N . ILE A 1 347 ? -15.642 -4.410 -26.286 1.00 59.78 347 ILE A N 1
ATOM 2825 C CA . ILE A 1 347 ? -14.232 -4.792 -26.125 1.00 59.78 347 ILE A CA 1
ATOM 2826 C C . ILE A 1 347 ? -14.193 -6.276 -25.720 1.00 59.78 347 ILE A C 1
ATOM 2828 O O . ILE A 1 347 ? -13.894 -6.601 -24.579 1.00 59.78 347 ILE A O 1
ATOM 2832 N N . SER A 1 348 ? -14.601 -7.176 -26.612 1.00 72.44 348 SER A N 1
ATOM 2833 C CA . SER A 1 348 ? -14.561 -8.628 -26.401 1.00 72.44 348 SER A CA 1
ATOM 2834 C C . SER A 1 348 ? -13.511 -9.268 -27.300 1.00 72.44 348 SER A C 1
ATOM 2836 O O . SER A 1 348 ? -13.216 -8.738 -28.370 1.00 72.44 348 SER A O 1
ATOM 2838 N N . LEU A 1 349 ? -12.975 -10.419 -26.890 1.00 82.50 349 LEU A N 1
ATOM 2839 C CA . LEU A 1 349 ? -12.032 -11.201 -27.693 1.00 82.50 349 LEU A CA 1
ATOM 2840 C C . LEU A 1 349 ? -12.607 -11.500 -29.088 1.00 82.50 349 LEU A C 1
ATOM 2842 O O . LEU A 1 349 ? -13.757 -11.935 -29.207 1.00 82.50 349 LEU A O 1
ATOM 2846 N N . SER A 1 350 ? -11.819 -11.260 -30.133 1.00 85.75 350 SER A N 1
ATOM 2847 C CA . SER A 1 350 ? -12.195 -11.569 -31.512 1.00 85.75 350 SER A CA 1
ATOM 2848 C C . SER A 1 350 ? -12.375 -13.073 -31.713 1.00 85.75 350 SER A C 1
ATOM 2850 O O . SER A 1 350 ? -11.736 -13.883 -31.046 1.00 85.75 350 SER A O 1
ATOM 2852 N N . GLU A 1 351 ? -13.216 -13.467 -32.671 1.00 86.12 351 GLU A N 1
ATOM 2853 C CA . GLU A 1 351 ? -13.506 -14.885 -32.935 1.00 86.12 351 GLU A CA 1
ATOM 2854 C C . GLU A 1 351 ? -12.244 -15.689 -33.287 1.00 86.12 351 GLU A C 1
ATOM 2856 O O . GLU A 1 351 ? -12.066 -16.818 -32.839 1.00 86.12 351 GLU A O 1
ATOM 2861 N N . LYS A 1 352 ? -11.312 -15.055 -34.005 1.00 85.56 352 LYS A N 1
ATOM 2862 C CA . LYS A 1 352 ? -9.992 -15.612 -34.313 1.00 85.56 352 LYS A CA 1
ATOM 2863 C C . LYS A 1 352 ? -9.178 -15.892 -33.046 1.00 85.56 352 LYS A C 1
ATOM 2865 O O . LYS A 1 352 ? -8.607 -16.967 -32.905 1.00 85.56 352 LYS A O 1
ATOM 2870 N N . ASN A 1 353 ? -9.136 -14.942 -32.114 1.00 89.25 353 ASN A N 1
ATOM 2871 C CA . ASN A 1 353 ? -8.374 -15.111 -30.880 1.00 89.25 353 ASN A CA 1
ATOM 2872 C C . ASN A 1 353 ? -9.084 -16.026 -29.874 1.00 89.25 353 ASN A C 1
ATOM 2874 O O . ASN A 1 353 ? -8.410 -16.650 -29.059 1.00 89.25 353 ASN A O 1
ATOM 2878 N N . LYS A 1 354 ? -10.414 -16.175 -29.951 1.00 88.25 354 LYS A N 1
ATOM 2879 C CA . LYS A 1 354 ? -11.138 -17.225 -29.218 1.00 88.25 354 LYS A CA 1
ATOM 2880 C C . LYS A 1 354 ? -10.683 -18.619 -29.648 1.00 88.25 354 LYS A C 1
ATOM 2882 O O . LYS A 1 354 ? -10.376 -19.420 -28.771 1.00 88.25 354 LYS A O 1
ATOM 2887 N N . ASP A 1 355 ? -10.583 -18.885 -30.954 1.00 89.81 355 ASP A N 1
ATOM 2888 C CA . ASP A 1 355 ? -10.041 -20.155 -31.475 1.00 89.81 355 ASP A CA 1
ATOM 2889 C C . ASP A 1 355 ? -8.600 -20.387 -30.995 1.00 89.81 355 ASP A C 1
ATOM 2891 O O . ASP A 1 355 ? -8.263 -21.450 -30.472 1.00 89.81 355 ASP A O 1
ATOM 2895 N N . TYR A 1 356 ? -7.746 -19.366 -31.093 1.00 91.88 356 TYR A N 1
ATOM 2896 C CA . TYR A 1 356 ? -6.355 -19.479 -30.652 1.00 91.88 356 TYR A CA 1
ATOM 2897 C C . TYR A 1 356 ? -6.207 -19.708 -29.149 1.00 91.88 356 TYR A C 1
ATOM 2899 O O . TYR A 1 356 ? -5.365 -20.514 -28.731 1.00 91.88 356 TYR A O 1
ATOM 2907 N N . TYR A 1 357 ? -7.038 -19.048 -28.342 1.00 90.38 357 TYR A N 1
ATOM 2908 C CA . TYR A 1 357 ? -7.122 -19.303 -26.913 1.00 90.38 357 TYR A CA 1
ATOM 2909 C C . TYR A 1 357 ? -7.552 -20.741 -26.637 1.00 90.38 357 TYR A C 1
ATOM 2911 O O . TYR A 1 357 ? -6.855 -21.422 -25.893 1.00 90.38 357 TYR A O 1
ATOM 2919 N N . GLN A 1 358 ? -8.628 -21.225 -27.263 1.00 91.62 358 GLN A N 1
ATOM 2920 C CA . GLN A 1 358 ? -9.115 -22.594 -27.063 1.00 91.62 358 GLN A CA 1
ATOM 2921 C C . GLN A 1 358 ? -8.033 -23.625 -27.383 1.00 91.62 358 GLN A C 1
ATOM 2923 O O . GLN A 1 358 ? -7.733 -24.484 -26.561 1.00 91.62 358 GLN A O 1
ATOM 2928 N N . ARG A 1 359 ? -7.358 -23.481 -28.527 1.00 91.56 359 ARG A N 1
ATOM 2929 C CA . ARG A 1 359 ? -6.242 -24.360 -28.909 1.00 91.56 359 ARG A CA 1
ATOM 2930 C C . ARG A 1 359 ? -5.106 -24.327 -27.885 1.00 91.56 359 ARG A C 1
ATOM 2932 O O . ARG A 1 359 ? -4.533 -25.364 -27.565 1.00 91.56 359 ARG A O 1
ATOM 2939 N N . THR A 1 360 ? -4.794 -23.145 -27.369 1.00 94.31 360 THR A N 1
ATOM 2940 C CA . THR A 1 360 ? -3.748 -22.954 -26.359 1.00 94.31 360 THR A CA 1
ATOM 2941 C C . THR A 1 360 ? -4.130 -23.570 -25.016 1.00 94.31 360 THR A C 1
ATOM 2943 O O . THR A 1 360 ? -3.305 -24.255 -24.414 1.00 94.31 360 THR A O 1
ATOM 2946 N N . ASP A 1 361 ? -5.361 -23.361 -24.555 1.00 94.06 361 ASP A N 1
ATOM 2947 C CA . ASP A 1 361 ? -5.864 -23.902 -23.290 1.00 94.06 361 ASP A CA 1
ATOM 2948 C C . ASP A 1 361 ? -5.951 -25.437 -23.345 1.00 94.06 361 ASP A C 1
ATOM 2950 O O . ASP A 1 361 ? -5.458 -26.109 -22.439 1.00 94.06 361 ASP A O 1
ATOM 2954 N N . ASP A 1 362 ? -6.405 -25.999 -24.472 1.00 94.69 362 ASP A N 1
ATOM 2955 C CA . ASP A 1 362 ? -6.397 -27.443 -24.743 1.00 94.69 362 ASP A CA 1
ATOM 2956 C C . ASP A 1 362 ? -4.980 -28.037 -24.696 1.00 94.69 362 ASP A C 1
ATOM 2958 O O . ASP A 1 362 ? -4.758 -29.155 -24.215 1.00 94.69 362 ASP A O 1
ATOM 2962 N N . ALA A 1 363 ? -3.990 -27.318 -25.233 1.00 96.00 363 ALA A N 1
ATOM 2963 C CA . ALA A 1 363 ? -2.599 -27.752 -25.192 1.00 96.00 363 ALA A CA 1
ATOM 2964 C C . ALA A 1 363 ? -2.036 -27.705 -23.764 1.00 96.00 363 ALA A C 1
ATOM 2966 O O . ALA A 1 363 ? -1.303 -28.617 -23.372 1.00 96.00 363 ALA A O 1
ATOM 2967 N N . ILE A 1 364 ? -2.405 -26.693 -22.974 1.00 96.44 364 ILE A N 1
ATOM 2968 C CA . ILE A 1 364 ? -2.044 -26.599 -21.554 1.00 96.44 364 ILE A CA 1
ATOM 2969 C C . ILE A 1 364 ? -2.669 -27.752 -20.771 1.00 96.44 364 ILE A C 1
ATOM 2971 O O . ILE A 1 364 ? -1.949 -28.412 -20.028 1.00 96.44 364 ILE A O 1
ATOM 2975 N N . ASP A 1 365 ? -3.941 -28.082 -20.998 1.00 95.19 365 ASP A N 1
ATOM 2976 C CA . ASP A 1 365 ? -4.589 -29.228 -20.350 1.00 95.19 365 ASP A CA 1
ATOM 2977 C C . ASP A 1 365 ? -3.878 -30.547 -20.672 1.00 95.19 365 ASP A C 1
ATOM 2979 O O . ASP A 1 365 ? -3.693 -31.404 -19.803 1.00 95.19 365 ASP A O 1
ATOM 2983 N N . ARG A 1 366 ? -3.391 -30.713 -21.907 1.00 96.75 366 ARG A N 1
ATOM 2984 C CA . ARG A 1 366 ? -2.574 -31.878 -22.287 1.00 96.75 366 ARG A CA 1
ATOM 2985 C C . ARG A 1 366 ? -1.236 -31.915 -21.551 1.00 96.75 366 ARG A C 1
ATOM 2987 O O . ARG A 1 366 ? -0.842 -32.995 -21.109 1.00 96.75 366 ARG A O 1
ATOM 2994 N N . ILE A 1 367 ? -0.556 -30.778 -21.406 1.00 96.19 367 ILE A N 1
ATOM 2995 C CA . ILE A 1 367 ? 0.686 -30.674 -20.621 1.00 96.19 367 ILE A CA 1
ATOM 2996 C C . ILE A 1 367 ? 0.402 -31.012 -19.152 1.00 96.19 367 ILE A C 1
ATOM 2998 O O . ILE A 1 367 ? 1.105 -31.832 -18.562 1.00 96.19 367 ILE A O 1
ATOM 3002 N N . THR A 1 368 ? -0.660 -30.448 -18.573 1.00 96.12 368 THR A N 1
ATOM 3003 C CA . THR A 1 368 ? -1.087 -30.710 -17.192 1.00 96.12 368 THR A CA 1
ATOM 3004 C C . THR A 1 368 ? -1.362 -32.186 -16.953 1.00 96.12 368 THR A C 1
ATOM 3006 O O . THR A 1 368 ? -0.820 -32.758 -16.007 1.00 96.12 368 THR A O 1
ATOM 3009 N N . ASN A 1 369 ? -2.124 -32.838 -17.829 1.00 94.75 369 ASN A N 1
ATOM 3010 C CA . ASN A 1 369 ? -2.411 -34.268 -17.710 1.00 94.75 369 ASN A CA 1
ATOM 3011 C C . ASN A 1 369 ? -1.136 -35.122 -17.760 1.00 94.75 369 ASN A C 1
ATOM 3013 O O . ASN A 1 369 ? -1.005 -36.082 -17.003 1.00 94.75 369 ASN A O 1
ATOM 3017 N N . ARG A 1 370 ? -0.163 -34.757 -18.601 1.00 94.69 370 ARG A N 1
ATOM 3018 C CA . ARG A 1 370 ? 1.110 -35.485 -18.721 1.00 94.69 370 ARG A CA 1
ATOM 3019 C C . ARG A 1 370 ? 2.041 -35.288 -17.530 1.00 94.69 370 ARG A C 1
ATOM 3021 O O . ARG A 1 370 ? 2.715 -36.230 -17.130 1.00 94.69 370 ARG A O 1
ATOM 3028 N N . LEU A 1 371 ? 2.061 -34.093 -16.946 1.00 93.75 371 LEU A N 1
ATOM 3029 C CA . LEU A 1 371 ? 2.904 -33.769 -15.791 1.00 93.75 371 LEU A CA 1
ATOM 3030 C C . LEU A 1 371 ? 2.231 -34.063 -14.443 1.00 93.75 371 LEU A C 1
ATOM 3032 O O . LEU A 1 371 ? 2.852 -33.878 -13.398 1.00 93.75 371 LEU A O 1
ATOM 3036 N N . THR A 1 372 ? 0.986 -34.547 -14.451 1.00 93.38 372 THR A N 1
ATOM 3037 C CA . THR A 1 372 ? 0.176 -34.763 -13.244 1.00 93.38 372 THR A CA 1
ATOM 3038 C C . THR A 1 372 ? 0.882 -35.636 -12.210 1.00 93.38 372 THR A C 1
ATOM 3040 O O . THR A 1 372 ? 1.009 -35.216 -11.064 1.00 93.38 372 THR A O 1
ATOM 3043 N N . SER A 1 373 ? 1.415 -36.797 -12.603 1.00 92.56 373 SER A N 1
ATOM 3044 C CA . SER A 1 373 ? 2.100 -37.701 -11.667 1.00 92.56 373 SER A CA 1
ATOM 3045 C C . SER A 1 373 ? 3.359 -37.082 -11.054 1.00 92.56 373 SER A C 1
ATOM 3047 O O . SER A 1 373 ? 3.681 -37.348 -9.899 1.00 92.56 373 SER A O 1
ATOM 3049 N N . THR A 1 374 ? 4.074 -36.251 -11.817 1.00 93.25 374 THR A N 1
ATOM 3050 C CA . THR A 1 374 ? 5.263 -35.537 -11.335 1.00 93.25 374 THR A CA 1
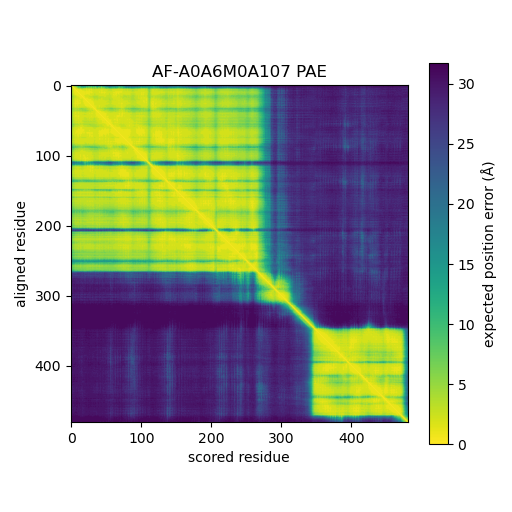ATOM 3051 C C . THR A 1 374 ? 4.871 -34.481 -10.309 1.00 93.25 374 THR A C 1
ATOM 3053 O O . THR A 1 374 ? 5.475 -34.415 -9.244 1.00 93.25 374 THR A O 1
ATOM 3056 N N . ILE A 1 375 ? 3.831 -33.694 -10.597 1.00 92.62 375 ILE A N 1
ATOM 3057 C CA . ILE A 1 375 ? 3.318 -32.665 -9.685 1.00 92.62 375 ILE A CA 1
ATOM 3058 C C . ILE A 1 375 ? 2.780 -33.301 -8.396 1.00 92.62 375 ILE A C 1
ATOM 3060 O O . ILE A 1 375 ? 3.101 -32.818 -7.313 1.00 92.62 375 ILE A O 1
ATOM 3064 N N . ASP A 1 376 ? 2.030 -34.404 -8.499 1.00 91.62 376 ASP A N 1
ATOM 3065 C CA . ASP A 1 376 ? 1.522 -35.151 -7.340 1.00 91.62 376 ASP A CA 1
ATOM 3066 C C . ASP A 1 376 ? 2.666 -35.620 -6.435 1.00 91.62 376 ASP A C 1
ATOM 3068 O O . ASP A 1 376 ? 2.619 -35.424 -5.221 1.00 91.62 376 ASP A O 1
ATOM 3072 N N . LYS A 1 377 ? 3.726 -36.184 -7.024 1.00 91.81 377 LYS A N 1
ATOM 3073 C CA . LYS A 1 377 ? 4.900 -36.630 -6.272 1.00 91.81 377 LYS A CA 1
ATOM 3074 C C . LYS A 1 377 ? 5.631 -35.466 -5.597 1.00 91.81 377 LYS A C 1
ATOM 3076 O O . LYS A 1 377 ? 5.942 -35.550 -4.417 1.00 91.81 377 LYS A O 1
ATOM 3081 N N . LEU A 1 378 ? 5.861 -34.360 -6.309 1.00 91.69 378 LEU A N 1
ATOM 3082 C CA . LEU A 1 378 ? 6.519 -33.173 -5.744 1.00 91.69 378 LEU A CA 1
ATOM 3083 C C . LEU A 1 378 ? 5.712 -32.536 -4.606 1.00 91.69 378 LEU A C 1
ATOM 3085 O O . LEU A 1 378 ? 6.304 -32.000 -3.670 1.00 91.69 378 LEU A O 1
ATOM 3089 N N . ALA A 1 379 ? 4.380 -32.581 -4.685 1.00 88.56 379 ALA A N 1
ATOM 3090 C CA . ALA A 1 379 ? 3.502 -32.127 -3.612 1.00 88.56 379 ALA A CA 1
ATOM 3091 C C . ALA A 1 379 ? 3.600 -33.044 -2.383 1.00 88.56 379 ALA A C 1
ATOM 3093 O O . ALA A 1 379 ? 3.761 -32.550 -1.270 1.00 88.56 379 ALA A O 1
ATOM 3094 N N . GLN A 1 380 ? 3.561 -34.367 -2.584 1.00 89.38 380 GLN A N 1
ATOM 3095 C CA . GLN A 1 380 ? 3.724 -35.360 -1.511 1.00 89.38 380 GLN A CA 1
ATOM 3096 C C . GLN A 1 380 ? 5.087 -35.250 -0.818 1.00 89.38 380 GLN A C 1
ATOM 3098 O O . GLN A 1 380 ? 5.159 -35.320 0.406 1.00 89.38 380 GLN A O 1
ATOM 3103 N N . ASP A 1 381 ? 6.145 -35.026 -1.596 1.00 89.12 381 ASP A N 1
ATOM 3104 C CA . ASP A 1 381 ? 7.518 -34.880 -1.106 1.00 89.12 381 ASP A CA 1
ATOM 3105 C C . ASP A 1 381 ? 7.795 -33.469 -0.528 1.00 89.12 381 ASP A C 1
ATOM 3107 O O . ASP A 1 381 ? 8.902 -33.199 -0.068 1.00 89.12 381 ASP A O 1
ATOM 3111 N N . ASN A 1 382 ? 6.807 -32.562 -0.540 1.00 86.50 382 ASN A N 1
ATOM 3112 C CA . ASN A 1 382 ? 6.906 -31.167 -0.088 1.00 86.50 382 ASN A CA 1
ATOM 3113 C C . ASN A 1 382 ? 8.035 -30.358 -0.769 1.00 86.50 382 ASN A C 1
ATOM 3115 O O . ASN A 1 382 ? 8.669 -29.501 -0.154 1.00 86.50 382 ASN A O 1
ATOM 3119 N N . VAL A 1 383 ? 8.274 -30.618 -2.059 1.00 88.56 383 VAL A N 1
ATOM 3120 C CA . VAL A 1 383 ? 9.353 -30.007 -2.865 1.00 88.56 383 VAL A CA 1
ATOM 3121 C C . VAL A 1 383 ? 8.885 -28.755 -3.622 1.00 88.56 383 VAL A C 1
ATOM 3123 O O . VAL A 1 383 ? 9.690 -27.897 -3.987 1.00 88.56 383 VAL A O 1
ATOM 3126 N N . LEU A 1 384 ? 7.574 -28.595 -3.842 1.00 86.75 384 LEU A N 1
ATOM 3127 C CA . LEU A 1 384 ? 7.000 -27.429 -4.535 1.00 86.75 384 LEU A CA 1
ATOM 3128 C C . LEU A 1 384 ? 7.434 -26.056 -3.957 1.00 86.75 384 LEU A C 1
ATOM 3130 O O . LEU A 1 384 ? 7.741 -25.171 -4.767 1.00 86.75 384 LEU A O 1
ATOM 3134 N N . PRO A 1 385 ? 7.549 -25.860 -2.622 1.00 85.62 385 PRO A N 1
ATOM 3135 C CA . PRO A 1 385 ? 8.074 -24.615 -2.055 1.00 85.62 385 PRO A CA 1
ATOM 3136 C C . PRO A 1 385 ? 9.518 -24.316 -2.492 1.00 85.62 385 PRO A C 1
ATOM 3138 O O . PRO A 1 385 ? 9.849 -23.176 -2.824 1.00 85.62 385 PRO A O 1
ATOM 3141 N N . GLU A 1 386 ? 10.384 -25.335 -2.548 1.00 86.69 386 GLU A N 1
ATOM 3142 C CA . GLU A 1 386 ? 11.795 -25.191 -2.946 1.00 86.69 386 GLU A CA 1
ATOM 3143 C C . GLU A 1 386 ? 11.934 -24.782 -4.419 1.00 86.69 386 GLU A C 1
ATOM 3145 O O . GLU A 1 386 ? 12.824 -24.011 -4.792 1.00 86.69 386 GLU A O 1
ATOM 3150 N N . LEU A 1 387 ? 10.996 -25.232 -5.255 1.00 83.38 387 LEU A N 1
ATOM 3151 C CA . LEU A 1 387 ? 10.896 -24.869 -6.670 1.00 83.38 387 LEU A CA 1
ATOM 3152 C C . LEU A 1 387 ? 10.305 -23.466 -6.899 1.00 83.38 387 LEU A C 1
ATOM 3154 O O . LEU A 1 387 ? 10.206 -23.017 -8.048 1.00 83.38 387 LEU A O 1
ATOM 3158 N N . LYS A 1 388 ? 9.979 -22.741 -5.818 1.00 87.88 388 LYS A N 1
ATOM 3159 C CA . LYS A 1 388 ? 9.355 -21.408 -5.818 1.00 87.88 388 LYS A CA 1
ATOM 3160 C C . LYS A 1 388 ? 7.963 -21.392 -6.456 1.00 87.88 388 LYS A C 1
ATOM 3162 O O . LYS A 1 388 ? 7.559 -20.373 -7.021 1.00 87.88 388 LYS A O 1
ATOM 3167 N N . VAL A 1 389 ? 7.236 -22.506 -6.374 1.00 85.69 389 VAL A N 1
ATOM 3168 C CA . VAL A 1 389 ? 5.820 -22.548 -6.743 1.00 85.69 389 VAL A CA 1
ATOM 3169 C C . VAL A 1 389 ? 5.025 -21.772 -5.683 1.00 85.69 389 VAL A C 1
ATOM 3171 O O . VAL A 1 389 ? 5.289 -21.933 -4.495 1.00 85.69 389 VAL A O 1
ATOM 3174 N N . PRO A 1 390 ? 4.073 -20.906 -6.066 1.00 86.69 390 PRO A N 1
ATOM 3175 C CA . PRO A 1 390 ? 3.253 -20.190 -5.099 1.00 86.69 390 PRO A CA 1
ATOM 3176 C C . PRO A 1 390 ? 2.387 -21.123 -4.242 1.00 86.69 390 PRO A C 1
ATOM 3178 O O . PRO A 1 390 ? 1.641 -21.941 -4.774 1.00 86.69 390 PRO A O 1
ATOM 3181 N N . ASN A 1 391 ? 2.424 -20.923 -2.926 1.00 86.56 391 ASN A N 1
ATOM 3182 C CA . ASN A 1 391 ? 1.701 -21.707 -1.921 1.00 86.56 391 ASN A CA 1
ATOM 3183 C C . ASN A 1 391 ? 0.202 -21.911 -2.208 1.00 86.56 391 ASN A C 1
ATOM 3185 O O . ASN A 1 391 ? -0.319 -23.010 -2.030 1.00 86.56 391 ASN A O 1
ATOM 3189 N N . TYR A 1 392 ? -0.489 -20.889 -2.731 1.00 85.88 392 TYR A N 1
ATOM 3190 C CA . TYR A 1 392 ? -1.923 -20.972 -3.045 1.00 85.88 392 TYR A CA 1
ATOM 3191 C C . TYR A 1 392 ? -2.268 -22.025 -4.113 1.00 85.88 392 TYR A C 1
ATOM 3193 O O . TYR A 1 392 ? -3.437 -22.360 -4.271 1.00 85.88 392 TYR A O 1
ATOM 3201 N N . LEU A 1 393 ? -1.277 -22.538 -4.851 1.00 88.31 393 LEU A N 1
ATOM 3202 C CA . LEU A 1 393 ? -1.469 -23.582 -5.859 1.00 88.31 393 LEU A CA 1
ATOM 3203 C C . LEU A 1 393 ? -1.414 -25.007 -5.287 1.00 88.31 393 LEU A C 1
ATOM 3205 O O . LEU A 1 393 ? -1.702 -25.949 -6.023 1.00 88.31 393 LEU A O 1
ATOM 3209 N N . TYR A 1 394 ? -1.005 -25.196 -4.027 1.00 85.88 394 TYR A N 1
ATOM 3210 C CA . TYR A 1 394 ? -0.851 -26.539 -3.450 1.00 85.88 394 TYR A CA 1
ATOM 3211 C C . TYR A 1 394 ? -1.208 -26.681 -1.961 1.00 85.88 394 TYR A C 1
ATOM 3213 O O . TYR A 1 394 ? -1.314 -27.816 -1.506 1.00 85.88 394 TYR A O 1
ATOM 3221 N N . GLU A 1 395 ? -1.410 -25.598 -1.197 1.00 76.19 395 GLU A N 1
ATOM 3222 C CA . GLU A 1 395 ? -1.715 -25.685 0.246 1.00 76.19 395 GLU A CA 1
ATOM 3223 C C . GLU A 1 395 ? -3.169 -26.073 0.568 1.00 76.19 395 GLU A C 1
ATOM 3225 O O . GLU A 1 395 ? -3.390 -26.889 1.459 1.00 76.19 395 GLU A O 1
ATOM 3230 N N . GLU A 1 396 ? -4.167 -25.507 -0.125 1.00 73.62 396 GLU A N 1
ATOM 3231 C CA . GLU A 1 396 ? -5.585 -25.838 0.122 1.00 73.62 396 GLU A CA 1
ATOM 3232 C C . GLU A 1 396 ? -6.075 -26.973 -0.787 1.00 73.62 396 GLU A C 1
ATOM 3234 O O . GLU A 1 396 ? -6.693 -27.928 -0.324 1.00 73.62 396 GLU A O 1
ATOM 3239 N N . ASN A 1 397 ? -5.794 -26.866 -2.087 1.00 82.94 397 ASN A N 1
ATOM 3240 C CA . ASN A 1 397 ? -6.063 -27.878 -3.102 1.00 82.94 397 ASN A CA 1
ATOM 3241 C C . ASN A 1 397 ? -4.956 -27.816 -4.156 1.00 82.94 397 ASN A C 1
ATOM 3243 O O . ASN A 1 397 ? -4.533 -26.729 -4.547 1.00 82.94 397 ASN A O 1
ATOM 3247 N N . LEU A 1 398 ? -4.508 -28.978 -4.634 1.00 89.44 398 LEU A N 1
ATOM 3248 C CA . LEU A 1 398 ? -3.452 -29.061 -5.640 1.00 89.44 398 LEU A CA 1
ATOM 3249 C C . LEU A 1 398 ? -3.973 -28.633 -7.024 1.00 89.44 398 LEU A C 1
ATOM 3251 O O . LEU A 1 398 ? -4.531 -29.443 -7.769 1.00 89.44 398 LEU A O 1
ATOM 3255 N N . ASP A 1 399 ? -3.765 -27.364 -7.380 1.00 91.69 399 ASP A N 1
ATOM 3256 C CA . ASP A 1 399 ? -4.104 -26.787 -8.684 1.00 91.69 399 ASP A CA 1
ATOM 3257 C C . ASP A 1 399 ? -3.006 -27.081 -9.718 1.00 91.69 399 ASP A C 1
ATOM 3259 O O . ASP A 1 399 ? -2.126 -26.270 -10.021 1.00 91.69 399 ASP A O 1
ATOM 3263 N N . LYS A 1 400 ? -3.069 -28.282 -10.294 1.00 93.62 400 LYS A N 1
ATOM 3264 C CA . LYS A 1 400 ? -2.099 -28.774 -11.286 1.00 93.62 400 LYS A CA 1
ATOM 3265 C C . LYS A 1 400 ? -2.033 -27.889 -12.534 1.00 93.62 400 LYS A C 1
ATOM 3267 O O . LYS A 1 400 ? -0.944 -27.677 -13.072 1.00 93.62 400 LYS A O 1
ATOM 3272 N N . LYS A 1 401 ? -3.175 -27.364 -12.998 1.00 93.88 401 LYS A N 1
ATOM 3273 C CA . LYS A 1 401 ? -3.228 -26.477 -14.173 1.00 93.88 401 LYS A CA 1
ATOM 3274 C C . LYS A 1 401 ? -2.587 -25.132 -13.840 1.00 93.88 401 LYS A C 1
ATOM 3276 O O . LYS A 1 401 ? -1.751 -24.656 -14.608 1.00 93.88 401 LYS A O 1
ATOM 3281 N N . GLY A 1 402 ? -2.875 -24.576 -12.665 1.00 92.75 402 GLY A N 1
ATOM 3282 C CA . GLY A 1 402 ? -2.231 -23.366 -12.158 1.00 92.75 402 GLY A CA 1
ATOM 3283 C C . GLY A 1 402 ? -0.711 -23.498 -12.009 1.00 92.75 402 GLY A C 1
ATOM 3284 O O . GLY A 1 402 ? 0.014 -22.578 -12.394 1.00 92.75 402 GLY A O 1
ATOM 3285 N N . ILE A 1 403 ? -0.203 -24.651 -11.554 1.00 92.88 403 ILE A N 1
ATOM 3286 C CA . ILE A 1 403 ? 1.246 -24.938 -11.488 1.00 92.88 403 ILE A CA 1
ATOM 3287 C C . ILE A 1 403 ? 1.874 -24.946 -12.886 1.00 92.88 403 ILE A C 1
ATOM 3289 O O . ILE A 1 403 ? 2.905 -24.306 -13.105 1.00 92.88 403 ILE A O 1
ATOM 3293 N N . VAL A 1 404 ? 1.244 -25.613 -13.856 1.00 95.56 404 VAL A N 1
ATOM 3294 C CA . VAL A 1 404 ? 1.721 -25.620 -15.249 1.00 95.56 404 VAL A CA 1
ATOM 3295 C C . VAL A 1 404 ? 1.724 -24.211 -15.839 1.00 95.56 404 VAL A C 1
ATOM 3297 O O . VAL A 1 404 ? 2.732 -23.795 -16.408 1.00 95.56 404 VAL A O 1
ATOM 3300 N N . ILE A 1 405 ? 0.653 -23.439 -15.647 1.00 94.56 405 ILE A N 1
ATOM 3301 C CA . ILE A 1 405 ? 0.571 -22.043 -16.101 1.00 94.56 405 ILE A CA 1
ATOM 3302 C C . ILE A 1 405 ? 1.663 -21.189 -15.444 1.00 94.56 405 ILE A C 1
ATOM 3304 O O . ILE A 1 405 ? 2.309 -20.390 -16.124 1.00 94.56 405 ILE A O 1
ATOM 3308 N N . HIS A 1 406 ? 1.914 -21.363 -14.143 1.00 93.19 406 HIS A N 1
ATOM 3309 C CA . HIS A 1 406 ? 3.002 -20.683 -13.440 1.00 93.19 406 HIS A CA 1
ATOM 3310 C C . HIS A 1 406 ? 4.367 -20.994 -14.075 1.00 93.19 406 HIS A C 1
ATOM 3312 O O . HIS A 1 406 ? 5.145 -20.077 -14.353 1.00 93.19 406 HIS A O 1
ATOM 3318 N N . CYS A 1 407 ? 4.639 -22.266 -14.368 1.00 93.19 407 CYS A N 1
ATOM 3319 C CA . CYS A 1 407 ? 5.873 -22.677 -15.027 1.00 93.19 407 CYS A CA 1
ATOM 3320 C C . CYS A 1 407 ? 5.998 -22.125 -16.453 1.00 93.19 407 CYS A C 1
ATOM 3322 O O . CYS A 1 407 ? 7.061 -21.618 -16.809 1.00 93.19 407 CYS A O 1
ATOM 3324 N N . ILE A 1 408 ? 4.923 -22.150 -17.248 1.00 93.75 408 ILE A N 1
ATOM 3325 C CA . ILE A 1 408 ? 4.898 -21.548 -18.591 1.00 93.75 408 ILE A CA 1
ATOM 3326 C C . ILE A 1 408 ? 5.257 -20.066 -18.498 1.00 93.75 408 ILE A C 1
ATOM 3328 O O . ILE A 1 408 ? 6.174 -19.618 -19.179 1.00 93.75 408 ILE A O 1
ATOM 3332 N N . LYS A 1 409 ? 4.607 -19.321 -17.597 1.00 93.38 409 LYS A N 1
ATOM 3333 C CA . LYS A 1 409 ? 4.888 -17.897 -17.365 1.00 93.38 409 LYS A CA 1
ATOM 3334 C C . LYS A 1 409 ? 6.350 -17.637 -17.005 1.00 93.38 409 LYS A C 1
ATOM 3336 O O . LYS A 1 409 ? 6.919 -16.654 -17.469 1.00 93.38 409 LYS A O 1
ATOM 3341 N N . LYS A 1 410 ? 6.970 -18.501 -16.198 1.00 90.94 410 LYS A N 1
ATOM 3342 C CA . LYS A 1 410 ? 8.396 -18.402 -15.851 1.00 90.94 410 LYS A CA 1
ATOM 3343 C C . LYS A 1 410 ? 9.292 -18.612 -17.078 1.00 90.94 410 LYS A C 1
ATOM 3345 O O . LYS A 1 410 ? 10.223 -17.840 -17.277 1.00 90.94 410 LYS A O 1
ATOM 3350 N N . LEU A 1 411 ? 8.991 -19.613 -17.907 1.00 90.62 411 LEU A N 1
ATOM 3351 C CA . LEU A 1 411 ? 9.765 -19.949 -19.110 1.00 90.62 411 LEU A CA 1
ATOM 3352 C C . LEU A 1 411 ? 9.682 -18.878 -20.199 1.00 90.62 411 LEU A C 1
ATOM 3354 O O . LEU A 1 411 ? 10.683 -18.580 -20.843 1.00 90.62 411 LEU A O 1
ATOM 3358 N N . ILE A 1 412 ? 8.505 -18.280 -20.387 1.00 89.69 412 ILE A N 1
ATOM 3359 C CA . ILE A 1 412 ? 8.282 -17.236 -21.399 1.00 89.69 412 ILE A CA 1
ATOM 3360 C C . ILE A 1 412 ? 8.546 -15.819 -20.867 1.00 89.69 412 ILE A C 1
ATOM 3362 O O . ILE A 1 412 ? 8.243 -14.841 -21.543 1.00 89.69 412 ILE A O 1
ATOM 3366 N N . ASN A 1 413 ? 9.118 -15.706 -19.661 1.00 88.38 413 ASN A N 1
ATOM 3367 C CA . ASN A 1 413 ? 9.452 -14.448 -18.990 1.00 88.38 413 ASN A CA 1
ATOM 3368 C C . ASN A 1 413 ? 8.255 -13.487 -18.817 1.00 88.38 413 ASN A C 1
ATOM 3370 O O . ASN A 1 413 ? 8.371 -12.276 -19.008 1.00 88.38 413 ASN A O 1
ATOM 3374 N N . LEU A 1 414 ? 7.102 -14.037 -18.426 1.00 88.12 414 LEU A N 1
ATOM 3375 C CA . LEU A 1 414 ? 5.845 -13.313 -18.218 1.00 88.12 414 LEU A CA 1
ATOM 3376 C C . LEU A 1 414 ? 5.226 -13.574 -16.815 1.00 88.12 414 LEU A C 1
ATOM 3378 O O . LEU A 1 414 ? 4.077 -14.013 -16.703 1.00 88.12 414 LEU A O 1
ATOM 3382 N N . PRO A 1 415 ? 5.961 -13.335 -15.705 1.00 75.88 415 PRO A N 1
ATOM 3383 C CA . PRO A 1 415 ? 5.559 -13.757 -14.355 1.00 75.88 415 PRO A CA 1
ATOM 3384 C C . PRO A 1 415 ? 4.345 -13.006 -13.777 1.00 75.88 415 PRO A C 1
ATOM 3386 O O . PRO A 1 415 ? 3.588 -13.593 -13.001 1.00 75.88 415 PRO A O 1
ATOM 3389 N N . ASP A 1 416 ? 4.102 -11.757 -14.183 1.00 77.25 416 ASP A N 1
ATOM 3390 C CA . ASP A 1 416 ? 3.011 -10.913 -13.658 1.00 77.25 416 ASP A CA 1
ATOM 3391 C C . ASP A 1 416 ? 1.684 -11.053 -14.446 1.00 77.25 416 ASP A C 1
ATOM 3393 O O . ASP A 1 416 ? 0.664 -10.485 -14.056 1.00 77.25 416 ASP A O 1
ATOM 3397 N N . PHE A 1 417 ? 1.649 -11.850 -15.520 1.00 81.38 417 PHE A N 1
ATOM 3398 C CA . PHE A 1 417 ? 0.461 -11.989 -16.372 1.00 81.38 417 PHE A CA 1
ATOM 3399 C C . PHE A 1 417 ? -0.670 -12.809 -15.738 1.00 81.38 417 PHE A C 1
ATOM 3401 O O . PHE A 1 417 ? -0.457 -13.891 -15.184 1.00 81.38 417 PHE A O 1
ATOM 3408 N N . SER A 1 418 ? -1.906 -12.323 -15.846 1.00 83.69 418 SER A N 1
ATOM 3409 C CA . SER A 1 418 ? -3.091 -13.000 -15.305 1.00 83.69 418 SER A CA 1
ATOM 3410 C C . SER A 1 418 ? -3.743 -13.882 -16.367 1.00 83.69 418 SER A C 1
ATOM 3412 O O . SER A 1 418 ? -4.635 -13.425 -17.078 1.00 83.69 418 SER A O 1
ATOM 3414 N N . TYR A 1 419 ? -3.354 -15.160 -16.431 1.00 84.38 419 TYR A N 1
ATOM 3415 C CA . TYR A 1 419 ? -3.890 -16.102 -17.425 1.00 84.38 419 TYR A CA 1
ATOM 3416 C C . TYR A 1 419 ? -5.420 -16.231 -17.376 1.00 84.38 419 TYR A C 1
ATOM 3418 O O . TYR A 1 419 ? -6.064 -16.267 -18.414 1.00 84.38 419 TYR A O 1
ATOM 3426 N N . SER A 1 420 ? -6.032 -16.158 -16.189 1.00 82.75 420 SER A N 1
ATOM 3427 C CA . SER A 1 420 ? -7.498 -16.158 -16.022 1.00 82.75 420 SER A CA 1
ATOM 3428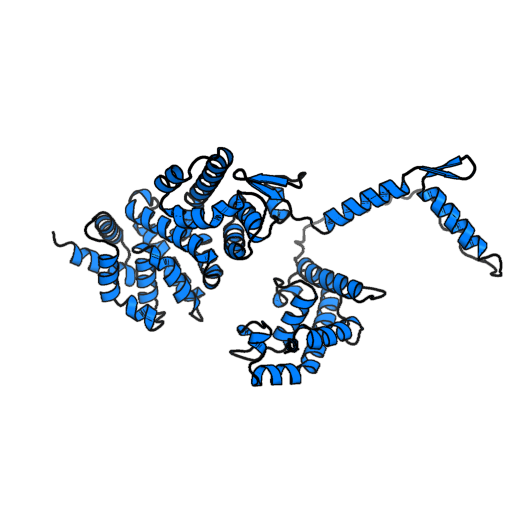 C C . SER A 1 420 ? -8.232 -15.019 -16.742 1.00 82.75 420 SER A C 1
ATOM 3430 O O . SER A 1 420 ? -9.445 -15.082 -16.908 1.00 82.75 420 SER A O 1
ATOM 3432 N N . LYS A 1 421 ? -7.515 -13.969 -17.157 1.00 85.50 421 LYS A N 1
ATOM 3433 C CA . LYS A 1 421 ? -8.066 -12.785 -17.826 1.00 85.50 421 LYS A CA 1
ATOM 3434 C C . LYS A 1 421 ? -7.749 -12.740 -19.320 1.00 85.50 421 LYS A C 1
ATOM 3436 O O . LYS A 1 421 ? -8.096 -11.759 -19.977 1.00 85.50 421 LYS A O 1
ATOM 3441 N N . ILE A 1 422 ? -7.078 -13.762 -19.853 1.00 82.88 422 ILE A N 1
ATOM 3442 C CA . ILE A 1 422 ? -6.600 -13.800 -21.241 1.00 82.88 422 ILE A CA 1
ATOM 3443 C C . ILE A 1 422 ? -7.740 -13.683 -22.264 1.00 82.88 422 ILE A C 1
ATOM 3445 O O . ILE A 1 422 ? -7.529 -13.177 -23.361 1.00 82.88 422 ILE A O 1
ATOM 3449 N N . THR A 1 423 ? -8.959 -14.080 -21.887 1.00 84.44 423 THR A N 1
ATOM 3450 C CA . THR A 1 423 ? -10.142 -14.053 -22.753 1.00 84.44 423 THR A CA 1
ATOM 3451 C C . THR A 1 423 ? -10.948 -12.756 -22.696 1.00 84.44 423 THR A C 1
ATOM 3453 O O . THR A 1 423 ? -11.920 -12.619 -23.436 1.00 84.44 423 THR A O 1
ATOM 3456 N N . GLU A 1 424 ? -10.584 -11.790 -21.842 1.00 82.12 424 GLU A N 1
ATOM 3457 C CA . GLU A 1 424 ? -11.379 -10.563 -21.698 1.00 82.12 424 GLU A CA 1
ATOM 3458 C C . GLU A 1 424 ? -11.332 -9.692 -22.962 1.00 82.12 424 GLU A C 1
ATOM 3460 O O . GLU A 1 424 ? -12.339 -9.085 -23.316 1.00 82.12 424 GLU A O 1
ATOM 3465 N N . ASN A 1 425 ? -10.184 -9.613 -23.646 1.00 84.81 425 ASN A N 1
ATOM 3466 C CA . ASN A 1 425 ? -10.029 -8.857 -24.889 1.00 84.81 425 ASN A CA 1
ATOM 3467 C C . ASN A 1 425 ? -8.766 -9.255 -25.668 1.00 84.81 425 ASN A C 1
ATOM 3469 O O . ASN A 1 425 ? -7.853 -9.878 -25.127 1.00 84.81 425 ASN A O 1
ATOM 3473 N N . ASP A 1 426 ? -8.700 -8.826 -26.932 1.00 82.12 426 ASP A N 1
ATOM 3474 C CA . ASP A 1 426 ? -7.580 -9.121 -27.834 1.00 82.12 426 ASP A CA 1
ATOM 3475 C C . ASP A 1 426 ? -6.229 -8.618 -27.314 1.00 82.12 426 ASP A C 1
ATOM 3477 O O . ASP A 1 426 ? -5.220 -9.264 -27.563 1.00 82.12 426 ASP A O 1
ATOM 3481 N N . ALA A 1 427 ? -6.187 -7.516 -26.558 1.00 84.38 427 ALA A N 1
ATOM 3482 C CA . ALA A 1 427 ? -4.929 -6.987 -26.031 1.00 84.38 427 ALA A CA 1
ATOM 3483 C C . ALA A 1 427 ? -4.306 -7.919 -24.977 1.00 84.38 427 ALA A C 1
ATOM 3485 O O . ALA A 1 427 ? -3.091 -8.105 -24.961 1.00 84.38 427 ALA A O 1
ATOM 3486 N N . LYS A 1 428 ? -5.131 -8.546 -24.128 1.00 83.81 428 LYS A N 1
ATOM 3487 C CA . LYS A 1 428 ? -4.661 -9.527 -23.136 1.00 83.81 428 LYS A CA 1
ATOM 3488 C C . LYS A 1 428 ? -4.235 -10.843 -23.769 1.00 83.81 428 LYS A C 1
ATOM 3490 O O . LYS A 1 428 ? -3.250 -11.429 -23.330 1.00 83.81 428 LYS A O 1
ATOM 3495 N N . TRP A 1 429 ? -4.950 -11.291 -24.799 1.00 87.69 429 TRP A N 1
ATOM 3496 C CA . TRP A 1 429 ? -4.502 -12.415 -25.616 1.00 87.69 429 TRP A CA 1
ATOM 3497 C C . TRP A 1 429 ? -3.157 -12.109 -26.287 1.00 87.69 429 TRP A C 1
ATOM 3499 O O . TRP A 1 429 ? -2.241 -12.926 -26.211 1.00 87.69 429 TRP A O 1
ATOM 3509 N N . GLN A 1 430 ? -3.016 -10.918 -26.877 1.00 88.69 430 GLN A N 1
ATOM 3510 C CA . GLN A 1 430 ? -1.816 -10.523 -27.610 1.00 88.69 430 GLN A CA 1
ATOM 3511 C C . GLN A 1 430 ? -0.565 -10.543 -26.727 1.00 88.69 430 GLN A C 1
ATOM 3513 O O . GLN A 1 430 ? 0.458 -11.059 -27.157 1.00 88.69 430 GLN A O 1
ATOM 3518 N N . GLU A 1 431 ? -0.649 -10.072 -25.479 1.00 89.62 431 GLU A N 1
ATOM 3519 C CA . GLU A 1 431 ? 0.482 -10.096 -24.538 1.00 89.62 431 GLU A CA 1
ATOM 3520 C C . GLU A 1 431 ? 1.022 -11.519 -24.305 1.00 89.62 431 GLU A C 1
ATOM 3522 O O . GLU A 1 431 ? 2.231 -11.753 -24.352 1.00 89.62 431 GLU A O 1
ATOM 3527 N N . PHE A 1 432 ? 0.129 -12.491 -24.096 1.00 90.56 432 PHE A N 1
ATOM 3528 C CA . PHE A 1 432 ? 0.520 -13.893 -23.944 1.00 90.56 432 PHE A CA 1
ATOM 3529 C C . PHE A 1 432 ? 1.025 -14.488 -25.263 1.00 90.56 432 PHE A C 1
ATOM 3531 O O . PHE A 1 432 ? 2.052 -15.169 -25.287 1.00 90.56 432 PHE A O 1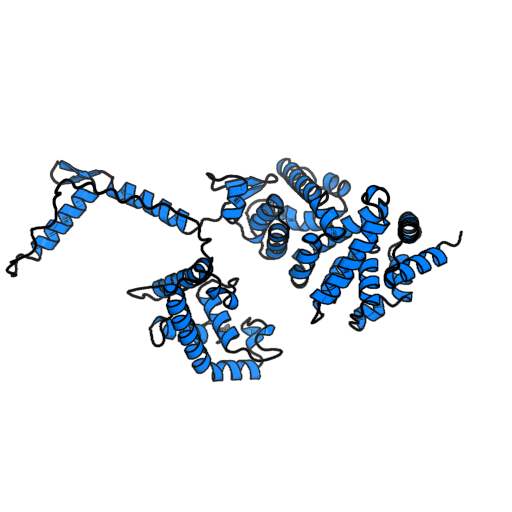
ATOM 3538 N N . SER A 1 433 ? 0.325 -14.199 -26.361 1.00 92.38 433 SER A N 1
ATOM 3539 C CA . SER A 1 433 ? 0.661 -14.667 -27.705 1.00 92.38 433 SER A CA 1
ATOM 3540 C C . SER A 1 433 ? 2.055 -14.199 -28.137 1.00 92.38 433 SER A C 1
ATOM 3542 O O . SER A 1 433 ? 2.834 -14.987 -28.668 1.00 92.38 433 SER A O 1
ATOM 3544 N N . ASP A 1 434 ? 2.422 -12.950 -27.855 1.00 91.75 434 ASP A N 1
ATOM 3545 C CA . ASP A 1 434 ? 3.738 -12.388 -28.177 1.00 91.75 434 ASP A CA 1
ATOM 3546 C C . ASP A 1 434 ? 4.863 -13.077 -27.389 1.00 91.75 434 ASP A C 1
ATOM 3548 O O . ASP A 1 434 ? 5.938 -13.354 -27.932 1.00 91.75 434 ASP A O 1
ATOM 3552 N N . ALA A 1 435 ? 4.615 -13.417 -26.120 1.00 92.75 435 ALA A N 1
ATOM 3553 C CA . ALA A 1 435 ? 5.571 -14.152 -25.295 1.00 92.75 435 ALA A CA 1
ATOM 3554 C C . ALA A 1 435 ? 5.770 -15.594 -25.800 1.00 92.75 435 ALA A C 1
ATOM 3556 O O . ALA A 1 435 ? 6.903 -16.079 -25.876 1.00 92.75 435 ALA A O 1
ATOM 3557 N N . ILE A 1 436 ? 4.692 -16.263 -26.221 1.00 94.44 436 ILE A N 1
ATOM 3558 C CA . ILE A 1 436 ? 4.770 -17.581 -26.867 1.00 94.44 436 ILE A CA 1
ATOM 3559 C C . ILE A 1 436 ? 5.503 -17.493 -28.204 1.00 94.44 436 ILE A C 1
ATOM 3561 O O . ILE A 1 436 ? 6.359 -18.334 -28.479 1.00 94.44 436 ILE A O 1
ATOM 3565 N N . TYR A 1 437 ? 5.241 -16.463 -29.005 1.00 93.31 437 TYR A N 1
ATOM 3566 C CA . TYR A 1 437 ? 5.931 -16.233 -30.272 1.00 93.31 437 TYR A CA 1
ATOM 3567 C C . TYR A 1 437 ? 7.445 -16.083 -30.058 1.00 93.31 437 TYR A C 1
ATOM 3569 O O . TYR A 1 437 ? 8.253 -16.724 -30.738 1.00 93.31 437 TYR A O 1
ATOM 3577 N N . ALA A 1 438 ? 7.851 -15.283 -29.067 1.00 90.69 438 ALA A N 1
ATOM 3578 C CA . ALA A 1 438 ? 9.255 -15.112 -28.705 1.00 90.69 438 ALA A CA 1
ATOM 3579 C C . ALA A 1 438 ? 9.896 -16.434 -28.250 1.00 90.69 438 ALA A C 1
ATOM 3581 O O . ALA A 1 438 ? 11.002 -16.768 -28.686 1.00 90.69 438 ALA A O 1
ATOM 3582 N N . TYR A 1 439 ? 9.185 -17.217 -27.437 1.00 92.44 439 TYR A N 1
ATOM 3583 C CA . TYR A 1 439 ? 9.622 -18.542 -27.000 1.00 92.44 439 TYR A CA 1
ATOM 3584 C C . TYR A 1 439 ? 9.780 -19.525 -28.175 1.00 92.44 439 TYR A C 1
ATOM 3586 O O . TYR A 1 439 ? 10.809 -20.192 -28.293 1.00 92.44 439 TYR A O 1
ATOM 3594 N N . GLN A 1 440 ? 8.813 -19.573 -29.095 1.00 93.81 440 GLN A N 1
ATOM 3595 C CA . GLN A 1 440 ? 8.880 -20.392 -30.310 1.00 93.81 440 GLN A CA 1
ATOM 3596 C C . GLN A 1 440 ? 10.100 -20.027 -31.168 1.00 93.81 440 GLN A C 1
ATOM 3598 O O . GLN A 1 440 ? 10.797 -20.917 -31.660 1.00 93.81 440 GLN A O 1
ATOM 3603 N N . LYS A 1 441 ? 10.397 -18.728 -31.312 1.00 92.06 441 LYS A N 1
ATOM 3604 C CA . LYS A 1 441 ? 11.578 -18.243 -32.040 1.00 92.06 441 LYS A CA 1
ATOM 3605 C C . LYS A 1 441 ? 12.879 -18.647 -31.346 1.00 92.06 441 LYS A C 1
ATOM 3607 O O . LYS A 1 441 ? 13.801 -19.108 -32.014 1.00 92.06 441 LYS A O 1
ATOM 3612 N N . TYR A 1 442 ? 12.946 -18.524 -30.019 1.00 90.31 442 TYR A N 1
ATOM 3613 C CA . TYR A 1 442 ? 14.097 -18.964 -29.223 1.00 90.31 442 TYR A CA 1
ATOM 3614 C C . TYR A 1 442 ? 14.376 -20.467 -29.384 1.00 90.31 442 TYR A C 1
ATOM 3616 O O . TYR A 1 442 ? 15.530 -20.876 -29.481 1.00 90.31 442 TYR A O 1
ATOM 3624 N N . LYS A 1 443 ? 13.325 -21.286 -29.493 1.00 89.88 443 LYS A N 1
ATOM 3625 C CA . LYS A 1 443 ? 13.423 -22.733 -29.742 1.00 89.88 443 LYS A CA 1
ATOM 3626 C C . LYS A 1 443 ? 13.731 -23.115 -31.195 1.00 89.88 443 LYS A C 1
ATOM 3628 O O . LYS A 1 443 ? 13.840 -24.302 -31.491 1.00 89.88 443 LYS A O 1
ATOM 3633 N N . GLY A 1 444 ? 13.891 -22.143 -32.095 1.00 88.12 444 GLY A N 1
ATOM 3634 C CA . GLY A 1 444 ? 14.195 -22.392 -33.505 1.00 88.12 444 GLY A CA 1
ATOM 3635 C C . GLY A 1 444 ? 12.989 -22.854 -34.330 1.00 88.12 444 GLY A C 1
ATOM 3636 O O . GLY A 1 444 ? 13.160 -23.563 -35.320 1.00 88.12 444 GLY A O 1
ATOM 3637 N N . GLY A 1 445 ? 11.767 -22.485 -33.933 1.00 83.81 445 GLY A N 1
ATOM 3638 C CA . GLY A 1 445 ? 10.563 -22.757 -34.716 1.00 83.81 445 GLY A CA 1
ATOM 3639 C C . GLY A 1 445 ? 10.599 -22.082 -36.087 1.00 83.81 445 GLY A C 1
ATOM 3640 O O . GLY A 1 445 ? 10.935 -20.906 -36.197 1.00 83.81 445 GLY A O 1
ATOM 3641 N N . SER A 1 446 ? 10.234 -22.827 -37.132 1.00 77.88 446 SER A N 1
ATOM 3642 C CA . SER A 1 446 ? 10.248 -22.339 -38.516 1.00 77.88 446 SER A CA 1
ATOM 3643 C C . SER A 1 446 ? 9.148 -21.316 -38.808 1.00 77.88 446 SER A C 1
ATOM 3645 O O . SER A 1 446 ? 9.382 -20.408 -39.594 1.00 77.88 446 SER A O 1
ATOM 3647 N N . ASN A 1 447 ? 7.990 -21.436 -38.147 1.00 86.00 447 ASN A N 1
ATOM 3648 C CA . ASN A 1 447 ? 6.835 -20.545 -38.286 1.00 86.00 447 ASN A CA 1
ATOM 3649 C C . ASN A 1 447 ? 6.241 -20.226 -36.899 1.00 86.00 447 ASN A C 1
ATOM 3651 O O . ASN A 1 447 ? 5.256 -20.854 -36.510 1.00 86.00 447 ASN A O 1
ATOM 3655 N N . PRO A 1 448 ? 6.856 -19.326 -36.111 1.00 89.31 448 PRO A N 1
ATOM 3656 C CA . PRO A 1 448 ? 6.274 -18.888 -34.849 1.00 89.31 448 PRO A CA 1
ATOM 3657 C C . PRO A 1 448 ? 4.978 -18.106 -35.118 1.00 89.31 448 PRO A C 1
ATOM 3659 O O . PRO A 1 448 ? 4.928 -17.260 -36.008 1.00 89.31 448 PRO A O 1
ATOM 3662 N N . ASP A 1 449 ? 3.926 -18.403 -34.364 1.00 90.50 449 ASP A N 1
ATOM 3663 C CA . ASP A 1 449 ? 2.576 -17.850 -34.535 1.00 90.50 449 ASP A CA 1
ATOM 3664 C C . ASP A 1 449 ? 1.957 -17.346 -33.221 1.00 90.50 449 ASP A C 1
ATOM 3666 O O . ASP A 1 449 ? 0.877 -16.760 -33.237 1.00 90.50 449 ASP A O 1
ATOM 3670 N N . GLY A 1 450 ? 2.644 -17.539 -32.089 1.00 91.38 450 GLY A N 1
ATOM 3671 C CA . GLY A 1 450 ? 2.166 -17.122 -30.771 1.00 91.38 450 GLY A CA 1
ATOM 3672 C C . GLY A 1 450 ? 1.066 -18.002 -30.178 1.00 91.38 450 GLY A C 1
ATOM 3673 O O . GLY A 1 450 ? 0.548 -17.700 -29.107 1.00 91.38 450 GLY A O 1
ATOM 3674 N N . VAL A 1 451 ? 0.731 -19.119 -30.823 1.00 94.19 451 VAL A N 1
ATOM 3675 C CA . VAL A 1 451 ? -0.287 -20.066 -30.355 1.00 94.19 451 VAL A CA 1
ATOM 3676 C C . VAL A 1 451 ? 0.400 -21.323 -29.829 1.00 94.19 451 VAL A C 1
ATOM 3678 O O . VAL A 1 451 ? 1.450 -21.728 -30.328 1.00 94.19 451 VAL A O 1
ATOM 3681 N N . ILE A 1 452 ? -0.180 -21.990 -28.828 1.00 94.50 452 ILE A N 1
ATOM 3682 C CA . ILE A 1 452 ? 0.275 -23.329 -28.426 1.00 94.50 452 ILE A CA 1
ATOM 3683 C C . ILE A 1 452 ? -0.650 -24.362 -29.085 1.00 94.50 452 ILE A C 1
ATOM 3685 O O . ILE A 1 452 ? -1.700 -24.676 -28.534 1.00 94.50 452 ILE A O 1
ATOM 3689 N N . PRO A 1 453 ? -0.325 -24.899 -30.275 1.00 90.44 453 PRO A N 1
ATOM 3690 C CA . PRO A 1 453 ? -1.178 -25.889 -30.920 1.00 90.44 453 PRO A CA 1
ATOM 3691 C C . PRO A 1 453 ? -1.148 -27.236 -30.172 1.00 90.44 453 PRO A C 1
ATOM 3693 O O . PRO A 1 453 ? -0.054 -27.752 -29.903 1.00 90.44 453 PRO A O 1
ATOM 3696 N N . PRO A 1 454 ? -2.310 -27.871 -29.920 1.00 91.19 454 PRO A N 1
ATOM 3697 C CA . PRO A 1 454 ? -2.371 -29.214 -29.355 1.00 91.19 454 PRO A CA 1
ATOM 3698 C C . PRO A 1 454 ? -1.612 -30.221 -30.225 1.00 91.19 454 PRO A C 1
ATOM 3700 O O . PRO A 1 454 ? -1.853 -30.337 -31.425 1.00 91.19 454 PRO A O 1
ATOM 3703 N N . GLY A 1 455 ? -0.672 -30.952 -29.628 1.00 86.94 455 GLY A N 1
ATOM 3704 C CA . GLY A 1 455 ? 0.180 -31.921 -30.325 1.00 86.94 455 GLY A CA 1
ATOM 3705 C C . GLY A 1 455 ? 1.280 -31.312 -31.206 1.00 86.94 455 GLY A C 1
ATOM 3706 O O . GLY A 1 455 ? 2.008 -32.064 -31.859 1.00 86.94 455 GLY A O 1
ATOM 3707 N N . GLY A 1 456 ? 1.433 -29.986 -31.230 1.00 90.81 456 GLY A N 1
ATOM 3708 C CA . GLY A 1 456 ? 2.496 -29.312 -31.974 1.00 90.81 456 GLY A CA 1
ATOM 3709 C C . GLY A 1 456 ? 3.824 -29.220 -31.216 1.00 90.81 456 GLY A C 1
ATOM 3710 O O . GLY A 1 456 ? 3.940 -29.602 -30.052 1.00 90.81 456 GLY A O 1
ATOM 3711 N N . ASN A 1 457 ? 4.848 -28.687 -31.889 1.00 92.75 457 ASN A N 1
ATOM 3712 C CA . ASN A 1 457 ? 6.205 -28.587 -31.335 1.00 92.75 457 ASN A CA 1
ATOM 3713 C C . ASN A 1 457 ? 6.271 -27.691 -30.092 1.00 92.75 457 ASN A C 1
ATOM 3715 O O . ASN A 1 457 ? 6.928 -28.057 -29.126 1.00 92.75 457 ASN A O 1
ATOM 3719 N N . THR A 1 458 ? 5.538 -26.573 -30.078 1.00 93.69 458 THR A N 1
ATOM 3720 C CA . THR A 1 458 ? 5.498 -25.650 -28.932 1.00 93.69 458 THR A CA 1
ATOM 3721 C C . THR A 1 458 ? 5.007 -26.332 -27.661 1.00 93.69 458 THR A C 1
ATOM 3723 O O . THR A 1 458 ? 5.601 -26.134 -26.607 1.00 93.69 458 THR A O 1
ATOM 3726 N N . GLN A 1 459 ? 3.980 -27.184 -27.761 1.00 95.56 459 GLN A N 1
ATOM 3727 C CA . GLN A 1 459 ? 3.498 -27.960 -26.619 1.00 95.56 459 GLN A CA 1
ATOM 3728 C C . GLN A 1 459 ? 4.594 -28.897 -26.089 1.00 95.56 459 GLN A C 1
ATOM 3730 O O . GLN A 1 459 ? 4.825 -28.933 -24.885 1.00 95.56 459 GLN A O 1
ATOM 3735 N N . ARG A 1 460 ? 5.289 -29.624 -26.978 1.00 94.81 460 ARG A N 1
ATOM 3736 C CA . ARG A 1 460 ? 6.360 -30.560 -26.585 1.00 94.81 460 ARG A CA 1
ATOM 3737 C C . ARG A 1 460 ? 7.540 -29.843 -25.932 1.00 94.81 460 ARG A C 1
ATOM 3739 O O . ARG A 1 460 ? 8.015 -30.289 -24.897 1.00 94.81 460 ARG A O 1
ATOM 3746 N N . TRP A 1 461 ? 7.976 -28.716 -26.496 1.00 96.25 461 TRP A N 1
ATOM 3747 C CA . TRP A 1 461 ? 9.063 -27.924 -25.917 1.00 96.25 461 TRP A CA 1
ATOM 3748 C C . TRP A 1 461 ? 8.706 -27.391 -24.531 1.00 96.25 461 TRP A C 1
ATOM 3750 O O . TRP A 1 461 ? 9.534 -27.465 -23.627 1.00 96.25 461 TRP A O 1
ATOM 3760 N N . LEU A 1 462 ? 7.477 -26.895 -24.350 1.00 96.50 462 LEU A N 1
ATOM 3761 C CA . LEU A 1 462 ? 7.012 -26.431 -23.044 1.00 96.50 462 LEU A CA 1
ATOM 3762 C C . LEU A 1 462 ? 6.924 -27.587 -22.049 1.00 96.50 462 LEU A C 1
ATOM 3764 O O . LEU A 1 462 ? 7.385 -27.440 -20.927 1.00 96.50 462 LEU A O 1
ATOM 3768 N N . GLU A 1 463 ? 6.396 -28.744 -22.446 1.00 95.06 463 GLU A N 1
ATOM 3769 C CA . GLU A 1 463 ? 6.355 -29.946 -21.604 1.00 95.06 463 GLU A CA 1
ATOM 3770 C C . GLU A 1 463 ? 7.758 -30.335 -21.100 1.00 95.06 463 GLU A C 1
ATOM 3772 O O . GLU A 1 463 ? 7.959 -30.496 -19.893 1.00 95.06 463 GLU A O 1
ATOM 3777 N N . GLU A 1 464 ? 8.741 -30.405 -22.002 1.00 94.44 464 GLU A N 1
ATOM 3778 C CA . GLU A 1 464 ? 10.138 -30.719 -21.677 1.00 94.44 464 GLU A CA 1
ATOM 3779 C C . GLU A 1 464 ? 10.790 -29.652 -20.789 1.00 94.44 464 GLU A C 1
ATOM 3781 O O . GLU A 1 464 ? 11.448 -29.976 -19.798 1.00 94.44 464 GLU A O 1
ATOM 3786 N N . ASP A 1 465 ? 10.614 -28.370 -21.107 1.00 94.44 465 ASP A N 1
ATOM 3787 C CA . ASP A 1 465 ? 11.213 -27.279 -20.339 1.00 94.44 465 ASP A CA 1
ATOM 3788 C C . ASP A 1 465 ? 10.587 -27.128 -18.954 1.00 94.44 465 ASP A C 1
ATOM 3790 O O . ASP A 1 465 ? 11.301 -26.855 -17.989 1.00 94.44 465 ASP A O 1
ATOM 3794 N N . ILE A 1 466 ? 9.272 -27.316 -18.824 1.00 95.12 466 ILE A N 1
ATOM 3795 C CA . ILE A 1 466 ? 8.596 -27.291 -17.523 1.00 95.12 466 ILE A CA 1
ATOM 3796 C C . ILE A 1 466 ? 9.153 -28.416 -16.664 1.00 95.12 466 ILE A C 1
ATOM 3798 O O . ILE A 1 466 ? 9.553 -28.169 -15.525 1.00 95.12 466 ILE A O 1
ATOM 3802 N N . HIS A 1 467 ? 9.240 -29.625 -17.221 1.00 91.56 467 HIS A N 1
ATOM 3803 C CA . HIS A 1 467 ? 9.825 -30.758 -16.524 1.00 91.56 467 HIS A CA 1
ATOM 3804 C C . HIS A 1 467 ? 11.266 -30.460 -16.083 1.00 91.56 467 HIS A C 1
ATOM 3806 O O . HIS A 1 467 ? 11.598 -30.638 -14.917 1.00 91.56 467 HIS A O 1
ATOM 3812 N N . ASN A 1 468 ? 12.112 -29.954 -16.982 1.00 90.44 468 ASN A N 1
ATOM 3813 C CA . ASN A 1 468 ? 13.551 -29.834 -16.736 1.00 90.44 468 ASN A CA 1
ATOM 3814 C C . ASN A 1 468 ? 13.969 -28.583 -15.952 1.00 90.44 468 ASN A C 1
ATOM 3816 O O . ASN A 1 468 ? 14.978 -28.626 -15.252 1.00 90.44 468 ASN A O 1
ATOM 3820 N N . GLN A 1 469 ? 13.239 -27.474 -16.083 1.00 89.56 469 GLN A N 1
ATOM 3821 C CA . GLN A 1 469 ? 13.648 -26.159 -15.567 1.00 89.56 469 GLN A CA 1
ATOM 3822 C C . GLN A 1 469 ? 12.713 -25.607 -14.483 1.00 89.56 469 GLN A C 1
ATOM 3824 O O . GLN A 1 469 ? 13.098 -24.699 -13.741 1.00 89.56 469 GLN A O 1
ATOM 3829 N N . CYS A 1 470 ? 11.478 -26.112 -14.394 1.00 89.62 470 CYS A N 1
ATOM 3830 C CA . CYS A 1 470 ? 10.514 -25.673 -13.385 1.00 89.62 470 CYS A CA 1
ATOM 3831 C C . CYS A 1 470 ? 10.263 -26.734 -12.311 1.00 89.62 470 CYS A C 1
ATOM 3833 O O . CYS A 1 470 ? 10.232 -26.396 -11.133 1.00 89.62 470 CYS A O 1
ATOM 3835 N N . LEU A 1 471 ? 10.105 -27.998 -12.711 1.00 89.88 471 LEU A N 1
ATOM 3836 C CA . LEU A 1 471 ? 9.707 -29.101 -11.832 1.00 89.88 471 LEU A CA 1
ATOM 3837 C C . LEU A 1 471 ? 10.868 -30.017 -11.410 1.00 89.88 471 LEU A C 1
ATOM 3839 O O . LEU A 1 471 ? 10.637 -31.054 -10.796 1.00 89.88 471 LEU A O 1
ATOM 3843 N N . ASN A 1 472 ? 12.112 -29.647 -11.715 1.00 84.94 472 ASN A N 1
ATOM 3844 C CA . ASN A 1 472 ? 13.294 -30.419 -11.344 1.00 84.94 472 ASN A CA 1
ATOM 3845 C C . ASN A 1 472 ? 14.235 -29.581 -10.471 1.00 84.94 472 ASN A C 1
ATOM 3847 O O . ASN A 1 472 ? 14.542 -28.433 -10.800 1.00 84.94 472 ASN A O 1
ATOM 3851 N N . LEU A 1 473 ? 14.706 -30.158 -9.363 1.00 66.06 473 LEU A N 1
ATOM 3852 C CA . LEU A 1 473 ? 15.686 -29.516 -8.489 1.00 66.06 473 LEU A CA 1
ATOM 3853 C C . LEU A 1 473 ? 17.078 -29.564 -9.146 1.00 66.06 473 LEU A C 1
ATOM 3855 O O . LEU A 1 473 ? 17.497 -30.626 -9.621 1.00 66.06 473 LEU A O 1
ATOM 3859 N N . PRO A 1 474 ? 17.846 -28.460 -9.158 1.00 55.25 474 PRO A N 1
ATOM 3860 C CA . PRO A 1 474 ? 19.241 -28.516 -9.573 1.00 55.25 474 PRO A CA 1
ATOM 3861 C C . PRO A 1 474 ? 20.015 -29.425 -8.606 1.00 55.25 474 PRO A C 1
ATOM 3863 O O . PRO A 1 474 ? 20.006 -29.204 -7.395 1.00 55.25 474 PRO A O 1
ATOM 3866 N N . ARG A 1 475 ? 20.682 -30.468 -9.125 1.00 44.41 475 ARG A N 1
ATOM 3867 C CA . ARG A 1 475 ? 21.536 -31.334 -8.295 1.00 44.41 475 ARG A CA 1
ATOM 3868 C C . ARG A 1 475 ? 22.616 -30.471 -7.630 1.00 44.41 475 ARG A C 1
ATOM 3870 O O . ARG A 1 475 ? 23.259 -29.701 -8.345 1.00 44.41 475 ARG A O 1
ATOM 3877 N N . PRO A 1 476 ? 22.860 -30.603 -6.314 1.00 41.31 476 PRO A N 1
ATOM 3878 C CA . PRO A 1 476 ? 23.964 -29.905 -5.677 1.00 41.31 476 PRO A CA 1
ATOM 3879 C C . PRO A 1 476 ? 25.273 -30.343 -6.335 1.00 41.31 476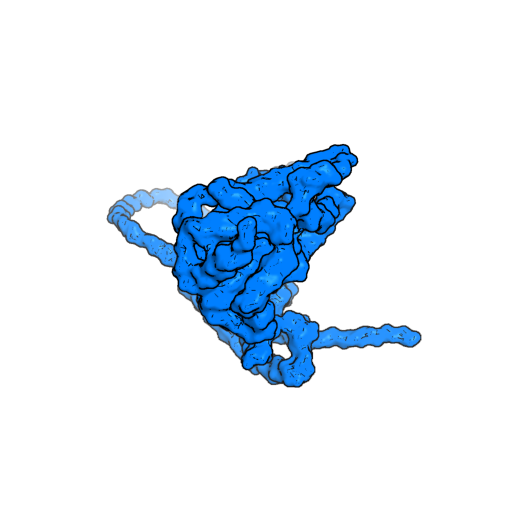 PRO A C 1
ATOM 3881 O O . PRO A 1 476 ? 25.620 -31.527 -6.348 1.00 41.31 476 PRO A O 1
ATOM 3884 N N . THR A 1 477 ? 25.983 -29.381 -6.920 1.00 38.03 477 THR A N 1
ATOM 3885 C CA . THR A 1 477 ? 27.350 -29.556 -7.401 1.00 38.03 477 THR A CA 1
ATOM 3886 C C . THR A 1 477 ? 28.181 -30.016 -6.209 1.00 38.03 477 THR A C 1
ATOM 3888 O O . THR A 1 477 ? 28.346 -29.261 -5.251 1.00 38.03 477 THR A O 1
ATOM 3891 N N . GLN A 1 478 ? 28.660 -31.261 -6.228 1.00 36.81 478 GLN A N 1
ATOM 3892 C CA . GLN A 1 478 ? 29.627 -31.713 -5.237 1.00 36.81 478 GLN A CA 1
ATOM 3893 C C . GLN A 1 478 ? 30.884 -30.854 -5.394 1.00 36.81 478 GLN A C 1
ATOM 3895 O O . GLN A 1 478 ? 31.638 -31.006 -6.354 1.00 36.81 478 GLN A O 1
ATOM 3900 N N . LEU A 1 479 ? 31.065 -29.900 -4.482 1.00 37.12 479 LEU A N 1
ATOM 3901 C CA . LEU A 1 479 ? 32.344 -29.245 -4.262 1.00 37.12 479 LEU A CA 1
ATOM 3902 C C . LEU A 1 479 ? 33.300 -30.331 -3.774 1.00 37.12 479 LEU A C 1
ATOM 3904 O O . LEU A 1 479 ? 33.097 -30.907 -2.707 1.00 37.12 479 LEU A O 1
ATOM 3908 N N . GLY A 1 480 ? 34.268 -30.656 -4.631 1.00 45.78 480 GLY A N 1
ATOM 3909 C CA . GLY A 1 480 ? 35.325 -31.611 -4.342 1.00 45.78 480 GLY A CA 1
ATOM 3910 C C . GLY A 1 480 ? 36.051 -31.248 -3.051 1.00 45.78 480 GLY A C 1
ATOM 3911 O O . GLY A 1 480 ? 36.340 -30.078 -2.799 1.00 45.78 480 GLY A O 1
ATOM 3912 N N . THR A 1 481 ? 36.274 -32.293 -2.260 1.00 42.59 481 THR A N 1
ATOM 3913 C CA . THR A 1 481 ? 37.161 -32.373 -1.093 1.00 42.59 481 THR A CA 1
ATOM 3914 C C . THR A 1 481 ? 38.558 -31.851 -1.363 1.00 42.59 481 THR A C 1
ATOM 3916 O O . THR A 1 481 ? 39.071 -32.157 -2.467 1.00 42.59 481 THR A O 1
#

Sequence (481 aa):
MNVEPGIKTAIKAVMNNRVKREHIETLENALANPQLNDNYWQLILDKEGASQVVRENIYIARYVRLLTLKAILIPQFLPDFLAWITDSKEWEIHYVTSFMLQESILQAASKSTDDFPYFLEKLKLGICCVIDCLIDEPKILKQSQSLLTGSGLWSQLYKNSLSQELEKVLDLMGNYIEKRQSLQSLKSQYPQWISLLNKINKFWYPPEKHDYYYGNLTRLFEKVGTAKLAAIFYQIGQGSVPKSLFDKFSRNQSELILFKRRINRREDIGNYINKLGEEVYFFFCGTTNIGGISMSRFTALIILLVVFLLGRFSARLELDSVIFSLLPGQISEDEETESDQEKSKTISLSEKNKDYYQRTDDAIDRITNRLTSTIDKLAQDNVLPELKVPNYLYEENLDKKGIVIHCIKKLINLPDFSYSKITENDAKWQEFSDAIYAYQKYKGGSNPDGVIPPGGNTQRWLEEDIHNQCLNLPRPTQLGT

Mean predicted aligned error: 18.21 Å

Nearest PDB structures (foldseek):
  4u1d-assembly1_C  TM=1.972E-01  e=5.327E-02  Saccharomyces cerevisiae S288C
  6r7o-assembly2_B  TM=2.437E-01  e=1.856E+00  Homo sapiens
  7t7t-assembly2_B  TM=1.689E-01  e=8.470E-01  Citrus unshiu
  8c4a-assembly1_A  TM=2.539E-01  e=3.308E+00  Toxoplasma gondii

Secondary structure (DSSP, 8-state):
---HHHHHHHHHHHHTT---HHHHHHHHHHHT-TTS-HHHHHHHHHTTTHHHHHHTT---HHHHHHHHHHHHHSGGGHHHHHHHHHTSTTHHHHHHHHHHHHHHHHHHT-S-GGG-HHHHHHHHHHHHHHHHHTTT-GGGHHHHHHHHHSSSHHHHHIIIIIHHHHHHHHHHHHHHHHTT--THHHHHH-GGGHHHHHHHGGGGSSS----GGGHHHHHHHHHHT-HHHHHHHHHHHHSSB-HHHHTTT-SS-SEEEETTEEEEBPPPHHHHHHHHHHHHHHHHHSEEEETTEEEEHHHHHHHHHHHHHHHT-SS-----S---S-S-----------------------HHHHHHHHHHHHHHHHHHHHHHHHHHHHHHTT-TTTTT--GGGTSSS--HHHHHHHHHHHHTT-TT--GGGTTS-HHHHHHHHHHHHHHHHHTT-SS--S---TTSHHHHHHHHHIIIIISSPPPP-----

Foldseek 3Di:
DPLLVLQLVLLQCQLVLNDALSSLVSLLVLLVDPVCDLVNLVVSLVVVPQVVCLVVLPLDLSNLSSQLVNCLSNLLCLLVNLVSLLPDPPSVVSLVSSQVSQVSNCVNCDVDCVVRVSSLVSLLLNLLNNLLCCLVDVSSLVVNLVQQQDPGPNVCSCVVPNLVVVLVLLLVLLVCVVVVHDCVVSCVVCVSCVSVCVVQSVCSDDDHDAAQSLVSQLVNCVSSVSLLSNQVSCCNNVVAGELVSCVVPPNPDQWDAGSNDIHGHDDDVVVVVVVVVVVVCCQQQDWDADPNDIDGPVVVVVVVCCCVVVVVVPPDDDDDDDPPDDDDDDDDDDDDDDDDDDDDDQQFADPVLVVLLVQQLVLLVVLLVVCVVLLVVCLVVVNCVVLVNDCVCRVPHPVSSSLLVCLLCVQLVNNPQDSVCCGRHPVSVVVQLVSLLVSCVVVVNPDRGSGDGRVDPSSVVSSVCCVPPRSDDDDPDPPDD